Protein AF-0000000073114642 (afdb_homodimer)

Secondary structure (DSSP, 8-state):
-----------------S-TTSGGGSGGG---------------HHHHHHHTTPPPGGGGGSS-SEESS-TT--HHHHHHHHHHTHHHHGGG-EE-----TTTTS-STTEEESS-EEEEEE--SEEEBTTS-EEEE--BTTB-EEEEEEEETTTTSPPTT-TTS-TT-EEEEEEEEEEEEEEEE-TTS-EEEEEEEEEEEEEEEEE----/--------------STTSGGGGGGGSGGG---------------HHHHHHHTTPPPGGGGGSS-SEESS-TT--HHHHHHHHHHTHHHHGGG-EE-----TTTTS-STTEEESS-EEEEEE--SEEEBTTS-EEEE--BTTB-EEEEEEEETTTTSPPTT-TTS-TT-EEEEEEEEEEEEEEEE-TTS-EEEEEEEEEEEEEEEEE----

Nearest PDB structures (foldseek):
  3e07-assembly1_B  TM=7.189E-01  e=1.440E-07  Drosophila melanogaster
  3e07-assembly1_A  TM=7.260E-01  e=5.608E-07  Drosophila melanogaster
  1hcf-assembly1_B  TM=8.169E-01  e=2.445E-06  Homo sapiens
  1bnd-assembly1_A  TM=7.894E-01  e=3.847E-06  Homo sapiens
  1hcf-assembly1_A  TM=7.616E-01  e=5.718E-06  Homo sapiens

Sequence (420 aa):
MYPSVSKLVEGDMSKFCYTAGVIFLLLMLQMTTAAKAGDIMFPDQATLSALGKTTPKCKANGTEVLCQGVENYPANELESLIKSDATRYMELFGEDLLIGLSTRFDHPGEESLCRNSERLVYPQSGLNKDEKWLFIVNHDKYKQGIRIEECLGAGEQCSLTESFPNNYKTECRQHYVYRQLLSLSPQGRIVKEQFRFPASCKCVVKVPEMMYPSVSKLVEGDMSKFCYTAGVIFLLLMLQMTTAAKAGDIMFPDQATLSALGKTTPKCKANGTEVLCQGVENYPANELESLIKSDATRYMELFGEDLLIGLSTRFDHPGEESLCRNSERLVYPQSGLNKDEKWLFIVNHDKYKQGIRIEECLGAGEQCSLTESFPNNYKTECRQHYVYRQLLSLSPQGRIVKEQFRFPASCKCVVKVPEM

Foldseek 3Di:
DDDDDDDDDPPPPDDDDDPDPDPDPPDPPDDPPPPPPPPPPPPPLVVLLVVFQDDFPVCVVVPDFFDDPGPPQPQVLLVVQCVVPVVVCVVQADADDDPDPPPLPQNVVGDAQFHKDKDKDFGQWGQFPVRGIFGFDDDDPRTYIYIAMGTPFFQDFTPPCPVPPPQKTKGKHWDKDWDWGWTADSSGHTDITIGIGTHDIHIDIDDPPD/DDDDPDDDDDDDPDDDPDDPDPPDPPDPPDDPPPPPPPPPPPPPLVVLLVVFQDDFPVCVVVPDFFDDPGDPQPQVLLVVQCVVPVVVCVVQADADDDPPPPPQDAHVVGDAQFHKDKDKDFGQWGQFPVRGIFGFDDDDPRTYIYIAMGTPFFQDFTPPCVVPPPQKTKGKHWDKDWDWGWTADSSGHTDITIGIGTHDIHIDIDDPPD

Radius of gyration: 38.56 Å; Cα contacts (8 Å, |Δi|>4): 749; chains: 2; bounding box: 54×151×130 Å

pLDDT: mean 71.11, std 25.94, range [19.69, 96.31]

Organism: Hermetia illucens (NCBI:txid343691)

InterPro domains:
  IPR029034 Cystine-knot cytokine [G3DSA:2.10.90.10] (107-209)
  IPR029034 Cystine-knot cytokine [SSF57501] (104-205)
  IPR032104 Spaetzle [PF16077] (112-205)
  IPR052444 Spaetzle/Toll ligand-like [PTHR23199] (54-206)

Solvent-accessible surface area (backbone atoms only — not comparable to full-atom values): 24801 Å² total; per-residue (Å²): 135,88,80,84,80,92,76,86,82,80,76,85,80,75,76,86,70,80,78,87,68,79,73,76,72,69,70,78,69,65,84,77,70,78,75,71,75,72,73,72,72,65,75,57,64,67,60,42,36,56,59,24,68,55,76,56,74,60,38,74,73,69,79,49,40,60,27,59,88,52,82,89,60,62,59,68,62,51,50,52,57,42,65,76,44,36,62,40,47,57,67,66,44,45,62,46,67,75,77,62,69,65,69,78,44,34,54,89,50,32,41,60,31,43,61,64,48,76,48,78,44,56,38,31,27,32,27,28,83,85,71,43,48,31,40,30,58,42,52,90,91,45,35,43,32,42,65,34,23,41,40,77,48,58,72,32,66,33,50,91,41,83,48,38,54,90,78,54,48,45,26,14,41,68,37,70,45,48,43,78,41,52,22,44,38,55,86,65,42,82,40,79,42,42,29,43,43,43,59,34,59,36,50,31,34,39,48,72,79,123,141,82,85,89,84,74,90,90,87,78,84,90,89,72,79,85,73,74,78,70,78,71,67,78,70,66,70,80,67,67,82,76,71,75,74,70,74,73,74,74,71,62,75,57,66,67,59,40,36,55,59,24,67,55,76,57,74,60,37,74,73,69,77,48,41,59,26,59,88,51,82,87,62,60,57,67,62,51,51,52,60,41,64,76,44,35,61,41,48,58,69,66,45,46,60,47,66,76,78,63,72,63,68,79,48,38,54,89,50,32,40,59,34,44,60,63,46,75,48,77,42,56,39,31,28,31,28,29,83,85,71,42,47,30,39,31,57,42,52,88,92,46,34,44,32,42,65,33,22,41,38,76,47,58,73,32,66,34,50,92,40,85,46,38,55,89,78,54,48,47,26,15,40,67,38,70,45,49,43,78,41,52,21,43,38,55,86,65,42,83,40,79,42,43,28,44,43,42,60,35,59,36,50,30,36,41,50,72,80,123

Structure (mmCIF, N/CA/C/O backbone):
data_AF-0000000073114642-model_v1
#
loop_
_entity.id
_entity.type
_entity.pdbx_description
1 polymer 'Spaetzle domain-containing protein'
#
loop_
_atom_site.group_PDB
_atom_site.id
_atom_site.type_symbol
_atom_site.label_atom_id
_atom_site.label_alt_id
_atom_site.label_comp_id
_atom_site.label_asym_id
_atom_site.label_entity_id
_atom_site.label_seq_id
_atom_site.pdbx_PDB_ins_code
_atom_site.Cartn_x
_atom_site.Cartn_y
_atom_site.Cartn_z
_atom_site.occupancy
_atom_site.B_iso_or_equiv
_atom_site.auth_seq_id
_atom_site.auth_comp_id
_atom_site.auth_asym_id
_atom_site.auth_atom_id
_atom_site.pdbx_PDB_model_num
ATOM 1 N N . MET A 1 1 ? 16.359 55.938 101.625 1 26.12 1 MET A N 1
ATOM 2 C CA . MET A 1 1 ? 17.141 56.375 100.5 1 26.12 1 MET A CA 1
ATOM 3 C C . MET A 1 1 ? 17.328 55.25 99.5 1 26.12 1 MET A C 1
ATOM 5 O O . MET A 1 1 ? 18.172 54.375 99.688 1 26.12 1 MET A O 1
ATOM 9 N N . TYR A 1 2 ? 16.297 54.812 98.875 1 26.52 2 TYR A N 1
ATOM 10 C CA . TYR A 1 2 ? 15.914 53.562 98.188 1 26.52 2 TYR A CA 1
ATOM 11 C C . TYR A 1 2 ? 16.594 53.438 96.812 1 26.52 2 TYR A C 1
ATOM 13 O O . TYR A 1 2 ? 16.531 54.344 96 1 26.52 2 TYR A O 1
ATOM 21 N N . PRO A 1 3 ? 17.641 52.594 96.5 1 26.58 3 PRO A N 1
ATOM 22 C CA . PRO A 1 3 ? 18.734 52.5 95.562 1 26.58 3 PRO A CA 1
ATOM 23 C C . PRO A 1 3 ? 18.25 51.969 94.188 1 26.58 3 PRO A C 1
ATOM 25 O O . PRO A 1 3 ? 18.906 52.219 93.188 1 26.58 3 PRO A O 1
ATOM 28 N N . SER A 1 4 ? 17.203 51.156 94.062 1 24.61 4 SER A N 1
ATOM 29 C CA . SER A 1 4 ? 17.297 49.938 93.25 1 24.61 4 SER A CA 1
ATOM 30 C C . SER A 1 4 ? 17.391 50.281 91.75 1 24.61 4 SER A C 1
ATOM 32 O O . SER A 1 4 ? 17.047 51.406 91.312 1 24.61 4 SER A O 1
ATOM 34 N N . VAL A 1 5 ? 17.281 49.312 90.625 1 24.81 5 VAL A N 1
ATOM 35 C CA . VAL A 1 5 ? 17.969 48.625 89.562 1 24.81 5 VAL A CA 1
ATOM 36 C C . VAL A 1 5 ? 17.375 49.094 88.188 1 24.81 5 VAL A C 1
ATOM 38 O O . VAL A 1 5 ? 18.047 49 87.188 1 24.81 5 VAL A O 1
ATOM 41 N N . SER A 1 6 ? 16 49.344 87.938 1 24.44 6 SER A N 1
ATOM 42 C CA . SER A 1 6 ? 15.352 48.688 86.812 1 24.44 6 SER A CA 1
ATOM 43 C C . SER A 1 6 ? 15.695 49.375 85.5 1 24.44 6 SER A C 1
ATOM 45 O O . SER A 1 6 ? 15.453 50.562 85.375 1 24.44 6 SER A O 1
ATOM 47 N N . LYS A 1 7 ? 16.547 48.875 84.5 1 27.2 7 LYS A N 1
ATOM 48 C CA . LYS A 1 7 ? 17.484 49.188 83.438 1 27.2 7 LYS A CA 1
ATOM 49 C C . LYS A 1 7 ? 16.75 49.406 82.125 1 27.2 7 LYS A C 1
ATOM 51 O O . LYS A 1 7 ? 17.359 49.656 81.062 1 27.2 7 LYS A O 1
ATOM 56 N N . LEU A 1 8 ? 15.406 49.188 81.875 1 24.62 8 LEU A N 1
ATOM 57 C CA . LEU A 1 8 ? 15.031 48.625 80.562 1 24.62 8 LEU A CA 1
ATOM 58 C C . LEU A 1 8 ? 15.312 49.656 79.5 1 24.62 8 LEU A C 1
ATOM 60 O O . LEU A 1 8 ? 15.359 50.844 79.75 1 24.62 8 LEU A O 1
ATOM 64 N N . VAL A 1 9 ? 15.281 49.188 78 1 25.97 9 VAL A N 1
ATOM 65 C CA . VAL A 1 9 ? 15.859 49.062 76.688 1 25.97 9 VAL A CA 1
ATOM 66 C C . VAL A 1 9 ? 15.188 50.094 75.75 1 25.97 9 VAL A C 1
ATOM 68 O O . VAL A 1 9 ? 14.578 49.688 74.75 1 25.97 9 VAL A O 1
ATOM 71 N N . GLU A 1 10 ? 14.672 51.156 76.062 1 27.55 10 GLU A N 1
ATOM 72 C CA . GLU A 1 10 ? 13.703 51.844 75.25 1 27.55 10 GLU A CA 1
ATOM 73 C C . GLU A 1 10 ? 14.375 52.531 74.062 1 27.55 10 GLU A C 1
ATOM 75 O O . GLU A 1 10 ? 14.961 53.594 74.188 1 27.55 10 GLU A O 1
ATOM 80 N N . GLY A 1 11 ? 15.258 51.781 73.312 1 24.31 11 GLY A N 1
ATOM 81 C CA . GLY A 1 11 ? 16.094 52.469 72.312 1 24.31 11 GLY A CA 1
ATOM 82 C C . GLY A 1 11 ? 15.305 53.219 71.312 1 24.31 11 GLY A C 1
ATOM 83 O O . GLY A 1 11 ? 14.164 52.875 71 1 24.31 11 GLY A O 1
ATOM 84 N N . ASP A 1 12 ? 15.445 54.531 71.062 1 27.36 12 ASP A N 1
ATOM 85 C CA . ASP A 1 12 ? 14.938 55.719 70.438 1 27.36 12 ASP A CA 1
ATOM 86 C C . ASP A 1 12 ? 15.039 55.562 68.875 1 27.36 12 ASP A C 1
ATOM 88 O O . ASP A 1 12 ? 16.141 55.594 68.312 1 27.36 12 ASP A O 1
ATOM 92 N N . MET A 1 13 ? 14.273 54.656 68.188 1 27.39 13 MET A N 1
ATOM 93 C CA . MET A 1 13 ? 14.289 54.219 66.812 1 27.39 13 MET A CA 1
ATOM 94 C C . MET A 1 13 ? 13.914 55.344 65.875 1 27.39 13 MET A C 1
ATOM 96 O O . MET A 1 13 ? 13.648 55.125 64.688 1 27.39 13 MET A O 1
ATOM 100 N N . SER A 1 14 ? 13.711 56.562 66.25 1 25.47 14 SER A N 1
ATOM 101 C CA . SER A 1 14 ? 12.781 57.406 65.438 1 25.47 14 SER A CA 1
ATOM 102 C C . SER A 1 14 ? 13.352 57.781 64.125 1 25.47 14 SER A C 1
ATOM 104 O O . SER A 1 14 ? 12.617 57.875 63.125 1 25.47 14 SER A O 1
ATOM 106 N N . LYS A 1 15 ? 14.508 58.406 63.969 1 26.55 15 LYS A N 1
ATOM 107 C CA . LYS A 1 15 ? 14.719 59.594 63.188 1 26.55 15 LYS A CA 1
ATOM 108 C C . LYS A 1 15 ? 14.906 59.281 61.719 1 26.55 15 LYS A C 1
ATOM 110 O O . LYS A 1 15 ? 14.969 60.156 60.875 1 26.55 15 LYS A O 1
ATOM 115 N N . PHE A 1 16 ? 15.469 58.125 61.219 1 28.62 16 PHE A N 1
ATOM 116 C CA . PHE A 1 16 ? 16.391 58.188 60.094 1 28.62 16 PHE A CA 1
ATOM 117 C C . PHE A 1 16 ? 15.617 58.312 58.781 1 28.62 16 PHE A C 1
ATOM 119 O O . PHE A 1 16 ? 15.531 57.375 58 1 28.62 16 PHE A O 1
ATOM 126 N N . CYS A 1 17 ? 14.445 58.875 58.719 1 25.56 17 CYS A N 1
ATOM 127 C CA . CYS A 1 17 ? 13.531 58.531 57.625 1 25.56 17 CYS A CA 1
ATOM 128 C C . CYS A 1 17 ? 14.016 59.125 56.312 1 25.56 17 CYS A C 1
ATOM 130 O O . CYS A 1 17 ? 13.844 58.531 55.25 1 25.56 17 CYS A O 1
ATOM 132 N N . TYR A 1 18 ? 14.242 60.406 56.156 1 25.81 18 TYR A N 1
ATOM 133 C CA . TYR A 1 18 ? 13.602 61.188 55.094 1 25.81 18 TYR A CA 1
ATOM 134 C C . TYR A 1 18 ? 14.438 61.125 53.812 1 25.81 18 TYR A C 1
ATOM 136 O O . TYR A 1 18 ? 13.922 61.375 52.719 1 25.81 18 TYR A O 1
ATOM 144 N N . THR A 1 19 ? 15.719 61.375 53.844 1 28.78 19 THR A N 1
ATOM 145 C CA . THR A 1 19 ? 16.453 62.156 52.844 1 28.78 19 THR A CA 1
ATOM 146 C C . THR A 1 19 ? 16.594 61.344 51.562 1 28.78 19 THR A C 1
ATOM 148 O O . THR A 1 19 ? 16.969 61.938 50.531 1 28.78 19 THR A O 1
ATOM 151 N N . ALA A 1 20 ? 16.688 60.031 51.469 1 30.77 20 ALA A N 1
ATOM 152 C CA . ALA A 1 20 ? 17.641 59.469 50.531 1 30.77 20 ALA A CA 1
ATOM 153 C C . ALA A 1 20 ? 17.047 59.438 49.125 1 30.77 20 ALA A C 1
ATOM 155 O O . ALA A 1 20 ? 16.547 58.375 48.688 1 30.77 20 ALA A O 1
ATOM 156 N N . GLY A 1 21 ? 16.141 60.25 48.688 1 28.02 21 GLY A N 1
ATOM 157 C CA . GLY A 1 21 ? 15.289 59.969 47.531 1 28.02 21 GLY A CA 1
ATOM 158 C C . GLY A 1 21 ? 16.047 59.969 46.219 1 28.02 21 GLY A C 1
ATOM 159 O O . GLY A 1 21 ? 15.641 59.25 45.281 1 28.02 21 GLY A O 1
ATOM 160 N N . VAL A 1 22 ? 16.844 60.969 45.969 1 32.44 22 VAL A N 1
ATOM 161 C CA . VAL A 1 22 ? 16.984 61.531 44.625 1 32.44 22 VAL A CA 1
ATOM 162 C C . VAL A 1 22 ? 17.844 60.594 43.75 1 32.44 22 VAL A C 1
ATOM 164 O O . VAL A 1 22 ? 17.844 60.719 42.531 1 32.44 22 VAL A O 1
ATOM 167 N N . ILE A 1 23 ? 18.734 59.844 44.344 1 29.47 23 ILE A N 1
ATOM 168 C CA . ILE A 1 23 ? 20.016 59.656 43.656 1 29.47 23 ILE A CA 1
ATOM 169 C C . ILE A 1 23 ? 19.812 58.75 42.438 1 29.47 23 ILE A 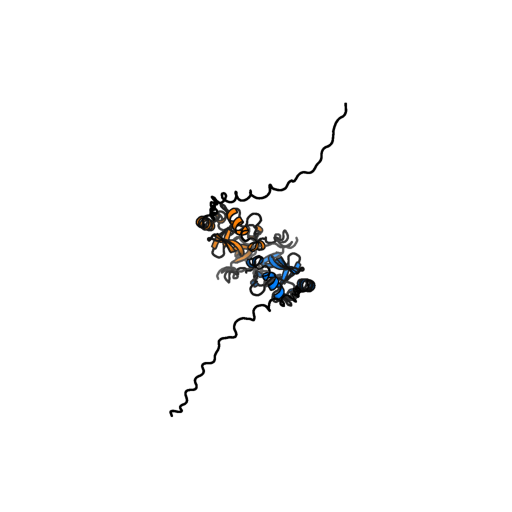C 1
ATOM 171 O O . ILE A 1 23 ? 20.578 58.812 41.469 1 29.47 23 ILE A O 1
ATOM 175 N N . PHE A 1 24 ? 18.875 57.75 42.469 1 30.12 24 PHE A N 1
ATOM 176 C CA . PHE A 1 24 ? 19.344 56.531 41.844 1 30.12 24 PHE A CA 1
ATOM 177 C C . PHE A 1 24 ? 19.203 56.625 40.344 1 30.12 24 PHE A C 1
ATOM 179 O O . PHE A 1 24 ? 19.344 55.594 39.625 1 30.12 24 PHE A O 1
ATOM 186 N N . LEU A 1 25 ? 18.734 57.719 39.812 1 29.48 25 LEU A N 1
ATOM 187 C CA . LEU A 1 25 ? 18.188 57.594 38.469 1 29.48 25 LEU A CA 1
ATOM 188 C C . LEU A 1 25 ? 19.281 57.25 37.469 1 29.48 25 LEU A C 1
ATOM 190 O O . LEU A 1 25 ? 19 56.812 36.344 1 29.48 25 LEU A O 1
ATOM 194 N N . LEU A 1 26 ? 20.438 57.75 37.812 1 27.52 26 LEU A N 1
ATOM 195 C CA . LEU A 1 26 ? 21.297 58.031 36.656 1 27.52 26 LEU A CA 1
ATOM 196 C C . LEU A 1 26 ? 21.688 56.75 35.906 1 27.52 26 LEU A C 1
ATOM 198 O O . LEU A 1 26 ? 21.844 56.781 34.688 1 27.52 26 LEU A O 1
ATOM 202 N N . LEU A 1 27 ? 22.156 55.781 36.719 1 28.28 27 LEU A N 1
ATOM 203 C CA . LEU A 1 27 ? 23.266 55.031 36.125 1 28.28 27 LEU A CA 1
ATOM 204 C C . LEU A 1 27 ? 22.781 54.062 35.062 1 28.28 27 LEU A C 1
ATOM 206 O O . LEU A 1 27 ? 23.594 53.406 34.406 1 28.28 27 LEU A O 1
ATOM 210 N N . MET A 1 28 ? 21.516 53.719 35.156 1 26.98 28 MET A N 1
ATOM 211 C CA . MET A 1 28 ? 21.328 52.375 34.625 1 26.98 28 MET A CA 1
ATOM 212 C C . MET A 1 28 ? 21.406 52.344 33.094 1 26.98 28 MET A C 1
ATOM 214 O O . MET A 1 28 ? 20.969 51.406 32.469 1 26.98 28 MET A O 1
ATOM 218 N N . LEU A 1 29 ? 21.766 53.469 32.531 1 31.16 29 LEU A N 1
ATOM 219 C CA . LEU A 1 29 ? 21.531 53.469 31.078 1 31.16 29 LEU A CA 1
ATOM 220 C C . LEU A 1 29 ? 22.406 52.438 30.391 1 31.16 29 LEU A C 1
ATOM 222 O O . LEU A 1 29 ? 22.375 52.312 29.156 1 31.16 29 LEU A O 1
ATOM 226 N N . GLN A 1 30 ? 23.531 52.094 31.047 1 27.5 30 GLN A N 1
ATOM 227 C CA . GLN A 1 30 ? 24.594 51.875 30.094 1 27.5 30 GLN A CA 1
ATOM 228 C C . GLN A 1 30 ? 24.234 50.781 29.094 1 27.5 30 GLN A C 1
ATOM 230 O O . GLN A 1 30 ? 24.297 50.969 27.891 1 27.5 30 GLN A O 1
ATOM 235 N N . MET A 1 31 ? 24.953 49.5 29.25 1 29.05 31 MET A N 1
ATOM 236 C CA . MET A 1 31 ? 25.641 48.719 28.234 1 29.05 31 MET A CA 1
ATOM 237 C C . MET A 1 31 ? 24.656 47.812 27.5 1 29.05 31 MET A C 1
ATOM 239 O O . MET A 1 31 ? 24.156 46.844 28.078 1 29.05 31 MET A O 1
ATOM 243 N N . THR A 1 32 ? 23.594 48.219 26.922 1 32.41 32 THR A N 1
ATOM 244 C CA . THR A 1 32 ? 22.766 47.281 26.172 1 32.41 32 THR A CA 1
ATOM 245 C C . THR A 1 32 ? 23.594 46.562 25.125 1 32.41 32 THR A C 1
ATOM 247 O O . THR A 1 32 ? 23.984 47.156 24.109 1 32.41 32 THR A O 1
ATOM 250 N N . THR A 1 33 ? 24.719 45.844 25.469 1 31.61 33 THR A N 1
ATOM 251 C CA . THR A 1 33 ? 25.375 45.125 24.391 1 31.61 33 THR A CA 1
ATOM 252 C C . THR A 1 33 ? 24.406 44.188 23.688 1 31.61 33 THR A C 1
ATOM 254 O O . THR A 1 33 ? 23.594 43.531 24.328 1 31.61 33 THR A O 1
ATOM 257 N N . ALA A 1 34 ? 23.938 44.5 22.469 1 32.72 34 ALA A N 1
ATOM 258 C CA . ALA A 1 34 ? 23.234 43.688 21.5 1 32.72 34 ALA A CA 1
ATOM 259 C C . ALA A 1 34 ? 23.844 42.281 21.422 1 32.72 34 ALA A C 1
ATOM 261 O O . ALA A 1 34 ? 25 42.125 20.984 1 32.72 34 ALA A O 1
ATOM 262 N N . ALA A 1 35 ? 23.75 41.438 22.422 1 34.06 35 ALA A N 1
ATOM 263 C CA . ALA A 1 35 ? 24.219 40.062 22.219 1 34.06 35 ALA A CA 1
ATOM 264 C C . ALA A 1 35 ? 23.734 39.531 20.875 1 34.06 35 ALA A C 1
ATOM 266 O O . ALA A 1 35 ? 22.547 39.531 20.578 1 34.06 35 ALA A O 1
ATOM 267 N N . LYS A 1 36 ? 24.609 39.625 19.875 1 32.81 36 LYS A N 1
ATOM 268 C CA . LYS A 1 36 ? 24.469 38.938 18.578 1 32.81 36 LYS A CA 1
ATOM 269 C C . LYS A 1 36 ? 23.906 37.531 18.766 1 32.81 36 LYS A C 1
ATOM 271 O O . LYS A 1 36 ? 24.422 36.75 19.562 1 32.81 36 LYS A O 1
ATOM 276 N N . ALA A 1 37 ? 22.641 37.406 18.594 1 31.41 37 ALA A N 1
ATOM 277 C CA . ALA A 1 37 ? 22 36.094 18.469 1 31.41 37 ALA A CA 1
ATOM 278 C C . ALA A 1 37 ? 22.938 35.094 17.812 1 31.41 37 ALA A C 1
ATOM 280 O O . ALA A 1 37 ? 23.484 35.344 16.75 1 31.41 37 ALA A O 1
ATOM 281 N N . GLY A 1 38 ? 23.719 34.406 18.562 1 30.7 38 GLY A N 1
ATOM 282 C CA . GLY A 1 38 ? 24.516 33.281 18.062 1 30.7 38 GLY A CA 1
ATOM 283 C C . GLY A 1 38 ? 23.844 32.531 16.938 1 30.7 38 GLY A C 1
ATOM 284 O O . GLY A 1 38 ? 22.656 32.25 17.016 1 30.7 38 GLY A O 1
ATOM 285 N N . ASP A 1 39 ? 24.406 32.656 15.766 1 30.72 39 ASP A N 1
ATOM 286 C CA . ASP A 1 39 ? 24.094 31.859 14.578 1 30.72 39 ASP A CA 1
ATOM 287 C C . ASP A 1 39 ? 23.922 30.391 14.914 1 30.72 39 ASP A C 1
ATOM 289 O O . ASP A 1 39 ? 24.859 29.734 15.359 1 30.72 39 ASP A O 1
ATOM 293 N N . ILE A 1 40 ? 22.922 30.031 15.523 1 35.16 40 ILE A N 1
ATOM 294 C CA . ILE A 1 40 ? 22.641 28.594 15.508 1 35.16 40 ILE A CA 1
ATOM 295 C C . ILE A 1 40 ? 23.125 28 14.188 1 35.16 40 ILE A C 1
ATOM 297 O O . ILE A 1 40 ? 22.609 28.312 13.117 1 35.16 40 ILE A O 1
ATOM 301 N N . MET A 1 41 ? 24.438 27.766 14.055 1 34.28 41 MET A N 1
ATOM 302 C CA . MET A 1 41 ? 24.984 26.969 12.969 1 34.28 41 MET A CA 1
ATOM 303 C C . MET A 1 41 ? 24.062 25.797 12.633 1 34.28 41 MET A C 1
ATOM 305 O O . MET A 1 41 ? 23.859 24.906 13.461 1 34.28 41 MET A O 1
ATOM 309 N N . PHE A 1 42 ? 23.031 26.031 11.844 1 37.5 42 PHE A N 1
ATOM 310 C CA . PHE A 1 42 ? 22.406 24.922 11.141 1 37.5 42 PHE A CA 1
ATOM 311 C C . PHE A 1 42 ? 23.453 23.906 10.688 1 37.5 42 PHE A C 1
ATOM 313 O O . PHE A 1 42 ? 24.516 24.281 10.188 1 37.5 42 PHE A O 1
ATOM 320 N N . PRO A 1 43 ? 23.562 22.828 11.359 1 40.44 43 PRO A N 1
ATOM 321 C CA . PRO A 1 43 ? 24.578 21.922 10.844 1 40.44 43 PRO A CA 1
ATOM 322 C C . PRO A 1 43 ? 24.828 22.109 9.344 1 40.44 43 PRO A C 1
ATOM 324 O O . PRO A 1 43 ? 23.953 22.562 8.617 1 40.44 43 PRO A O 1
ATOM 327 N N . ASP A 1 44 ? 26.047 22.266 8.844 1 40.84 44 ASP A N 1
ATOM 328 C CA . ASP A 1 44 ? 26.578 22.516 7.512 1 40.84 44 ASP A CA 1
ATOM 329 C C . ASP A 1 44 ? 25.812 21.734 6.457 1 40.84 44 ASP A C 1
ATOM 331 O O . ASP A 1 44 ? 25.562 20.531 6.621 1 40.84 44 ASP A O 1
ATOM 335 N N . GLN A 1 45 ? 24.922 22.391 5.715 1 44.12 45 GLN A N 1
ATOM 336 C CA . GLN A 1 45 ? 24.312 21.875 4.496 1 44.12 45 GLN A CA 1
ATOM 337 C C . GLN A 1 45 ? 25.188 20.812 3.838 1 44.12 45 GLN A C 1
ATOM 339 O O . GLN A 1 45 ? 24.688 19.922 3.152 1 44.12 45 GLN A O 1
ATOM 344 N N . ALA A 1 46 ? 26.516 21.078 3.885 1 43.22 46 ALA A N 1
ATOM 345 C CA . ALA A 1 46 ? 27.484 20.172 3.26 1 43.22 46 ALA A CA 1
ATOM 346 C C . ALA A 1 46 ? 27.422 18.781 3.895 1 43.22 46 ALA A C 1
ATOM 348 O O . ALA A 1 46 ? 27.547 17.766 3.201 1 43.22 46 ALA A O 1
ATOM 349 N N . THR A 1 47 ? 27.297 18.688 5.172 1 44.94 47 THR A N 1
ATOM 350 C CA . THR A 1 47 ? 27.281 17.406 5.867 1 44.94 47 THR A CA 1
ATOM 351 C C . THR A 1 47 ? 26 16.641 5.562 1 44.94 47 THR A C 1
ATOM 353 O O . THR A 1 47 ? 26.031 15.422 5.395 1 44.94 47 THR A O 1
ATOM 356 N N . LEU A 1 48 ? 24.891 17.281 5.48 1 48.5 48 LEU A N 1
ATOM 357 C CA . LEU A 1 48 ? 23.625 16.625 5.195 1 48.5 48 LEU A CA 1
ATOM 358 C C . LEU A 1 48 ? 23.594 16.109 3.762 1 48.5 48 LEU A C 1
ATOM 360 O O . LEU A 1 48 ? 23.031 15.047 3.496 1 48.5 48 LEU A O 1
ATOM 364 N N . SER A 1 49 ? 24.125 17 2.863 1 48.31 49 SER A N 1
ATOM 365 C CA . SER A 1 49 ? 24.203 16.547 1.48 1 48.31 49 SER A CA 1
ATOM 366 C C . SER A 1 49 ? 24.953 15.227 1.37 1 48.31 49 SER A C 1
ATOM 368 O O . SER A 1 49 ? 24.688 14.422 0.483 1 48.31 49 SER A O 1
ATOM 370 N N . ALA A 1 50 ? 26.016 15.172 2.18 1 46.22 50 ALA A N 1
ATOM 371 C CA . ALA A 1 50 ? 26.828 13.953 2.18 1 46.22 50 ALA A CA 1
ATOM 372 C C . ALA A 1 50 ? 26.047 12.781 2.764 1 46.22 50 ALA A C 1
ATOM 374 O O . ALA A 1 50 ? 26.312 11.617 2.443 1 46.22 50 ALA A O 1
ATOM 375 N N . LEU A 1 51 ? 25.141 13.008 3.561 1 50.41 51 LEU A N 1
ATOM 376 C CA . LEU A 1 51 ? 24.391 12 4.289 1 50.41 51 LEU A CA 1
ATOM 377 C C . LEU A 1 51 ? 23.469 11.227 3.352 1 50.41 51 LEU A C 1
ATOM 379 O O . LEU A 1 51 ? 23.234 10.031 3.547 1 50.41 51 LEU A O 1
ATOM 383 N N . GLY A 1 52 ? 22.891 11.984 2.352 1 52.22 52 GLY A N 1
ATOM 384 C CA . GLY A 1 52 ? 21.891 11.344 1.51 1 52.22 52 GLY A CA 1
ATOM 385 C C . GLY A 1 52 ? 22.5 10.359 0.523 1 52.22 52 GLY A C 1
ATOM 386 O O . GLY A 1 52 ? 21.766 9.625 -0.15 1 52.22 52 GLY A O 1
ATOM 387 N N . LYS A 1 53 ? 23.906 10.516 0.348 1 54.72 53 LYS A N 1
ATOM 388 C CA . LYS A 1 53 ? 24.453 9.789 -0.794 1 54.72 53 LYS A CA 1
ATOM 389 C C . LYS A 1 53 ? 25 8.43 -0.368 1 54.72 53 LYS A C 1
ATOM 391 O O . LYS A 1 53 ? 25.547 7.691 -1.187 1 54.72 53 LYS A O 1
ATOM 396 N N . THR A 1 54 ? 24.797 8.094 0.892 1 59.03 54 THR A N 1
ATOM 397 C CA . THR A 1 54 ? 25.531 6.871 1.188 1 59.03 54 THR A CA 1
ATOM 398 C C . THR A 1 54 ? 24.625 5.652 1.076 1 59.03 54 THR A C 1
ATOM 400 O O . THR A 1 54 ? 23.5 5.672 1.579 1 59.03 54 THR A O 1
ATOM 403 N N . THR A 1 55 ? 24.938 4.727 0.176 1 64.31 55 THR A N 1
ATOM 404 C CA . THR A 1 55 ? 24.312 3.416 0.052 1 64.31 55 THR A CA 1
ATOM 405 C C . THR A 1 55 ? 24.453 2.627 1.351 1 64.31 55 THR A C 1
ATOM 407 O O . THR A 1 55 ? 25.547 2.469 1.876 1 64.31 55 THR A O 1
ATOM 410 N N . PRO A 1 56 ? 23.297 2.303 1.885 1 73.25 56 PRO A N 1
ATOM 411 C CA . PRO A 1 56 ? 23.359 1.549 3.141 1 73.25 56 PRO A CA 1
ATOM 412 C C . PRO A 1 56 ? 23.984 0.171 2.971 1 73.25 56 P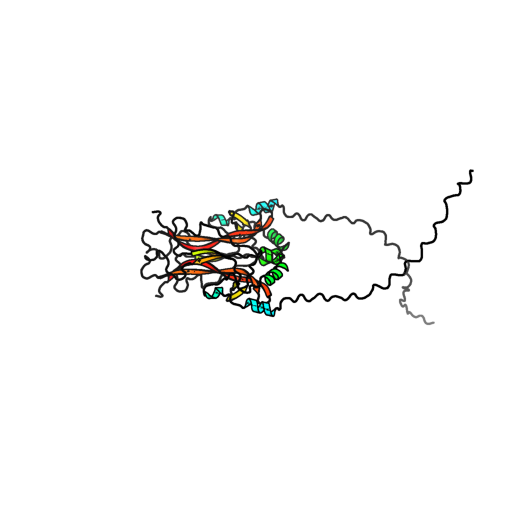RO A C 1
ATOM 414 O O . PRO A 1 56 ? 23.953 -0.395 1.874 1 73.25 56 PRO A O 1
ATOM 417 N N . LYS A 1 57 ? 24.578 -0.4 3.977 1 70.5 57 LYS A N 1
ATOM 418 C CA . LYS A 1 57 ? 25.234 -1.704 3.988 1 70.5 57 LYS A CA 1
ATOM 419 C C . LYS A 1 57 ? 24.25 -2.822 3.678 1 70.5 57 LYS A C 1
ATOM 421 O O . LYS A 1 57 ? 24.625 -3.867 3.146 1 70.5 57 LYS A O 1
ATOM 426 N N . CYS A 1 58 ? 23.047 -2.592 3.973 1 72.56 58 CYS A N 1
ATOM 427 C CA . CYS A 1 58 ? 22.062 -3.639 3.762 1 72.56 58 CYS A CA 1
ATOM 428 C C . CYS A 1 58 ? 21.891 -3.934 2.275 1 72.56 58 CYS A C 1
ATOM 430 O O . CYS A 1 58 ? 21.422 -5.012 1.903 1 72.56 58 CYS A O 1
ATOM 432 N N . LYS A 1 59 ? 22.234 -3.027 1.464 1 66.19 59 LYS A N 1
ATOM 433 C CA . LYS A 1 59 ? 22.188 -3.236 0.02 1 66.19 59 LYS A CA 1
ATOM 434 C C . LYS A 1 59 ? 23.109 -4.375 -0.403 1 66.19 59 LYS A C 1
ATOM 436 O O . LYS A 1 59 ? 22.859 -5.031 -1.421 1 66.19 59 LYS A O 1
ATOM 441 N N . ALA A 1 60 ? 24.047 -4.508 0.379 1 57.44 60 ALA A N 1
ATOM 442 C CA . ALA A 1 60 ? 25.109 -5.438 -0.021 1 57.44 60 ALA A CA 1
ATOM 443 C C . ALA A 1 60 ? 24.531 -6.805 -0.375 1 57.44 60 ALA A C 1
ATOM 445 O O . ALA A 1 60 ? 25.125 -7.551 -1.159 1 57.44 60 ALA A O 1
ATOM 446 N N . ASN A 1 61 ? 23.391 -6.992 0.115 1 58.88 61 ASN A N 1
ATOM 447 C CA . ASN A 1 61 ? 22.859 -8.305 -0.236 1 58.88 61 ASN A CA 1
ATOM 448 C C . ASN A 1 61 ? 22.125 -8.273 -1.574 1 58.88 61 ASN A C 1
ATOM 450 O O . ASN A 1 61 ? 21.641 -9.305 -2.047 1 58.88 61 ASN A O 1
ATOM 454 N N . GLY A 1 62 ? 22.203 -7.148 -2.318 1 61.19 62 GLY A N 1
ATOM 455 C CA . GLY A 1 62 ? 21.828 -6.938 -3.705 1 61.19 62 GLY A CA 1
ATOM 456 C C . GLY A 1 62 ? 20.328 -6.781 -3.895 1 61.19 62 GLY A C 1
ATOM 457 O O . GLY A 1 62 ? 19.875 -6.09 -4.812 1 61.19 62 GLY A O 1
ATOM 458 N N . THR A 1 63 ? 19.484 -7.484 -3.15 1 67.88 63 THR A N 1
ATOM 459 C CA . THR A 1 63 ? 18.062 -7.504 -3.504 1 67.88 63 THR A CA 1
ATOM 460 C C . THR A 1 63 ? 17.266 -6.594 -2.58 1 67.88 63 THR A C 1
ATOM 462 O O . THR A 1 63 ? 16.062 -6.375 -2.801 1 67.88 63 THR A O 1
ATOM 465 N N . GLU A 1 64 ? 18.109 -5.922 -1.759 1 84.94 64 GLU A N 1
ATOM 466 C CA . GLU A 1 64 ? 17.359 -5.137 -0.783 1 84.94 64 GLU A CA 1
ATOM 467 C C . GLU A 1 64 ? 17.016 -3.754 -1.332 1 84.94 64 GLU A C 1
ATOM 469 O O . GLU A 1 64 ? 17.844 -3.131 -2.012 1 84.94 64 GLU A O 1
ATOM 474 N N . VAL A 1 65 ? 15.812 -3.346 -1.147 1 91.94 65 VAL A N 1
ATOM 475 C CA . VAL A 1 65 ? 15.359 -2.037 -1.611 1 91.94 65 VAL A CA 1
ATOM 476 C C . VAL A 1 65 ? 14.984 -1.166 -0.416 1 91.94 65 VAL A C 1
ATOM 478 O O . VAL A 1 65 ? 14.703 0.025 -0.571 1 91.94 65 VAL A O 1
ATOM 481 N N . LEU A 1 66 ? 14.992 -1.663 0.789 1 94.62 66 LEU A N 1
ATOM 482 C CA . LEU A 1 66 ? 14.773 -0.993 2.064 1 94.62 66 LEU A CA 1
ATOM 483 C C . LEU A 1 66 ? 15.773 -1.467 3.109 1 94.62 66 LEU A C 1
ATOM 485 O O . LEU A 1 66 ? 16.094 -2.656 3.172 1 94.62 66 LEU A O 1
ATOM 489 N N . CYS A 1 67 ? 16.203 -0.539 3.908 1 94.19 67 CYS A N 1
ATOM 490 C CA . CYS A 1 67 ? 17.172 -0.908 4.934 1 94.19 67 CYS A CA 1
ATOM 491 C C . CYS A 1 67 ? 16.75 -0.371 6.297 1 94.19 67 CYS A C 1
ATOM 493 O O . CYS A 1 67 ? 16.266 0.759 6.402 1 94.19 67 CYS A O 1
ATOM 495 N N . GLN A 1 68 ? 16.922 -1.23 7.246 1 92.19 68 GLN A N 1
ATOM 496 C CA . GLN A 1 68 ? 16.75 -0.854 8.648 1 92.19 68 GLN A CA 1
ATOM 497 C C . GLN A 1 68 ? 18.094 -0.873 9.383 1 92.19 68 GLN A C 1
ATOM 499 O O . GLN A 1 68 ? 19.047 -1.492 8.922 1 92.19 68 GLN A O 1
ATOM 504 N N . GLY A 1 69 ? 18.172 -0.123 10.445 1 87.94 69 GLY A N 1
ATOM 505 C CA . GLY A 1 69 ? 19.406 -0.104 11.227 1 87.94 69 GLY A CA 1
ATOM 506 C C . GLY A 1 69 ? 20.578 0.461 10.453 1 87.94 69 GLY A C 1
ATOM 507 O O . GLY A 1 69 ? 21.641 -0.153 10.406 1 87.94 69 GLY A O 1
ATOM 508 N N . VAL A 1 70 ? 20.344 1.515 9.781 1 90.06 70 VAL A N 1
ATOM 509 C CA . VAL A 1 70 ? 21.344 2.137 8.914 1 90.06 70 VAL A CA 1
ATOM 510 C C . VAL A 1 70 ? 22.406 2.83 9.773 1 90.06 70 VAL A C 1
ATOM 512 O O . VAL A 1 70 ? 22.078 3.525 10.734 1 90.06 70 VAL A O 1
ATOM 515 N N . GLU A 1 71 ? 23.578 2.654 9.289 1 86.94 71 GLU A N 1
ATOM 516 C CA . GLU A 1 71 ? 24.688 3.326 9.945 1 86.94 71 GLU A CA 1
ATOM 517 C C . GLU A 1 71 ? 24.672 4.828 9.656 1 86.94 71 GLU A C 1
ATOM 519 O O . GLU A 1 71 ? 24.328 5.25 8.555 1 86.94 71 GLU A O 1
ATOM 524 N N . ASN A 1 72 ? 25.062 5.738 10.664 1 87.25 72 ASN A N 1
ATOM 525 C CA . ASN A 1 72 ? 25.141 7.191 10.547 1 87.25 72 ASN A CA 1
ATOM 526 C C . ASN A 1 72 ? 23.781 7.805 10.234 1 87.25 72 ASN A C 1
ATOM 528 O O . ASN A 1 72 ? 23.688 8.82 9.539 1 87.25 72 ASN A O 1
ATOM 532 N N . TYR A 1 73 ? 22.797 7.047 10.523 1 92.94 73 TYR A N 1
ATOM 533 C CA . TYR A 1 73 ? 21.453 7.594 10.391 1 92.94 73 TYR A CA 1
ATOM 534 C C . TYR A 1 73 ? 21.312 8.914 11.141 1 92.94 73 TYR A C 1
ATOM 536 O O . TYR A 1 73 ? 21.641 8.992 12.328 1 92.94 73 TYR A O 1
ATOM 544 N N . PRO A 1 74 ? 20.891 9.969 10.438 1 93.75 74 PRO A N 1
ATOM 545 C CA . PRO A 1 74 ? 20.844 11.297 11.047 1 93.75 74 PRO A CA 1
ATOM 546 C C . PRO A 1 74 ? 19.594 11.508 11.906 1 93.75 74 PRO A C 1
ATOM 548 O O . PRO A 1 74 ? 18.797 12.422 11.641 1 93.75 74 PRO A O 1
ATOM 551 N N . ALA A 1 75 ? 19.422 10.812 12.977 1 93 75 ALA A N 1
ATOM 552 C CA . ALA A 1 75 ? 18.234 10.805 13.82 1 93 75 ALA A CA 1
ATOM 553 C C . ALA A 1 75 ? 17.984 12.18 14.43 1 93 75 ALA A C 1
ATOM 555 O O . ALA A 1 75 ? 16.844 12.68 14.391 1 93 75 ALA A O 1
ATOM 556 N N . ASN A 1 76 ? 18.984 12.766 14.953 1 91.38 76 ASN A N 1
ATOM 557 C CA . ASN A 1 76 ? 18.828 14.047 15.633 1 91.38 76 ASN A CA 1
ATOM 558 C C . ASN A 1 76 ? 18.422 15.148 14.656 1 91.38 76 ASN A C 1
ATOM 560 O O . ASN A 1 76 ? 17.562 15.977 14.969 1 91.38 76 ASN A O 1
ATOM 564 N N . GLU A 1 77 ? 19.125 15.164 13.555 1 91.38 77 GLU A N 1
ATOM 565 C CA . GLU A 1 77 ? 18.797 16.141 12.531 1 91.38 77 GLU A CA 1
ATOM 566 C C . GLU A 1 77 ? 17.344 15.984 12.078 1 91.38 77 GLU A C 1
ATOM 568 O O . GLU A 1 77 ? 16.609 16.969 11.984 1 91.38 77 GLU A O 1
ATOM 573 N N . LEU A 1 78 ? 16.875 14.773 11.852 1 93.62 78 LEU A N 1
ATOM 574 C CA . LEU A 1 78 ? 15.516 14.484 11.406 1 93.62 78 LEU A CA 1
ATOM 575 C C . LEU A 1 78 ? 14.492 14.93 12.453 1 93.62 78 LEU A C 1
ATOM 577 O O . LEU A 1 78 ? 13.484 15.555 12.117 1 93.62 78 LEU A O 1
ATOM 581 N N . GLU A 1 79 ? 14.805 14.641 13.625 1 91.44 79 GLU A N 1
ATOM 582 C CA . GLU A 1 79 ? 13.891 15.016 14.695 1 91.44 79 GLU A CA 1
ATOM 583 C C . GLU A 1 79 ? 13.727 16.531 14.773 1 91.44 79 GLU A C 1
ATOM 585 O O . GLU A 1 79 ? 12.617 17.031 14.945 1 91.44 79 GLU A O 1
ATOM 590 N N . SER A 1 80 ? 14.844 17.188 14.695 1 92.44 80 SER A N 1
ATOM 591 C CA . SER A 1 80 ? 14.82 18.641 14.742 1 92.44 80 SER A CA 1
ATOM 592 C C . SER A 1 80 ? 13.992 19.219 13.602 1 92.44 80 SER A C 1
ATOM 594 O O . SER A 1 80 ? 13.195 20.141 13.805 1 92.44 80 SER A O 1
ATOM 596 N N . LEU A 1 81 ? 14.156 18.688 12.414 1 91.69 81 LEU A N 1
ATOM 597 C CA . LEU A 1 81 ? 13.422 19.141 11.234 1 91.69 81 LEU A CA 1
ATOM 598 C C . LEU A 1 81 ? 11.93 18.891 11.398 1 91.69 81 LEU A C 1
ATOM 600 O O . LEU A 1 81 ? 11.109 19.75 11.055 1 91.69 81 LEU A O 1
ATOM 604 N N . ILE A 1 82 ? 11.523 17.797 11.945 1 91.69 82 ILE A N 1
ATOM 605 C CA . ILE A 1 82 ? 10.125 17.438 12.133 1 91.69 82 ILE A CA 1
ATOM 606 C C . ILE A 1 82 ? 9.5 18.344 13.195 1 91.69 82 ILE A C 1
ATOM 608 O O . ILE A 1 82 ? 8.383 18.828 13.023 1 91.69 82 ILE A O 1
ATOM 612 N N . LYS A 1 83 ? 10.227 18.547 14.234 1 89.44 83 LYS A N 1
ATOM 613 C CA . LYS A 1 83 ? 9.719 19.359 15.336 1 89.44 83 LYS A CA 1
ATOM 614 C C . LYS A 1 83 ? 9.469 20.797 14.898 1 89.44 83 LYS A C 1
ATOM 616 O O . LYS A 1 83 ? 8.547 21.453 15.383 1 89.44 83 LYS A O 1
ATOM 621 N N . SER A 1 84 ? 10.32 21.25 14.016 1 89.56 84 SER A N 1
ATOM 622 C CA . SER A 1 84 ? 10.195 22.625 13.547 1 89.56 84 SER A CA 1
ATOM 623 C C . SER A 1 84 ? 8.891 22.844 12.789 1 89.56 84 SER A C 1
ATOM 625 O O . SER A 1 84 ? 8.391 23.969 12.703 1 89.56 84 SER A O 1
ATOM 627 N N . ASP A 1 85 ? 8.352 21.766 12.219 1 86.75 85 ASP A N 1
ATOM 628 C CA . ASP A 1 85 ? 7.074 21.828 11.508 1 86.75 85 ASP A CA 1
ATOM 629 C C . ASP A 1 85 ? 6.238 20.578 11.773 1 86.75 85 ASP A C 1
ATOM 631 O O . ASP A 1 85 ? 5.762 19.938 10.844 1 86.75 85 ASP A O 1
ATOM 635 N N . ALA A 1 86 ? 6.066 20.344 12.961 1 82.06 86 ALA A N 1
ATOM 636 C CA . ALA A 1 86 ? 5.438 19.109 13.406 1 82.06 86 ALA A CA 1
ATOM 637 C C . ALA A 1 86 ? 4.016 18.984 12.867 1 82.06 86 ALA A C 1
ATOM 639 O O . ALA A 1 86 ? 3.602 17.906 12.438 1 82.06 86 ALA A O 1
ATOM 640 N N . THR A 1 87 ? 3.289 20.016 12.898 1 83.56 87 THR A N 1
ATOM 641 C CA . THR A 1 87 ? 1.893 20 12.484 1 83.56 87 THR A CA 1
ATOM 642 C C . THR A 1 87 ? 1.772 19.547 11.031 1 83.56 87 THR A C 1
ATOM 644 O O . THR A 1 87 ? 0.809 18.859 10.664 1 83.56 87 THR A O 1
ATOM 647 N N . ARG A 1 88 ? 2.732 19.828 10.336 1 85.69 88 ARG A N 1
ATOM 648 C CA . ARG A 1 88 ? 2.748 19.516 8.906 1 85.69 88 ARG A CA 1
ATOM 649 C C . ARG A 1 88 ? 2.945 18.016 8.68 1 85.69 88 ARG A C 1
ATOM 651 O O . ARG A 1 88 ? 2.408 17.453 7.727 1 85.69 88 ARG A O 1
ATOM 658 N N . TYR A 1 89 ? 3.625 17.375 9.586 1 87.31 89 TYR A N 1
ATOM 659 C CA . TYR A 1 89 ? 4.109 16.047 9.242 1 87.31 89 TYR A CA 1
ATOM 660 C C . TYR A 1 89 ? 3.445 14.992 10.117 1 87.31 89 TYR A C 1
ATOM 662 O O . TYR A 1 89 ? 3.455 13.805 9.781 1 87.31 89 TYR A O 1
ATOM 670 N N . MET A 1 90 ? 2.9 15.328 11.133 1 84.56 90 MET A N 1
ATOM 671 C CA . MET A 1 90 ? 2.502 14.367 12.148 1 84.56 90 MET A CA 1
ATOM 672 C C . MET A 1 90 ? 1.489 13.367 11.594 1 84.56 90 MET A C 1
ATOM 674 O O . MET A 1 90 ? 1.512 12.188 11.953 1 84.56 90 MET A O 1
ATOM 678 N N . GLU A 1 91 ? 0.726 13.781 10.719 1 83.12 91 GLU A N 1
ATOM 679 C CA . GLU A 1 91 ? -0.337 12.922 10.211 1 83.12 91 GLU A CA 1
ATOM 680 C C . GLU A 1 91 ? 0.212 11.883 9.234 1 83.12 91 GLU A C 1
ATOM 682 O O . GLU A 1 91 ? -0.473 10.914 8.898 1 83.12 91 GLU A O 1
ATOM 687 N N . LEU A 1 92 ? 1.401 12.031 8.82 1 83.06 92 LEU A N 1
ATOM 688 C CA . LEU A 1 92 ? 2 11.109 7.863 1 83.06 92 LEU A CA 1
ATOM 689 C C . LEU A 1 92 ? 2.555 9.875 8.578 1 83.06 92 LEU A C 1
ATOM 691 O O . LEU A 1 92 ? 2.818 8.852 7.938 1 83.06 92 LEU A O 1
ATOM 695 N N . PHE A 1 93 ? 2.688 10.078 9.852 1 86.44 93 PHE A N 1
ATOM 696 C CA . PHE A 1 93 ? 3.25 8.961 10.602 1 86.44 93 PHE A CA 1
ATOM 697 C C . PHE A 1 93 ? 2.168 7.945 10.953 1 86.44 93 PHE A C 1
ATOM 699 O O . PHE A 1 93 ? 1.016 8.312 11.188 1 86.44 93 PHE A O 1
ATOM 706 N N . GLY A 1 94 ? 2.564 6.727 10.938 1 87.5 94 GLY A N 1
ATOM 707 C CA . GLY A 1 94 ? 1.694 5.578 11.133 1 87.5 94 GLY A CA 1
ATOM 708 C C . GLY A 1 94 ? 2.268 4.293 10.57 1 87.5 94 GLY A C 1
ATOM 709 O O . GLY A 1 94 ? 3.445 4.234 10.211 1 87.5 94 GLY A O 1
ATOM 710 N N . GLU A 1 95 ? 1.511 3.307 10.672 1 89.81 95 GLU A N 1
ATOM 711 C CA . GLU A 1 95 ? 1.979 2.01 10.195 1 89.81 95 GLU A CA 1
ATOM 712 C C . GLU A 1 95 ? 0.858 1.24 9.508 1 89.81 95 GLU A C 1
ATOM 714 O O . GLU A 1 95 ? -0.321 1.457 9.789 1 89.81 95 GLU A O 1
ATOM 719 N N . ASP A 1 96 ? 1.272 0.481 8.578 1 89.31 96 ASP A N 1
ATOM 720 C CA . ASP A 1 96 ? 0.328 -0.427 7.934 1 89.31 96 ASP A CA 1
ATOM 721 C C . ASP A 1 96 ? -0.179 -1.479 8.914 1 89.31 96 ASP A C 1
ATOM 723 O O . ASP A 1 96 ? 0.481 -1.774 9.914 1 89.31 96 ASP A O 1
ATOM 727 N N . LEU A 1 97 ? -1.359 -1.938 8.602 1 89 97 LEU A N 1
ATOM 728 C CA . LEU A 1 97 ? -1.936 -2.996 9.422 1 89 97 LEU A CA 1
ATOM 729 C C . LEU A 1 97 ? -1.51 -4.371 8.914 1 89 97 LEU A C 1
ATOM 731 O O . LEU A 1 97 ? -1.542 -4.629 7.707 1 89 97 LEU A O 1
ATOM 735 N N . LEU A 1 98 ? -0.892 -5.09 9.836 1 82.06 98 LEU A N 1
ATOM 736 C CA . LEU A 1 98 ? -0.619 -6.492 9.539 1 82.06 98 LEU A CA 1
ATOM 737 C C . LEU A 1 98 ? -1.738 -7.387 10.055 1 82.06 98 LEU A C 1
ATOM 739 O O . LEU A 1 98 ? -2.035 -7.383 11.258 1 82.06 98 LEU A O 1
ATOM 743 N N . ILE A 1 99 ? -2.584 -7.734 9.328 1 69.06 99 ILE A N 1
ATOM 744 C CA . ILE A 1 99 ? -3.641 -8.625 9.805 1 69.06 99 ILE A CA 1
ATOM 745 C C . ILE A 1 99 ? -3.08 -10.023 10.023 1 69.06 99 ILE A C 1
ATOM 747 O O . ILE A 1 99 ? -2.344 -10.547 9.18 1 69.06 99 ILE A O 1
ATOM 751 N N . GLY A 1 100 ? -2.629 -10.172 11.32 1 54.38 100 GLY A N 1
ATOM 752 C CA . GLY A 1 100 ? -2.062 -11.414 11.805 1 54.38 100 GLY A CA 1
ATOM 753 C C . GLY A 1 100 ? -2.236 -12.57 10.836 1 54.38 100 GLY A C 1
ATOM 754 O O . GLY A 1 100 ? -2.814 -12.398 9.758 1 54.38 100 GLY A O 1
ATOM 755 N N . LEU A 1 101 ? -2.102 -13.867 11.453 1 44.88 101 LEU A N 1
ATOM 756 C CA . LEU A 1 101 ? -1.98 -15.273 11.094 1 44.88 101 LEU A CA 1
ATOM 757 C C . LEU A 1 101 ? -2.996 -15.648 10.016 1 44.88 101 LEU A C 1
ATOM 759 O O . LEU A 1 101 ? -2.994 -16.781 9.523 1 44.88 101 LEU A O 1
ATOM 763 N N . SER A 1 102 ? -4.086 -15.234 10.188 1 38.34 102 SER A N 1
ATOM 764 C CA . SER A 1 102 ? -4.953 -16.062 9.352 1 38.34 102 SER A CA 1
ATOM 765 C C . SER A 1 102 ? -4.496 -16.047 7.898 1 38.34 102 SER A C 1
ATOM 767 O O . SER A 1 102 ? -4.758 -17 7.152 1 38.34 102 SER A O 1
ATOM 769 N N . THR A 1 103 ? -4.18 -14.836 7.352 1 41.22 103 THR A N 1
ATOM 770 C CA . THR A 1 103 ? -4.062 -14.969 5.902 1 41.22 103 THR A CA 1
ATOM 771 C C . THR A 1 103 ? -2.699 -15.531 5.516 1 41.22 103 THR A C 1
ATOM 773 O O . THR A 1 103 ? -2.393 -15.664 4.332 1 41.22 103 THR A O 1
ATOM 776 N N . ARG A 1 104 ? -1.638 -15.266 6.219 1 42.59 104 ARG A N 1
ATOM 777 C CA . ARG A 1 104 ? -0.438 -15.953 5.758 1 42.59 104 ARG A CA 1
ATOM 778 C C . ARG A 1 104 ? -0.769 -17.359 5.266 1 42.59 104 ARG A C 1
ATOM 780 O O . ARG A 1 104 ? -0.048 -17.922 4.434 1 42.59 104 ARG A O 1
ATOM 787 N N . PHE A 1 105 ? -1.284 -18.188 6.375 1 39.47 105 PHE A N 1
ATOM 788 C CA . PHE A 1 105 ? -1.607 -19.547 5.961 1 39.47 105 PHE A CA 1
ATOM 789 C C . PHE A 1 105 ? -2.73 -19.547 4.93 1 39.47 105 PHE A C 1
ATOM 791 O O . PHE A 1 105 ? -3.668 -18.766 5.027 1 39.47 105 PHE A O 1
ATOM 798 N N . ASP A 1 106 ? -2.266 -20.031 3.824 1 48.91 106 ASP A N 1
ATOM 799 C CA . ASP A 1 106 ? -3.273 -20.547 2.908 1 48.91 106 ASP A CA 1
ATOM 800 C C . ASP A 1 106 ? -4.598 -20.797 3.631 1 48.91 106 ASP A C 1
ATOM 802 O O . ASP A 1 106 ? -4.609 -21.172 4.805 1 48.91 106 ASP A O 1
ATOM 806 N N . HIS A 1 107 ? -5.516 -19.875 3.357 1 56.84 107 HIS A N 1
ATOM 807 C CA . HIS A 1 107 ? -6.809 -20.359 3.822 1 56.84 107 HIS A CA 1
ATOM 808 C C . HIS A 1 107 ? -6.734 -21.844 4.18 1 56.84 107 HIS A C 1
ATOM 810 O O . HIS A 1 107 ? -5.992 -22.609 3.551 1 56.84 107 HIS A O 1
ATOM 816 N N . PRO A 1 108 ? -7.16 -22.109 5.402 1 62.78 108 PRO A N 1
ATOM 817 C CA . PRO A 1 108 ? -7.184 -23.547 5.648 1 62.78 108 PRO A CA 1
ATOM 818 C C . PRO A 1 108 ? -7.512 -24.359 4.395 1 62.78 108 PRO A C 1
ATOM 820 O O . PRO A 1 108 ? -8.43 -24 3.648 1 62.78 108 PRO A O 1
ATOM 823 N N . GLY A 1 109 ? -6.617 -25.219 4.059 1 70.81 109 GLY A N 1
ATOM 824 C CA . GLY A 1 109 ? -6.828 -26.094 2.916 1 70.81 109 GLY A CA 1
ATOM 825 C C . GLY A 1 109 ? -6.242 -25.547 1.629 1 70.81 109 GLY A C 1
ATOM 826 O O . GLY A 1 109 ? -6.367 -26.156 0.571 1 70.81 109 GLY A O 1
ATOM 827 N N . GLU A 1 110 ? -5.641 -24.25 1.832 1 77.25 110 GLU A N 1
ATOM 828 C CA . GLU A 1 110 ? -5.031 -23.688 0.625 1 77.25 110 GLU A CA 1
ATOM 829 C C . GLU A 1 110 ? -3.521 -23.547 0.788 1 77.25 110 GLU A C 1
ATOM 831 O O . GLU A 1 110 ? -3.035 -23.25 1.881 1 77.25 110 GLU A O 1
ATOM 836 N N . GLU A 1 111 ? -2.908 -23.938 -0.263 1 81.31 111 GLU A N 1
ATOM 837 C CA . GLU A 1 111 ? -1.458 -23.781 -0.271 1 81.31 111 GLU A CA 1
ATOM 838 C C . GLU A 1 111 ? -1.01 -22.859 -1.4 1 81.31 111 GLU A C 1
ATOM 840 O O . GLU A 1 111 ? -1.491 -22.969 -2.529 1 81.31 111 GLU A O 1
ATOM 845 N N . SER A 1 112 ? -0.19 -21.938 -1.079 1 86.69 112 SER A N 1
ATOM 846 C CA . SER A 1 112 ? 0.421 -21.078 -2.084 1 86.69 112 SER A CA 1
ATOM 847 C C . SER A 1 112 ? 1.485 -21.828 -2.883 1 86.69 112 SER A C 1
ATOM 849 O O . SER A 1 112 ? 2.129 -22.75 -2.363 1 86.69 112 SER A O 1
ATOM 851 N N . LEU A 1 113 ? 1.675 -21.453 -4.062 1 88.56 113 LEU A N 1
ATOM 852 C CA . LEU A 1 113 ? 2.682 -22.062 -4.918 1 88.56 113 LEU A CA 1
ATOM 853 C C . LEU A 1 113 ? 4.07 -21.516 -4.613 1 88.56 113 LEU A C 1
ATOM 855 O O . LEU A 1 113 ? 5.074 -22.062 -5.078 1 88.56 113 LEU A O 1
ATOM 859 N N . CYS A 1 114 ? 4.027 -20.438 -3.912 1 92.19 114 CYS A N 1
ATOM 860 C CA . CYS A 1 114 ? 5.273 -19.797 -3.506 1 92.19 114 CYS A CA 1
ATOM 861 C C . CYS A 1 114 ? 5.277 -19.516 -2.008 1 92.19 114 CYS A C 1
ATOM 863 O O . CYS A 1 114 ? 4.289 -19.031 -1.458 1 92.19 114 CYS A O 1
ATOM 865 N N . ARG A 1 115 ? 6.363 -19.844 -1.385 1 91.25 115 ARG A N 1
ATOM 866 C CA . ARG A 1 115 ? 6.504 -19.469 0.018 1 91.25 115 ARG A CA 1
ATOM 867 C C . ARG A 1 115 ? 6.809 -17.984 0.16 1 91.25 115 ARG A C 1
ATOM 869 O O . ARG A 1 115 ? 7.582 -17.422 -0.619 1 91.25 115 ARG A O 1
ATOM 876 N N . ASN A 1 116 ? 6.129 -17.438 1.08 1 91.56 116 ASN A N 1
ATOM 877 C CA . ASN A 1 116 ? 6.34 -16.016 1.324 1 91.56 116 ASN A CA 1
ATOM 878 C C . ASN A 1 116 ? 6.227 -15.672 2.809 1 91.56 116 ASN A C 1
ATOM 880 O O . ASN A 1 116 ? 5.781 -16.5 3.605 1 91.56 116 ASN A O 1
ATOM 884 N N . SER A 1 117 ? 6.738 -14.547 3.129 1 90.19 117 SER A N 1
ATOM 885 C CA . SER A 1 117 ? 6.629 -14.016 4.484 1 90.19 117 SER A CA 1
ATOM 886 C C . SER A 1 117 ? 6.125 -12.578 4.477 1 90.19 117 SER A C 1
ATOM 888 O O . SER A 1 117 ? 6.52 -11.781 3.623 1 90.19 117 SER A O 1
ATOM 890 N N . GLU A 1 118 ? 5.172 -12.312 5.395 1 90.56 118 GLU A N 1
ATOM 891 C CA . GLU A 1 118 ? 4.695 -10.945 5.594 1 90.56 118 GLU A CA 1
ATOM 892 C C . GLU A 1 118 ? 5.191 -10.383 6.922 1 90.56 118 GLU A C 1
ATOM 894 O O . GLU A 1 118 ? 5.168 -11.07 7.945 1 90.56 118 GLU A O 1
ATOM 899 N N . ARG A 1 119 ? 5.625 -9.133 6.863 1 90.75 119 ARG A N 1
ATOM 900 C CA . ARG A 1 119 ? 6.055 -8.492 8.102 1 90.75 119 ARG A CA 1
ATOM 901 C C . ARG A 1 119 ? 5.961 -6.973 7.988 1 90.75 119 ARG A C 1
ATOM 903 O O . ARG A 1 119 ? 5.855 -6.434 6.883 1 90.75 119 ARG A O 1
ATOM 910 N N . LEU A 1 120 ? 5.914 -6.422 9.141 1 93 120 LEU A N 1
ATOM 911 C CA . LEU A 1 120 ? 5.965 -4.969 9.25 1 93 120 LEU A CA 1
ATOM 912 C C . LEU A 1 120 ? 7.402 -4.488 9.422 1 93 120 LEU A C 1
ATOM 914 O O . LEU A 1 120 ? 8.141 -5.016 10.25 1 93 120 LEU A O 1
ATOM 918 N N . VAL A 1 121 ? 7.816 -3.502 8.594 1 93.75 121 VAL A N 1
ATOM 919 C CA . VAL A 1 121 ? 9.18 -3.002 8.703 1 93.75 121 VAL A CA 1
ATOM 920 C C . VAL A 1 121 ? 9.164 -1.486 8.891 1 93.75 121 VAL A C 1
ATOM 922 O O . VAL A 1 121 ? 8.188 -0.82 8.531 1 93.75 121 VAL A O 1
ATOM 925 N N . TYR A 1 122 ? 10.242 -0.977 9.469 1 95.62 122 TYR A N 1
ATOM 926 C CA . TYR A 1 122 ? 10.469 0.447 9.688 1 95.62 122 TYR A CA 1
ATOM 927 C C . TYR A 1 122 ? 11.773 0.893 9.039 1 95.62 122 TYR A C 1
ATOM 929 O O . TYR A 1 122 ? 12.773 1.1 9.734 1 95.62 122 TYR A O 1
ATOM 937 N N . PRO A 1 123 ? 11.688 1.112 7.754 1 96.12 123 PRO A N 1
ATOM 938 C CA . PRO A 1 123 ? 12.938 1.382 7.035 1 96.12 123 PRO A CA 1
ATOM 939 C C . PRO A 1 123 ? 13.523 2.748 7.371 1 96.12 123 PRO A C 1
ATOM 941 O O . PRO A 1 123 ? 12.781 3.721 7.547 1 96.12 123 PRO A O 1
ATOM 944 N N . GLN A 1 124 ? 14.836 2.746 7.418 1 96.12 124 GLN A N 1
ATOM 945 C CA . GLN A 1 124 ? 15.547 3.996 7.664 1 96.12 124 GLN A CA 1
ATOM 946 C C . GLN A 1 124 ? 16.203 4.512 6.387 1 96.12 124 GLN A C 1
ATOM 948 O O . GLN A 1 124 ? 16.641 5.664 6.332 1 96.12 124 GLN A O 1
ATOM 953 N N . SER A 1 125 ? 16.281 3.717 5.434 1 95.06 125 SER A N 1
ATOM 954 C CA . SER A 1 125 ? 16.734 4.09 4.094 1 95.06 125 SER A CA 1
ATOM 955 C C . SER A 1 125 ? 16.047 3.23 3.031 1 95.06 125 SER A C 1
ATOM 957 O O . SER A 1 125 ? 15.617 2.113 3.312 1 95.06 125 SER A O 1
ATOM 959 N N . GLY A 1 126 ? 15.93 3.775 1.874 1 95.31 126 GLY A N 1
ATOM 960 C CA . GLY A 1 126 ? 15.305 3.037 0.789 1 95.31 126 GLY A CA 1
ATOM 961 C C . GLY A 1 126 ? 15.641 3.594 -0.582 1 95.31 126 GLY A C 1
ATOM 962 O O . GLY A 1 126 ? 16.094 4.734 -0.702 1 95.31 126 GLY A O 1
ATOM 963 N N . LEU A 1 127 ? 15.367 2.736 -1.53 1 94 127 LEU A N 1
ATOM 964 C CA . LEU A 1 127 ? 15.523 3.115 -2.93 1 94 127 LEU A CA 1
ATOM 965 C C . LEU A 1 127 ? 14.266 3.812 -3.441 1 94 127 LEU A C 1
ATOM 967 O O . LEU A 1 127 ? 13.18 3.23 -3.432 1 94 127 LEU A O 1
ATOM 971 N N . ASN A 1 128 ? 14.438 5.082 -3.885 1 93.75 128 ASN A N 1
ATOM 972 C CA . ASN A 1 128 ? 13.266 5.801 -4.367 1 93.75 128 ASN A CA 1
ATOM 973 C C . ASN A 1 128 ? 13.008 5.527 -5.848 1 93.75 128 ASN A C 1
ATOM 975 O O . ASN A 1 128 ? 13.711 4.727 -6.465 1 93.75 128 ASN A O 1
ATOM 979 N N . LYS A 1 129 ? 11.977 6.109 -6.395 1 92.44 129 LYS A N 1
ATOM 980 C CA . LYS A 1 129 ? 11.555 5.867 -7.77 1 92.44 129 LYS A CA 1
ATOM 981 C C . LYS A 1 129 ? 12.664 6.223 -8.758 1 92.44 129 LYS A C 1
ATOM 983 O O . LYS A 1 129 ? 12.711 5.684 -9.859 1 92.44 129 LYS A O 1
ATOM 988 N N . ASP A 1 130 ? 13.578 7.141 -8.391 1 92.12 130 ASP A N 1
ATOM 989 C CA . ASP A 1 130 ? 14.695 7.555 -9.234 1 92.12 130 ASP A CA 1
ATOM 990 C C . ASP A 1 130 ? 15.93 6.703 -8.961 1 92.12 130 ASP A C 1
ATOM 992 O O . ASP A 1 130 ? 17.031 7.059 -9.375 1 92.12 130 ASP A O 1
ATOM 996 N N . GLU A 1 131 ? 15.773 5.66 -8.148 1 90.06 131 GLU A N 1
ATOM 997 C CA . GLU A 1 131 ? 16.828 4.707 -7.824 1 90.06 131 GLU A CA 1
ATOM 998 C C . GLU A 1 131 ? 17.938 5.371 -7 1 90.06 131 GLU A C 1
ATOM 1000 O O . GLU A 1 131 ? 19.125 5.086 -7.199 1 90.06 131 GLU A O 1
ATOM 1005 N N . LYS A 1 132 ? 17.547 6.266 -6.289 1 91.38 132 LYS A N 1
ATOM 1006 C CA . LYS A 1 132 ? 18.453 6.898 -5.332 1 91.38 132 LYS A CA 1
ATOM 1007 C C . LYS A 1 132 ? 18.125 6.469 -3.904 1 91.38 132 LYS A C 1
ATOM 1009 O O . LYS A 1 132 ? 16.953 6.422 -3.516 1 91.38 132 LYS A O 1
ATOM 1014 N N . TRP A 1 133 ? 19.156 6.148 -3.258 1 92.19 133 TRP A N 1
ATOM 1015 C CA . TRP A 1 133 ? 18.969 5.816 -1.848 1 92.19 133 TRP A CA 1
ATOM 1016 C C . TRP A 1 133 ? 18.828 7.082 -1.007 1 92.19 133 TRP A C 1
ATOM 1018 O O . TRP A 1 133 ? 19.656 7.992 -1.098 1 92.19 133 TRP A O 1
ATOM 1028 N N . LEU A 1 134 ? 17.828 7.18 -0.22 1 94.94 134 LEU A N 1
ATOM 1029 C CA . LEU A 1 134 ? 17.578 8.305 0.675 1 94.94 134 LEU A CA 1
ATOM 1030 C C . LEU A 1 134 ? 17.281 7.82 2.086 1 94.94 134 LEU A C 1
ATOM 1032 O O . LEU A 1 134 ? 16.797 6.695 2.271 1 94.94 134 LEU A O 1
ATOM 1036 N N . PHE A 1 135 ? 17.547 8.703 3.039 1 95.56 135 PHE A N 1
ATOM 1037 C CA . PHE A 1 135 ? 17.125 8.43 4.406 1 95.56 135 PHE A CA 1
ATOM 1038 C C . PHE A 1 135 ? 15.625 8.625 4.559 1 95.56 135 PHE A C 1
ATOM 1040 O O . PHE A 1 135 ? 15.062 9.594 4.047 1 95.56 135 PHE A O 1
ATOM 1047 N N . ILE A 1 136 ? 14.992 7.676 5.199 1 96.31 136 ILE A N 1
ATOM 1048 C CA . ILE A 1 136 ? 13.57 7.715 5.492 1 96.31 136 ILE A CA 1
ATOM 1049 C C . ILE A 1 136 ? 13.352 8.055 6.965 1 96.31 136 ILE A C 1
ATOM 1051 O O . ILE A 1 136 ? 14.055 7.535 7.84 1 96.31 136 ILE A O 1
ATOM 1055 N N . VAL A 1 137 ? 12.422 8.883 7.207 1 95.38 137 VAL A N 1
ATOM 1056 C CA . VAL A 1 137 ? 12.125 9.25 8.586 1 95.38 137 VAL A CA 1
ATOM 1057 C C . VAL A 1 137 ? 11.492 8.062 9.312 1 95.38 137 VAL A C 1
ATOM 1059 O O . VAL A 1 137 ? 10.328 7.73 9.062 1 95.38 137 VAL A O 1
ATOM 1062 N N . ASN A 1 138 ? 12.219 7.469 10.188 1 95.44 138 ASN A N 1
ATOM 1063 C CA . ASN A 1 138 ? 11.758 6.359 11.016 1 95.44 138 ASN A CA 1
ATOM 1064 C C . ASN A 1 138 ? 12.547 6.27 12.32 1 95.44 138 ASN A C 1
ATOM 1066 O O . ASN A 1 138 ? 13.43 5.422 12.461 1 95.44 138 ASN A O 1
ATOM 1070 N N . HIS A 1 139 ? 12.141 7.141 13.203 1 89.69 139 HIS A N 1
ATOM 1071 C CA . HIS A 1 139 ? 12.859 7.184 14.469 1 89.69 139 HIS A CA 1
ATOM 1072 C C . HIS A 1 139 ? 11.938 7.547 15.625 1 89.69 139 HIS A C 1
ATOM 1074 O O . HIS A 1 139 ? 11.141 8.484 15.516 1 89.69 139 HIS A O 1
ATOM 1080 N N . ASP A 1 140 ? 12.062 6.699 16.672 1 88.25 140 ASP A N 1
ATOM 1081 C CA . ASP A 1 140 ? 11.336 6.953 17.922 1 88.25 140 ASP A CA 1
ATOM 1082 C C . ASP A 1 140 ? 9.836 7.07 17.672 1 88.25 140 ASP A C 1
ATOM 1084 O O . ASP A 1 140 ? 9.211 6.133 17.172 1 88.25 140 ASP A O 1
ATOM 1088 N N . LYS A 1 141 ? 9.312 8.312 17.891 1 88.25 141 LYS A N 1
ATOM 1089 C CA . LYS A 1 141 ? 7.863 8.461 17.797 1 88.25 141 LYS A CA 1
ATOM 1090 C C . LYS A 1 141 ? 7.438 8.766 16.359 1 88.25 141 LYS A C 1
ATOM 1092 O O . LYS A 1 141 ? 6.246 8.719 16.047 1 88.25 141 LYS A O 1
ATOM 1097 N N . TYR A 1 142 ? 8.367 9.023 15.523 1 92.38 142 TYR A N 1
ATOM 1098 C CA . TYR A 1 142 ? 8.086 9.297 14.117 1 92.38 142 TYR A CA 1
ATOM 1099 C C . TYR A 1 142 ? 8.297 8.055 13.266 1 92.38 142 TYR A C 1
ATOM 1101 O O . TYR A 1 142 ? 9.367 7.879 12.672 1 92.38 142 TYR A O 1
ATOM 1109 N N . LYS A 1 143 ? 7.27 7.223 13.258 1 93.81 143 LYS A N 1
ATOM 1110 C CA . LYS A 1 143 ? 7.398 5.914 12.633 1 93.81 143 LYS A CA 1
ATOM 1111 C C . LYS A 1 143 ? 6.539 5.82 11.375 1 93.81 143 LYS A C 1
ATOM 1113 O O . LYS A 1 143 ? 5.402 6.297 11.352 1 93.81 143 LYS A O 1
ATOM 1118 N N . GLN A 1 144 ? 7.109 5.344 10.383 1 94.25 144 GLN A N 1
ATOM 1119 C CA . GLN A 1 144 ? 6.441 4.969 9.141 1 94.25 144 GLN A CA 1
ATOM 1120 C C . GLN A 1 144 ? 6.613 3.48 8.859 1 94.25 144 GLN A C 1
ATOM 1122 O O . GLN A 1 144 ? 7.574 3.076 8.195 1 94.25 144 GLN A O 1
ATOM 1127 N N . GLY A 1 145 ? 5.707 2.727 9.375 1 94.56 145 GLY A N 1
ATOM 1128 C CA . GLY A 1 145 ? 5.762 1.282 9.203 1 94.56 145 GLY A CA 1
ATOM 1129 C C . GLY A 1 145 ? 5.09 0.803 7.93 1 94.56 145 GLY A C 1
ATOM 1130 O O . GLY A 1 145 ? 3.945 1.163 7.652 1 94.56 145 GLY A O 1
ATOM 1131 N N . ILE A 1 146 ? 5.781 -0.018 7.227 1 94.06 146 ILE A N 1
ATOM 1132 C CA . ILE A 1 146 ? 5.254 -0.542 5.973 1 94.06 146 ILE A CA 1
ATOM 1133 C C . ILE A 1 146 ? 5.168 -2.064 6.047 1 94.06 146 ILE A C 1
ATOM 1135 O O . ILE A 1 146 ? 6.109 -2.727 6.484 1 94.06 146 ILE A O 1
ATOM 1139 N N . ARG A 1 147 ? 4.07 -2.559 5.605 1 93.62 147 ARG A N 1
ATOM 1140 C CA . ARG A 1 147 ? 3.92 -4 5.445 1 93.62 147 ARG A CA 1
ATOM 1141 C C . ARG A 1 147 ? 4.559 -4.477 4.145 1 93.62 147 ARG A C 1
ATOM 1143 O O . ARG A 1 147 ? 4.266 -3.945 3.072 1 93.62 147 ARG A O 1
ATOM 1150 N N . ILE A 1 148 ? 5.363 -5.465 4.281 1 92.88 148 ILE A N 1
ATOM 1151 C CA . ILE A 1 148 ? 5.965 -6.016 3.072 1 92.88 148 ILE A CA 1
ATOM 1152 C C . ILE A 1 148 ? 5.648 -7.508 2.977 1 92.88 148 ILE A C 1
ATOM 1154 O O . ILE A 1 148 ? 5.367 -8.156 3.986 1 92.88 148 ILE A O 1
ATOM 1158 N N . GLU A 1 149 ? 5.629 -8.016 1.796 1 92.5 149 GLU A N 1
ATOM 1159 C CA . GLU A 1 149 ? 5.543 -9.438 1.49 1 92.5 149 GLU A CA 1
ATOM 1160 C C . GLU A 1 149 ? 6.727 -9.891 0.638 1 92.5 149 GLU A C 1
ATOM 1162 O O . GLU A 1 149 ? 6.828 -9.523 -0.535 1 92.5 149 GLU A O 1
ATOM 1167 N N . GLU A 1 150 ? 7.516 -10.742 1.232 1 91.75 150 GLU A N 1
ATOM 1168 C CA . GLU A 1 150 ? 8.719 -11.188 0.542 1 91.75 150 GLU A CA 1
ATOM 1169 C C . GLU A 1 150 ? 8.648 -12.672 0.191 1 91.75 150 GLU A C 1
ATOM 1171 O O . GLU A 1 150 ? 8.188 -13.484 0.997 1 91.75 150 GLU A O 1
ATOM 1176 N N . CYS A 1 151 ? 9.117 -12.891 -1.007 1 92.81 151 CYS A N 1
ATOM 1177 C CA . CYS A 1 151 ? 9.258 -14.297 -1.391 1 92.81 151 CYS A CA 1
ATOM 1178 C C . CYS A 1 151 ? 10.438 -14.945 -0.669 1 92.81 151 CYS A C 1
ATOM 1180 O O . CYS A 1 151 ? 11.539 -14.391 -0.649 1 92.81 151 CYS A O 1
ATOM 1182 N N . LEU A 1 152 ? 10.266 -16.062 -0.053 1 92.25 152 LEU A N 1
ATOM 1183 C CA . LEU A 1 152 ? 11.352 -16.797 0.585 1 92.25 152 LEU A CA 1
ATOM 1184 C C . LEU A 1 152 ? 12.094 -17.656 -0.433 1 92.25 152 LEU A C 1
ATOM 1186 O O . LEU A 1 152 ? 13.211 -18.109 -0.167 1 92.25 152 LEU A O 1
ATOM 1190 N N . GLY A 1 153 ? 11.742 -17.719 -1.673 1 90.5 153 GLY A N 1
ATOM 1191 C CA . GLY A 1 153 ? 12.359 -18.438 -2.775 1 90.5 153 GLY A CA 1
ATOM 1192 C C . GLY A 1 153 ? 12.148 -17.766 -4.117 1 90.5 153 GLY A C 1
ATOM 1193 O O . GLY A 1 153 ? 11.727 -18.406 -5.082 1 90.5 153 GLY A O 1
ATOM 1194 N N . ALA A 1 154 ? 12.453 -16.406 -4.09 1 90.94 154 ALA A N 1
ATOM 1195 C CA . ALA A 1 154 ? 12.328 -15.695 -5.355 1 90.94 154 ALA A CA 1
ATOM 1196 C C . ALA A 1 154 ? 13.258 -16.281 -6.414 1 90.94 154 ALA A C 1
ATOM 1198 O O . ALA A 1 154 ? 14.43 -16.531 -6.145 1 90.94 154 ALA A O 1
ATOM 1199 N N . GLY A 1 155 ? 12.695 -16.484 -7.598 1 89.81 155 GLY A N 1
ATOM 1200 C CA . GLY A 1 155 ? 13.5 -17.047 -8.672 1 89.81 155 GLY A CA 1
ATOM 1201 C C . GLY A 1 155 ? 13.477 -18.562 -8.711 1 89.81 155 GLY A C 1
ATOM 1202 O O . GLY A 1 155 ? 13.898 -19.172 -9.695 1 89.81 155 GLY A O 1
ATOM 1203 N N . GLU A 1 156 ? 12.953 -19.172 -7.715 1 91.19 156 GLU A N 1
ATOM 1204 C CA . GLU A 1 156 ? 12.859 -20.625 -7.656 1 91.19 156 GLU A CA 1
ATOM 1205 C C . GLU A 1 156 ? 11.594 -21.125 -8.344 1 91.19 156 GLU A C 1
ATOM 1207 O O . GLU A 1 156 ? 10.672 -20.359 -8.594 1 91.19 156 GLU A O 1
ATOM 1212 N N . GLN A 1 157 ? 11.617 -22.422 -8.586 1 89.94 157 GLN A N 1
ATOM 1213 C CA . GLN A 1 157 ? 10.438 -23.047 -9.18 1 89.94 157 GLN A CA 1
ATOM 1214 C C . GLN A 1 157 ? 9.273 -23.078 -8.195 1 89.94 157 GLN A C 1
ATOM 1216 O O . GLN A 1 157 ? 9.469 -23.281 -7 1 89.94 157 GLN A O 1
ATOM 1221 N N . CYS A 1 158 ? 8.07 -22.828 -8.742 1 89.75 158 CYS A N 1
ATOM 1222 C CA . CYS A 1 158 ? 6.875 -22.875 -7.906 1 89.75 158 CYS A CA 1
ATOM 1223 C C . CYS A 1 158 ? 6.66 -24.281 -7.344 1 89.75 158 CYS A C 1
ATOM 1225 O O . CYS A 1 158 ? 7.113 -25.266 -7.93 1 89.75 158 CYS A O 1
ATOM 1227 N N . SER A 1 159 ? 5.992 -24.281 -6.312 1 84.44 159 SER A N 1
ATOM 1228 C CA . SER A 1 159 ? 5.668 -25.562 -5.703 1 84.44 159 SER A CA 1
ATOM 1229 C C . SER A 1 159 ? 4.547 -26.266 -6.461 1 84.44 159 SER A C 1
ATOM 1231 O O . SER A 1 159 ? 3.781 -25.625 -7.184 1 84.44 159 SER A O 1
ATOM 1233 N N . LEU A 1 160 ? 4.484 -27.641 -6.316 1 76 160 LEU A N 1
ATOM 1234 C CA . LEU A 1 160 ? 3.404 -28.484 -6.801 1 76 160 LEU A CA 1
ATOM 1235 C C . LEU A 1 160 ? 3.311 -28.438 -8.32 1 76 160 LEU A C 1
ATOM 1237 O O . LEU A 1 160 ? 2.24 -28.672 -8.891 1 76 160 LEU A O 1
ATOM 1241 N N . THR A 1 161 ? 4.316 -27.922 -8.875 1 67.75 161 THR A N 1
ATOM 1242 C CA . THR A 1 161 ? 4.277 -27.781 -10.328 1 67.75 161 THR A CA 1
ATOM 1243 C C . THR A 1 161 ? 5.062 -28.922 -10.992 1 67.75 161 THR A C 1
ATOM 1245 O O . THR A 1 161 ? 5.324 -28.875 -12.195 1 67.75 161 THR A O 1
ATOM 1248 N N . GLU A 1 162 ? 5.551 -29.766 -10.18 1 63.81 162 GLU A N 1
ATOM 1249 C CA . GLU A 1 162 ? 6.281 -30.891 -10.75 1 63.81 162 GLU A CA 1
ATOM 1250 C C . GLU A 1 162 ? 5.465 -31.578 -11.844 1 63.81 162 GLU A C 1
ATOM 1252 O O . GLU A 1 162 ? 6.027 -32.219 -12.742 1 63.81 162 GLU A O 1
ATOM 1257 N N . SER A 1 163 ? 4.184 -31.375 -11.75 1 59.38 163 SER A N 1
ATOM 1258 C CA . SER A 1 163 ? 3.35 -32.062 -12.727 1 59.38 163 SER A CA 1
ATOM 1259 C C . SER A 1 163 ? 3.062 -31.172 -13.938 1 59.38 163 SER A C 1
ATOM 1261 O O . SER A 1 163 ? 2.254 -31.516 -14.797 1 59.38 163 SER A O 1
ATOM 1263 N N . PHE A 1 164 ? 3.654 -29.922 -13.875 1 63 164 PHE A N 1
ATOM 1264 C CA . PHE A 1 164 ? 3.48 -29.094 -15.055 1 63 164 PHE A CA 1
ATOM 1265 C C . PHE A 1 164 ? 4.121 -29.75 -16.281 1 63 164 PHE A C 1
ATOM 1267 O O . PHE A 1 164 ? 5.105 -30.484 -16.156 1 63 164 PHE A O 1
ATOM 1274 N N . PRO A 1 165 ? 3.311 -29.781 -17.375 1 61.91 165 PRO A N 1
ATOM 1275 C CA . PRO A 1 165 ? 3.984 -30.344 -18.547 1 61.91 165 PRO A CA 1
ATOM 1276 C C . PRO A 1 165 ? 5.43 -29.875 -18.672 1 61.91 165 PRO A C 1
ATOM 1278 O O . PRO A 1 165 ? 5.762 -28.766 -18.266 1 61.91 165 PRO A O 1
ATOM 1281 N N . ASN A 1 166 ? 6.324 -30.875 -18.906 1 59.53 166 ASN A N 1
ATOM 1282 C CA . ASN A 1 166 ? 7.773 -30.75 -18.969 1 59.53 166 ASN A CA 1
ATOM 1283 C C . ASN A 1 166 ? 8.195 -29.453 -19.641 1 59.53 166 ASN A C 1
ATOM 1285 O O . ASN A 1 166 ? 9.258 -28.906 -19.344 1 59.53 166 ASN A O 1
ATOM 1289 N N . ASN A 1 167 ? 7.277 -28.781 -20.422 1 63.78 167 ASN A N 1
ATOM 1290 C CA . ASN A 1 167 ? 7.809 -27.688 -21.234 1 63.78 167 ASN A CA 1
ATOM 1291 C C . ASN A 1 167 ? 7.547 -26.328 -20.578 1 63.78 167 ASN A C 1
ATOM 1293 O O . ASN A 1 167 ? 7.945 -25.297 -21.109 1 63.78 167 ASN A O 1
ATOM 1297 N N . TYR A 1 168 ? 6.949 -26.359 -19.375 1 72.44 168 TYR A N 1
ATOM 1298 C CA . TYR A 1 168 ? 6.711 -25.062 -18.75 1 72.44 168 TYR A CA 1
ATOM 1299 C C . TYR A 1 168 ? 7.551 -24.906 -17.484 1 72.44 168 TYR A C 1
ATOM 1301 O O . TYR A 1 168 ? 7.605 -25.797 -16.656 1 72.44 168 TYR A O 1
ATOM 1309 N N . LYS A 1 169 ? 8.438 -23.891 -17.578 1 82.44 169 LYS A N 1
ATOM 1310 C CA . LYS A 1 169 ? 9.18 -23.531 -16.359 1 82.44 169 LYS A CA 1
ATOM 1311 C C . LYS A 1 169 ? 8.43 -22.469 -15.555 1 82.44 169 LYS A C 1
ATOM 1313 O O . LYS A 1 169 ? 7.863 -21.547 -16.125 1 82.44 169 LYS A O 1
ATOM 1318 N N . THR A 1 170 ? 8.25 -22.766 -14.273 1 87.31 170 THR A N 1
ATOM 1319 C CA . THR A 1 170 ? 7.594 -21.812 -13.391 1 87.31 170 THR A CA 1
ATOM 1320 C C . THR A 1 170 ? 8.609 -21.125 -12.484 1 87.31 170 THR A C 1
ATOM 1322 O O . THR A 1 170 ? 9.711 -21.641 -12.289 1 87.31 170 THR A O 1
ATOM 1325 N N . GLU A 1 171 ? 8.266 -20.016 -12.016 1 90.31 171 GLU A N 1
ATOM 1326 C CA . GLU A 1 171 ? 9.156 -19.266 -11.133 1 90.31 171 GLU A CA 1
ATOM 1327 C C . GLU A 1 171 ? 8.359 -18.406 -10.148 1 90.31 171 GLU A C 1
ATOM 1329 O O . GLU A 1 171 ? 7.359 -17.781 -10.523 1 90.31 171 GLU A O 1
ATOM 1334 N N . CYS A 1 172 ? 8.789 -18.406 -8.961 1 92.44 172 CYS A N 1
ATOM 1335 C CA . CYS A 1 172 ? 8.258 -17.453 -7.992 1 92.44 172 CYS A CA 1
ATOM 1336 C C . CYS A 1 172 ? 8.883 -16.078 -8.18 1 92.44 172 CYS A C 1
ATOM 1338 O O . CYS A 1 172 ? 10.102 -15.93 -8.062 1 92.44 172 CYS A O 1
ATOM 1340 N N . ARG A 1 173 ? 8.047 -15.164 -8.375 1 92.19 173 ARG A N 1
ATOM 1341 C CA . ARG A 1 173 ? 8.516 -13.828 -8.719 1 92.19 173 ARG A CA 1
ATOM 1342 C C . ARG A 1 173 ? 8.141 -12.82 -7.633 1 92.19 173 ARG A C 1
ATOM 1344 O O . ARG A 1 173 ? 6.988 -12.781 -7.191 1 92.19 173 ARG A O 1
ATOM 1351 N N . GLN A 1 174 ? 9.164 -12.039 -7.25 1 91.94 174 GLN A N 1
ATOM 1352 C CA . GLN A 1 174 ? 8.914 -10.938 -6.324 1 91.94 174 GLN A CA 1
ATOM 1353 C C . GLN A 1 174 ? 8.359 -9.719 -7.055 1 91.94 174 GLN A C 1
ATOM 1355 O O . GLN A 1 174 ? 8.953 -9.25 -8.031 1 91.94 174 GLN A O 1
ATOM 1360 N N . HIS A 1 175 ? 7.238 -9.281 -6.625 1 90.81 175 HIS A N 1
ATOM 1361 C CA . HIS A 1 175 ? 6.656 -8.07 -7.184 1 90.81 175 HIS A CA 1
ATOM 1362 C C . HIS A 1 175 ? 6.863 -6.879 -6.254 1 90.81 175 HIS A C 1
ATOM 1364 O O . HIS A 1 175 ? 6.645 -6.988 -5.043 1 90.81 175 HIS A O 1
ATOM 1370 N N . TYR A 1 176 ? 7.246 -5.785 -6.918 1 92.06 176 TYR A N 1
ATOM 1371 C CA . TYR A 1 176 ? 7.527 -4.57 -6.16 1 92.06 176 TYR A CA 1
ATOM 1372 C C . TYR A 1 176 ? 6.551 -3.459 -6.531 1 92.06 176 TYR A C 1
ATOM 1374 O O . TYR A 1 176 ? 6.102 -3.377 -7.676 1 92.06 176 TYR A O 1
ATOM 1382 N N . VAL A 1 177 ? 6.215 -2.676 -5.574 1 92.75 177 VAL A N 1
ATOM 1383 C CA . VAL A 1 177 ? 5.43 -1.465 -5.793 1 92.75 177 VAL A CA 1
ATOM 1384 C C . VAL A 1 177 ? 6.043 -0.304 -5.012 1 92.75 177 VAL A C 1
ATOM 1386 O O . VAL A 1 177 ? 7.105 -0.448 -4.406 1 92.75 177 VAL A O 1
ATOM 1389 N N . TYR A 1 178 ? 5.398 0.859 -5.105 1 93.31 178 TYR A N 1
ATOM 1390 C CA . TYR A 1 178 ? 5.961 2.049 -4.48 1 93.31 178 TYR A CA 1
ATOM 1391 C C . TYR A 1 178 ? 5.016 2.605 -3.42 1 93.31 178 TYR A C 1
ATOM 1393 O O . TYR A 1 178 ? 3.795 2.496 -3.549 1 93.31 178 TYR A O 1
ATOM 1401 N N . ARG A 1 179 ? 5.668 3.213 -2.447 1 92.75 179 ARG A N 1
ATOM 1402 C CA . ARG A 1 179 ? 4.965 3.889 -1.362 1 92.75 179 ARG A CA 1
ATOM 1403 C C . ARG A 1 179 ? 5.582 5.254 -1.077 1 92.75 179 ARG A C 1
ATOM 1405 O O . ARG A 1 179 ? 6.805 5.402 -1.087 1 92.75 179 ARG A O 1
ATOM 1412 N N . GLN A 1 180 ? 4.688 6.16 -0.818 1 93.06 180 GLN A N 1
ATOM 1413 C CA . GLN A 1 180 ? 5.168 7.484 -0.432 1 93.06 180 GLN A CA 1
ATOM 1414 C C . GLN A 1 180 ? 5.559 7.52 1.042 1 93.06 180 GLN A C 1
ATOM 1416 O O . GLN A 1 180 ? 4.777 7.125 1.908 1 93.06 180 GLN A O 1
ATOM 1421 N N . LEU A 1 181 ? 6.75 8 1.353 1 94.69 181 LEU A N 1
ATOM 1422 C CA . LEU A 1 181 ? 7.25 8.164 2.713 1 94.69 181 LEU A CA 1
ATOM 1423 C C . LEU A 1 181 ? 7.988 9.492 2.865 1 94.69 181 LEU A C 1
ATOM 1425 O O . LEU A 1 181 ? 8.484 10.047 1.881 1 94.69 181 LEU A O 1
ATOM 1429 N N . LEU A 1 182 ? 7.98 9.945 4.07 1 94.44 182 LEU A N 1
ATOM 1430 C CA . LEU A 1 182 ? 8.781 11.133 4.371 1 94.44 182 LEU A CA 1
ATOM 1431 C C . LEU A 1 182 ? 10.266 10.789 4.422 1 94.44 182 LEU A C 1
ATOM 1433 O O . LEU A 1 182 ? 10.656 9.797 5.043 1 94.44 182 LEU A O 1
ATOM 1437 N N . SER A 1 183 ? 11.031 11.594 3.785 1 95.69 183 SER A N 1
ATOM 1438 C CA . SER A 1 183 ? 12.461 11.344 3.668 1 95.69 183 SER A CA 1
ATOM 1439 C C . SER A 1 183 ? 13.258 12.641 3.75 1 95.69 183 SER A C 1
ATOM 1441 O O . SER A 1 183 ? 12.695 13.734 3.688 1 95.69 183 SER A O 1
ATOM 1443 N N . LEU A 1 184 ? 14.508 12.469 3.945 1 95 184 LEU A N 1
ATOM 1444 C CA . LEU A 1 184 ? 15.43 13.594 3.939 1 95 184 LEU A CA 1
ATOM 1445 C C . LEU A 1 184 ? 16.016 13.805 2.549 1 95 184 LEU A C 1
ATOM 1447 O O . LEU A 1 184 ? 16.703 12.922 2.018 1 95 184 LEU A O 1
ATOM 1451 N N . SER A 1 185 ? 15.812 14.961 2.041 1 92.25 185 SER A N 1
ATOM 1452 C CA . SER A 1 185 ? 16.359 15.289 0.726 1 92.25 185 SER A CA 1
ATOM 1453 C C . SER A 1 185 ? 17.844 15.633 0.808 1 92.25 185 SER A C 1
ATOM 1455 O O . SER A 1 185 ? 18.344 15.945 1.886 1 92.25 185 SER A O 1
ATOM 1457 N N . PRO A 1 186 ? 18.438 15.633 -0.361 1 88.88 186 PRO A N 1
ATOM 1458 C CA . PRO A 1 186 ? 19.844 16.047 -0.391 1 88.88 186 PRO A CA 1
ATOM 1459 C C . PRO A 1 186 ? 20.031 17.5 0.048 1 88.88 186 PRO A C 1
ATOM 1461 O O . PRO A 1 186 ? 21.125 17.875 0.504 1 88.88 186 PRO A O 1
ATOM 1464 N N . GLN A 1 187 ? 19.031 18.281 -0.038 1 90 187 GLN A N 1
ATOM 1465 C CA . GLN A 1 187 ? 19.109 19.688 0.343 1 90 187 GLN A CA 1
ATOM 1466 C C . GLN A 1 187 ? 18.828 19.875 1.833 1 90 187 GLN A C 1
ATOM 1468 O O . GLN A 1 187 ? 18.781 21 2.33 1 90 187 GLN A O 1
ATOM 1473 N N . GLY A 1 188 ? 18.562 18.797 2.496 1 89.44 188 GLY A N 1
ATOM 1474 C CA . GLY A 1 188 ? 18.391 18.875 3.939 1 89.44 188 GLY A CA 1
ATOM 1475 C C . GLY A 1 188 ? 16.969 19.219 4.352 1 89.44 188 GLY A C 1
ATOM 1476 O O . GLY A 1 188 ? 16.75 19.812 5.406 1 89.44 188 GLY A O 1
ATOM 1477 N N . ARG A 1 189 ? 16.094 18.922 3.531 1 91.62 189 ARG A N 1
ATOM 1478 C CA . ARG A 1 189 ? 14.68 19.156 3.828 1 91.62 189 ARG A CA 1
ATOM 1479 C C . ARG A 1 189 ? 13.898 17.859 3.877 1 91.62 189 ARG A C 1
ATOM 1481 O O . ARG A 1 189 ? 14.281 16.875 3.244 1 91.62 189 ARG A O 1
ATOM 1488 N N . ILE A 1 190 ? 12.828 17.922 4.637 1 92.62 190 ILE A N 1
ATOM 1489 C CA . ILE A 1 190 ? 11.938 16.766 4.656 1 92.62 190 ILE A CA 1
ATOM 1490 C C . ILE A 1 190 ? 10.984 16.828 3.465 1 92.62 190 ILE A C 1
ATOM 1492 O O . ILE A 1 190 ? 10.344 17.859 3.229 1 92.62 190 ILE A O 1
ATOM 1496 N N . VAL A 1 191 ? 11.008 15.742 2.758 1 92.75 191 VAL A N 1
ATOM 1497 C CA . VAL A 1 191 ? 10.148 15.688 1.577 1 92.75 191 VAL A CA 1
ATOM 1498 C C . VAL A 1 191 ? 9.484 14.32 1.484 1 92.75 191 VAL A C 1
ATOM 1500 O O . VAL A 1 191 ? 9.961 13.344 2.068 1 92.75 191 VAL A O 1
ATOM 1503 N N . LYS A 1 192 ? 8.406 14.258 0.733 1 92.88 192 LYS A N 1
ATOM 1504 C CA . LYS A 1 192 ? 7.758 12.992 0.39 1 92.88 192 LYS A CA 1
ATOM 1505 C C . LYS A 1 192 ? 8.375 12.383 -0.862 1 92.88 192 LYS A C 1
ATOM 1507 O O . LYS A 1 192 ? 8.562 13.07 -1.87 1 92.88 192 LYS A O 1
ATOM 1512 N N . GLU A 1 193 ? 8.711 11.18 -0.765 1 93.88 193 GLU A N 1
ATOM 1513 C CA . GLU A 1 193 ? 9.266 10.445 -1.9 1 93.88 193 GLU A CA 1
ATOM 1514 C C . GLU A 1 193 ? 8.633 9.062 -2.031 1 93.88 193 GLU A C 1
ATOM 1516 O O . GLU A 1 193 ? 8.086 8.531 -1.063 1 93.88 193 GLU A O 1
ATOM 1521 N N . GLN A 1 194 ? 8.68 8.547 -3.234 1 94.31 194 GLN A N 1
ATOM 1522 C CA . GLN A 1 194 ? 8.18 7.207 -3.512 1 94.31 194 GLN A CA 1
ATOM 1523 C C . GLN A 1 194 ? 9.289 6.168 -3.367 1 94.31 194 GLN A C 1
ATOM 1525 O O . GLN A 1 194 ? 10.32 6.254 -4.043 1 94.31 194 GLN A O 1
ATOM 1530 N N . PHE A 1 195 ? 9.047 5.172 -2.49 1 94.12 195 PHE A N 1
ATOM 1531 C CA . PHE A 1 195 ? 10.055 4.145 -2.258 1 94.12 195 PHE A CA 1
ATOM 1532 C C . PHE A 1 195 ? 9.539 2.773 -2.672 1 94.12 195 PHE A C 1
ATOM 1534 O O . PHE A 1 195 ? 8.375 2.443 -2.432 1 94.12 195 PHE A O 1
ATOM 1541 N N . ARG A 1 196 ? 10.398 2.039 -3.209 1 94.31 196 ARG A N 1
ATOM 1542 C CA . ARG A 1 196 ? 10.102 0.688 -3.674 1 94.31 196 ARG A CA 1
ATOM 1543 C C . ARG A 1 196 ? 10.07 -0.297 -2.51 1 94.31 196 ARG A C 1
ATOM 1545 O O . ARG A 1 196 ? 10.898 -0.217 -1.601 1 94.31 196 ARG A O 1
ATOM 1552 N N . PHE A 1 197 ? 9.086 -1.246 -2.529 1 93.56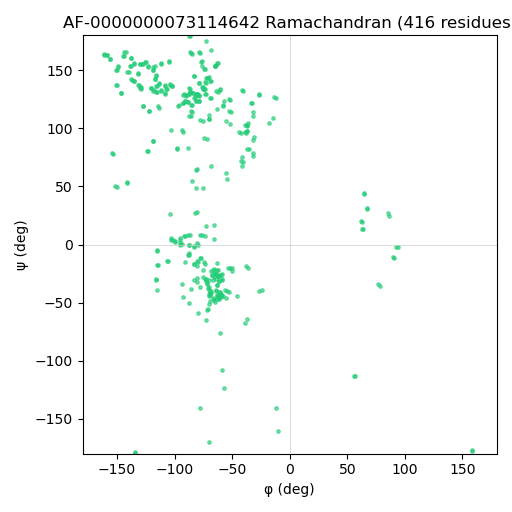 197 PHE A N 1
ATOM 1553 C CA . PHE A 1 197 ? 9.055 -2.281 -1.504 1 93.56 197 PHE A CA 1
ATOM 1554 C C . PHE A 1 197 ? 8.43 -3.562 -2.045 1 93.56 197 PHE A C 1
ATOM 1556 O O . PHE A 1 197 ? 7.652 -3.523 -3 1 93.56 197 PHE A O 1
ATOM 1563 N N . PRO A 1 198 ? 8.828 -4.68 -1.54 1 94.19 198 PRO A N 1
ATOM 1564 C CA . PRO A 1 198 ? 8.211 -5.941 -1.96 1 94.19 198 PRO A CA 1
ATOM 1565 C C . PRO A 1 198 ? 6.77 -6.082 -1.487 1 94.19 198 PRO A C 1
ATOM 1567 O O . PRO A 1 198 ? 6.504 -6.066 -0.283 1 94.19 198 PRO A O 1
ATOM 1570 N N . ALA A 1 199 ? 5.914 -6.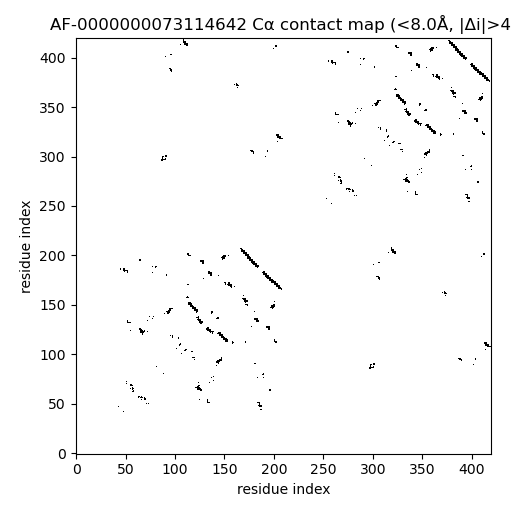336 -2.414 1 93.06 199 ALA A N 1
ATOM 1571 C CA . ALA A 1 199 ? 4.488 -6.254 -2.096 1 93.06 199 ALA A CA 1
ATOM 1572 C C . ALA A 1 199 ? 3.818 -7.617 -2.225 1 93.06 199 ALA A C 1
ATOM 1574 O O . ALA A 1 199 ? 2.814 -7.887 -1.561 1 93.06 199 ALA A O 1
ATOM 1575 N N . SER A 1 200 ? 4.352 -8.453 -3.137 1 93.19 200 SER A N 1
ATOM 1576 C CA . SER A 1 200 ? 3.703 -9.75 -3.309 1 93.19 200 SER A CA 1
ATOM 1577 C C . SER A 1 200 ? 4.652 -10.766 -3.936 1 93.19 200 SER A C 1
ATOM 1579 O O . SER A 1 200 ? 5.684 -10.391 -4.504 1 93.19 200 SER A O 1
ATOM 1581 N N . CYS A 1 201 ? 4.285 -12.008 -3.816 1 92.56 201 CYS A N 1
ATOM 1582 C CA . CYS A 1 201 ? 5 -13.164 -4.348 1 92.56 201 CYS A CA 1
ATOM 1583 C C . CYS A 1 201 ? 4.07 -14.047 -5.176 1 92.56 201 CYS A C 1
ATOM 1585 O O . CYS A 1 201 ? 3.088 -14.578 -4.656 1 92.56 201 CYS A O 1
ATOM 1587 N N . LYS A 1 202 ? 4.445 -14.18 -6.5 1 91.19 202 LYS A N 1
ATOM 1588 C CA . LYS A 1 202 ? 3.529 -14.883 -7.395 1 91.19 202 LYS A CA 1
ATOM 1589 C C . LYS A 1 202 ? 4.266 -15.938 -8.219 1 91.19 202 LYS A C 1
ATOM 1591 O O . LYS A 1 202 ? 5.422 -15.742 -8.594 1 91.19 202 LYS A O 1
ATOM 1596 N N . CYS A 1 203 ? 3.543 -16.969 -8.477 1 90.44 203 CYS A N 1
ATOM 1597 C CA . CYS A 1 203 ? 4.043 -17.969 -9.414 1 90.44 203 CYS A CA 1
ATOM 1598 C C . CYS A 1 203 ? 3.746 -17.562 -10.852 1 90.44 203 CYS A C 1
ATOM 1600 O O . CYS A 1 203 ? 2.609 -17.219 -11.188 1 90.44 203 CYS A O 1
ATOM 1602 N N . VAL A 1 204 ? 4.746 -17.625 -11.656 1 88.81 204 VAL A N 1
ATOM 1603 C CA . VAL A 1 204 ? 4.605 -17.297 -13.07 1 88.81 204 VAL A CA 1
ATOM 1604 C C . VAL A 1 204 ? 5.16 -18.422 -13.93 1 88.81 204 VAL A C 1
ATOM 1606 O O . VAL A 1 204 ? 5.961 -19.234 -13.461 1 88.81 204 VAL A O 1
ATOM 1609 N N . VAL A 1 205 ? 4.664 -18.5 -15.117 1 85.5 205 VAL A N 1
ATOM 1610 C CA . VAL A 1 205 ? 5.137 -19.5 -16.078 1 85.5 205 VAL A CA 1
ATOM 1611 C C . VAL A 1 205 ? 5.949 -18.828 -17.172 1 85.5 205 VAL A C 1
ATOM 1613 O O . VAL A 1 205 ? 5.52 -17.812 -17.734 1 85.5 205 VAL A O 1
ATOM 1616 N N . LYS A 1 206 ? 7.078 -19.344 -17.391 1 80.25 206 LYS A N 1
ATOM 1617 C CA . LYS A 1 206 ? 7.906 -18.875 -18.5 1 80.25 206 LYS A CA 1
ATOM 1618 C C . LYS A 1 206 ? 7.559 -19.578 -19.797 1 80.25 206 LYS A C 1
ATOM 1620 O O . LYS A 1 206 ? 7.52 -20.812 -19.844 1 80.25 206 LYS A O 1
ATOM 1625 N N . VAL A 1 207 ? 6.957 -18.828 -20.734 1 71.38 207 VAL A N 1
ATOM 1626 C CA . VAL A 1 207 ? 6.555 -19.391 -22.016 1 71.38 207 VAL A CA 1
ATOM 1627 C C . VAL A 1 207 ? 7.73 -19.359 -22.984 1 71.38 207 VAL A C 1
ATOM 1629 O O . VAL A 1 207 ? 8.383 -18.312 -23.141 1 71.38 207 VAL A O 1
ATOM 1632 N N . PRO A 1 208 ? 8.227 -20.562 -23.375 1 64.38 208 PRO A N 1
ATOM 1633 C CA . PRO A 1 208 ? 9.312 -20.594 -24.359 1 64.38 208 PRO A CA 1
ATOM 1634 C C . PRO A 1 208 ? 9 -19.766 -25.609 1 64.38 208 PRO A C 1
ATOM 1636 O O . PRO A 1 208 ? 7.832 -19.641 -25.984 1 64.38 208 PRO A O 1
ATOM 1639 N N . GLU A 1 209 ? 9.781 -18.641 -25.844 1 54.72 209 GLU A N 1
ATOM 1640 C CA . GLU A 1 209 ? 9.68 -18.016 -27.156 1 54.72 209 GLU A CA 1
ATOM 1641 C C . GLU A 1 209 ? 9.523 -19.062 -28.25 1 54.72 209 GLU A C 1
ATOM 1643 O O . GLU A 1 209 ? 10.273 -20.031 -28.297 1 54.72 209 GLU A O 1
ATOM 1648 N N . MET A 1 210 ? 8.359 -19.25 -28.609 1 44.31 210 MET A N 1
ATOM 1649 C CA . MET A 1 210 ? 8.391 -20.016 -29.859 1 44.31 210 MET A CA 1
ATOM 1650 C C . MET A 1 210 ? 9.312 -19.344 -30.875 1 44.31 210 MET A C 1
ATOM 1652 O O . MET A 1 210 ? 9.391 -18.125 -30.938 1 44.31 210 MET A O 1
ATOM 1656 N N . MET B 1 1 ? -7.699 114.625 -15.938 1 21.03 1 MET B N 1
ATOM 1657 C CA . MET B 1 1 ? -6.773 115 -14.875 1 21.03 1 MET B CA 1
ATOM 1658 C C . MET B 1 1 ? -6.539 113.812 -13.922 1 21.03 1 MET B C 1
ATOM 1660 O O . MET B 1 1 ? -7.355 112.875 -13.852 1 21.03 1 MET B O 1
ATOM 1664 N N . TYR B 1 2 ? -5.621 113.938 -12.828 1 22.31 2 TYR B N 1
ATOM 1665 C CA . TYR B 1 2 ? -4.496 113.188 -12.336 1 22.31 2 TYR B CA 1
ATOM 1666 C C . TYR B 1 2 ? -4.949 112.188 -11.297 1 22.31 2 TYR B C 1
ATOM 1668 O O . TYR B 1 2 ? -4.488 111 -11.289 1 22.31 2 TYR B O 1
ATOM 1676 N N . PRO B 1 3 ? -5.848 112.438 -10.242 1 22.28 3 PRO B N 1
ATOM 1677 C CA . PRO B 1 3 ? -5.082 112.375 -9 1 22.28 3 PRO B CA 1
ATOM 1678 C C . PRO B 1 3 ? -4.816 110.938 -8.586 1 22.28 3 PRO B C 1
ATOM 1680 O O . PRO B 1 3 ? -5.387 110 -9.164 1 22.28 3 PRO B O 1
ATOM 1683 N N . SER B 1 4 ? -4.906 110.625 -7.133 1 22.03 4 SER B N 1
ATOM 1684 C CA . SER B 1 4 ? -4.082 110.25 -6 1 22.03 4 SER B CA 1
ATOM 1685 C C . SER B 1 4 ? -4.242 108.75 -5.699 1 22.03 4 SER B C 1
ATOM 1687 O O . SER B 1 4 ? -5.355 108.25 -5.465 1 22.03 4 SER B O 1
ATOM 1689 N N . VAL B 1 5 ? -3.379 107.75 -6.094 1 25.72 5 VAL B N 1
ATOM 1690 C CA . VAL B 1 5 ? -3.025 106.375 -6.301 1 25.72 5 VAL B CA 1
ATOM 1691 C C . VAL B 1 5 ? -2.969 105.625 -4.961 1 25.72 5 VAL B C 1
ATOM 1693 O O . VAL B 1 5 ? -2.953 104.438 -4.91 1 25.72 5 VAL B O 1
ATOM 1696 N N . SER B 1 6 ? -2.613 106.438 -3.836 1 19.69 6 SER B N 1
ATOM 1697 C CA . SER B 1 6 ? -1.509 105.812 -3.105 1 19.69 6 SER B CA 1
ATOM 1698 C C . SER B 1 6 ? -1.978 104.562 -2.318 1 19.69 6 SER B C 1
ATOM 1700 O O . SER B 1 6 ? -1.259 103.562 -2.221 1 19.69 6 SER B O 1
ATOM 1702 N N . LYS B 1 7 ? -2.875 104.75 -1.273 1 24.66 7 LYS B N 1
ATOM 1703 C CA . LYS B 1 7 ? -2.527 104.438 0.104 1 24.66 7 LYS B CA 1
ATOM 1704 C C . LYS B 1 7 ? -2.564 102.875 0.329 1 24.66 7 LYS B C 1
ATOM 1706 O O . LYS B 1 7 ? -3.369 102.188 -0.285 1 24.66 7 LYS B O 1
ATOM 1711 N N . LEU B 1 8 ? -1.724 102.25 1.392 1 22.27 8 LEU B N 1
ATOM 1712 C CA . LEU B 1 8 ? -0.848 101.25 1.947 1 22.27 8 LEU B CA 1
ATOM 1713 C C . LEU B 1 8 ? -1.661 100.062 2.521 1 22.27 8 LEU B C 1
ATOM 1715 O O . LEU B 1 8 ? -2.828 100.25 2.879 1 22.27 8 LEU B O 1
ATOM 1719 N N . VAL B 1 9 ? -1.015 98.875 2.791 1 23.88 9 VAL B N 1
ATOM 1720 C CA . VAL B 1 9 ? -0.865 97.375 2.768 1 23.88 9 VAL B CA 1
ATOM 1721 C C . VAL B 1 9 ? -1.417 96.812 4.059 1 23.88 9 VAL B C 1
ATOM 1723 O O . VAL B 1 9 ? -1.841 95.625 4.086 1 23.88 9 VAL B O 1
ATOM 1726 N N . GLU B 1 10 ? -1.35 97.438 5.285 1 23.31 10 GLU B N 1
ATOM 1727 C CA . GLU B 1 10 ? -0.702 96.688 6.359 1 23.31 10 GLU B CA 1
ATOM 1728 C C . GLU B 1 10 ? -1.688 95.75 7.059 1 23.31 10 GLU B C 1
ATOM 1730 O O . GLU B 1 10 ? -1.291 94.688 7.629 1 23.31 10 GLU B O 1
ATOM 1735 N N . GLY B 1 11 ? -3.012 96 7.352 1 21.73 11 GLY B N 1
ATOM 1736 C CA . GLY B 1 11 ? -3.402 95.875 8.742 1 21.73 11 GLY B CA 1
ATOM 1737 C C . GLY B 1 11 ? -3.455 94.438 9.219 1 21.73 11 GLY B C 1
ATOM 1738 O O . GLY B 1 11 ? -3.447 93.5 8.406 1 21.73 11 GLY B O 1
ATOM 1739 N N . ASP B 1 12 ? -3.744 94.062 10.727 1 26 12 ASP B N 1
ATOM 1740 C CA . ASP B 1 12 ? -3.506 93.25 11.914 1 26 12 ASP B CA 1
ATOM 1741 C C . ASP B 1 12 ? -4.402 92 11.93 1 26 12 ASP B C 1
ATOM 1743 O O . ASP B 1 12 ? -5.629 92.125 11.992 1 26 12 ASP B O 1
ATOM 1747 N N . MET B 1 13 ? -4.109 90.812 11.25 1 26.31 13 MET B N 1
ATOM 1748 C CA . MET B 1 13 ? -4.789 89.562 10.977 1 26.31 13 MET B CA 1
ATOM 1749 C C . MET B 1 13 ? -5.039 88.75 12.266 1 26.31 13 MET B C 1
ATOM 1751 O O . MET B 1 13 ? -4.723 87.562 12.344 1 26.31 13 MET B O 1
ATOM 1755 N N . SER B 1 14 ? -4.957 89.375 13.531 1 24.52 14 SER B N 1
ATOM 1756 C CA . SER B 1 14 ? -4.629 88.688 14.742 1 24.52 14 SER B CA 1
ATOM 1757 C C . SER B 1 14 ? -5.672 87.562 15.039 1 24.52 14 SER B C 1
ATOM 1759 O O . SER B 1 14 ? -5.332 86.438 15.383 1 24.52 14 SER B O 1
ATOM 1761 N N . LYS B 1 15 ? -6.895 87.875 15.531 1 26.83 15 LYS B N 1
ATOM 1762 C CA . LYS B 1 15 ? -7.527 87.5 16.781 1 26.83 15 LYS B CA 1
ATOM 1763 C C . LYS B 1 15 ? -8.328 86.188 16.594 1 26.83 15 LYS B C 1
ATOM 1765 O O . LYS B 1 15 ? -9.039 85.75 17.5 1 26.83 15 LYS B O 1
ATOM 1770 N N . PHE B 1 16 ? -8.633 85.688 15.383 1 27.19 16 PHE B N 1
ATOM 1771 C CA . PHE B 1 16 ? -9.898 85 15.281 1 27.19 16 PHE B CA 1
ATOM 1772 C C . PHE B 1 16 ? -9.773 83.562 15.891 1 27.19 16 PHE B C 1
ATOM 1774 O O . PHE B 1 16 ? -10.617 82.688 15.648 1 27.19 16 PHE B O 1
ATOM 1781 N N . CYS B 1 17 ? -8.625 83.25 16.547 1 25.62 17 CYS B N 1
ATOM 1782 C CA . CYS B 1 17 ? -8.258 81.812 16.5 1 25.62 17 CYS B CA 1
ATOM 1783 C C . CYS B 1 17 ? -9.211 81 17.328 1 25.62 17 CYS B C 1
ATOM 1785 O O . CYS B 1 17 ? -9.273 79.75 17.156 1 25.62 17 CYS B O 1
ATOM 1787 N N . TYR B 1 18 ? -9.609 81.375 18.531 1 24.77 18 TYR B N 1
ATOM 1788 C CA . TYR B 1 18 ? -9.508 80.5 19.672 1 24.77 18 TYR B CA 1
ATOM 1789 C C . TYR B 1 18 ? -10.641 79.5 19.672 1 24.77 18 TYR B C 1
ATOM 1791 O O . TYR B 1 18 ? -10.469 78.375 20.109 1 24.77 18 TYR B O 1
ATOM 1799 N N . THR B 1 19 ? -11.875 80 19.703 1 29.88 19 THR B N 1
ATOM 1800 C CA . THR B 1 19 ? -12.883 79.5 20.625 1 29.88 19 THR B CA 1
ATOM 1801 C C . THR B 1 19 ? -13.531 78.188 20.094 1 29.88 19 THR B C 1
ATOM 1803 O O . THR B 1 19 ? -14.398 77.625 20.734 1 29.88 19 THR B O 1
ATOM 1806 N N . ALA B 1 20 ? -13.383 77.938 18.812 1 28.53 20 ALA B N 1
ATOM 1807 C CA . ALA B 1 20 ? -14.562 77.25 18.266 1 28.53 20 ALA B CA 1
ATOM 1808 C C . ALA B 1 20 ? -14.664 75.812 18.781 1 28.53 20 ALA B C 1
ATOM 1810 O O . ALA B 1 20 ? -15.727 75.188 18.688 1 28.53 20 ALA B O 1
ATOM 1811 N N . GLY B 1 21 ? -13.539 75.125 19.078 1 27.88 21 GLY B N 1
ATOM 1812 C CA . GLY B 1 21 ? -13.523 73.812 18.562 1 27.88 21 GLY B CA 1
ATOM 1813 C C . GLY B 1 21 ? -14.328 72.812 19.391 1 27.88 21 GLY B C 1
ATOM 1814 O O . GLY B 1 21 ? -14.211 71.625 19.219 1 27.88 21 GLY B O 1
ATOM 1815 N N . VAL B 1 22 ? -14.953 73.312 20.531 1 32.12 22 VAL B N 1
ATOM 1816 C CA . VAL B 1 22 ? -15.273 72.375 21.609 1 32.12 22 VAL B CA 1
ATOM 1817 C C . VAL B 1 22 ? -16.359 71.438 21.141 1 32.12 22 VAL B C 1
ATOM 1819 O O . VAL B 1 22 ? -16.641 70.438 21.812 1 32.12 22 VAL B O 1
ATOM 1822 N N . ILE B 1 23 ? -17.141 71.875 20.125 1 30.02 23 ILE B N 1
ATOM 1823 C CA . ILE B 1 23 ? -18.516 71.375 20.203 1 30.02 23 ILE B CA 1
ATOM 1824 C C . ILE B 1 23 ? -18.594 69.875 20.016 1 30.02 23 ILE B C 1
ATOM 1826 O O . ILE B 1 23 ? -19.391 69.188 20.656 1 30.02 23 ILE B O 1
ATOM 1830 N N . PHE B 1 24 ? -17.875 69.375 18.922 1 30.88 24 PHE B N 1
ATOM 1831 C CA . PHE B 1 24 ? -18.594 68.312 18.203 1 30.88 24 PHE B CA 1
ATOM 1832 C C . PHE B 1 24 ? -18.547 67 18.969 1 30.88 24 PHE B C 1
ATOM 1834 O O . PHE B 1 24 ? -18.75 65.938 18.375 1 30.88 24 PHE B O 1
ATOM 1841 N N . LEU B 1 25 ? -18.062 67 20.188 1 28.64 25 LEU B N 1
ATOM 1842 C CA . LEU B 1 25 ? -17.641 65.75 20.719 1 28.64 25 LEU B CA 1
ATOM 1843 C C . LEU B 1 25 ? -18.844 64.812 20.891 1 28.64 25 LEU B C 1
ATOM 1845 O O . LEU B 1 25 ? -18.672 63.594 21 1 28.64 25 LEU B O 1
ATOM 1849 N N . LEU B 1 26 ? -19.969 65.438 21.094 1 27.19 26 LEU B N 1
ATOM 1850 C CA . LEU B 1 26 ? -20.875 64.688 21.953 1 27.19 26 LEU B CA 1
ATOM 1851 C C . LEU B 1 26 ? -21.406 63.469 21.234 1 27.19 26 LEU B C 1
ATOM 1853 O O . LEU B 1 26 ? -21.625 62.438 21.859 1 27.19 26 LEU B O 1
ATOM 1857 N N . LEU B 1 27 ? -21.922 63.781 20 1 28.61 27 LEU B N 1
ATOM 1858 C CA . LEU B 1 27 ? -23.109 63 19.672 1 28.61 27 LEU B CA 1
ATOM 1859 C C . LEU B 1 27 ? -22.75 61.562 19.375 1 28.61 27 LEU B C 1
ATOM 1861 O O . LEU B 1 27 ? -23.625 60.688 19.359 1 28.61 27 LEU B O 1
ATOM 1865 N N . MET B 1 28 ? -21.578 61.406 18.781 1 26.88 28 MET B N 1
ATOM 1866 C CA . MET B 1 28 ? -21.594 60.219 17.922 1 26.88 28 MET B CA 1
ATOM 1867 C C . MET B 1 28 ? -21.578 58.938 18.75 1 26.88 28 MET B C 1
ATOM 1869 O O . MET B 1 28 ? -20.891 57.969 18.422 1 26.88 28 MET B O 1
ATOM 1873 N N . LEU B 1 29 ? -21.875 59.031 20.016 1 31 29 LEU B N 1
ATOM 1874 C CA . LEU B 1 29 ? -21.688 57.844 20.812 1 31 29 LEU B CA 1
ATOM 1875 C C . LEU B 1 29 ? -22.609 56.719 20.344 1 31 29 LEU B C 1
ATOM 1877 O O . LEU B 1 29 ? -22.656 55.656 20.953 1 31 29 LEU B O 1
ATOM 1881 N N . GLN B 1 30 ? -23.641 57.094 19.547 1 27.64 30 GLN B N 1
ATOM 1882 C CA . GLN B 1 30 ? -24.766 56.219 19.812 1 27.64 30 GLN B CA 1
ATOM 1883 C C . GLN B 1 30 ? -24.375 54.75 19.594 1 27.64 30 GLN B C 1
ATOM 1885 O O . GLN B 1 30 ? -24.375 53.969 20.531 1 27.64 30 GLN B O 1
ATOM 1890 N N . MET B 1 31 ? -25.234 54.031 18.594 1 29.19 31 MET B N 1
ATOM 1891 C CA . MET B 1 31 ? -25.859 52.719 18.594 1 29.19 31 MET B CA 1
ATOM 1892 C C . MET B 1 31 ? -24.859 51.625 18.188 1 29.19 31 MET B C 1
ATOM 1894 O O . MET B 1 31 ? -24.484 51.531 17.016 1 29.19 31 MET B O 1
ATOM 1898 N N . THR B 1 32 ? -23.719 51.531 18.688 1 32.28 32 THR B N 1
ATOM 1899 C CA . THR B 1 32 ? -22.906 50.406 18.234 1 32.28 32 THR B CA 1
ATOM 1900 C C . THR B 1 32 ? -23.641 49.094 18.453 1 32.28 32 THR B C 1
ATOM 1902 O O . THR B 1 32 ? -23.844 48.688 19.594 1 32.28 32 THR B O 1
ATOM 1905 N N . THR B 1 33 ? -24.844 48.875 17.812 1 31.89 33 THR B N 1
ATOM 1906 C CA . THR B 1 33 ? -25.406 47.531 17.953 1 31.89 33 THR B CA 1
ATOM 1907 C C . THR B 1 33 ? -24.375 46.469 17.578 1 31.89 33 THR B C 1
ATOM 1909 O O . THR B 1 33 ? -23.672 46.594 16.578 1 31.89 33 THR B O 1
ATOM 1912 N N . ALA B 1 34 ? -23.781 45.812 18.531 1 33.19 34 ALA B N 1
ATOM 1913 C CA . ALA B 1 34 ? -23 44.562 18.422 1 33.19 34 ALA B CA 1
ATOM 1914 C C . ALA B 1 34 ? -23.672 43.594 17.469 1 33.19 34 ALA B C 1
ATOM 1916 O O . ALA B 1 34 ? -24.75 43.062 17.75 1 33.19 34 ALA B O 1
ATOM 1917 N N . ALA B 1 35 ? -23.688 43.812 16.156 1 34.81 35 ALA B N 1
ATOM 1918 C CA . ALA B 1 35 ? -24.125 42.719 15.289 1 34.81 35 ALA B CA 1
ATOM 1919 C C . ALA B 1 35 ? -23.531 41.406 15.742 1 34.81 35 ALA B C 1
ATOM 1921 O O . ALA B 1 35 ? -22.312 41.281 15.883 1 34.81 35 ALA B O 1
ATOM 1922 N N . LYS B 1 36 ? -24.297 40.656 16.531 1 32.81 36 LYS B N 1
ATOM 1923 C CA . LYS B 1 36 ? -24.047 39.25 16.859 1 32.81 36 LYS B CA 1
ATOM 1924 C C . LYS B 1 36 ? -23.5 38.5 15.648 1 32.81 36 LYS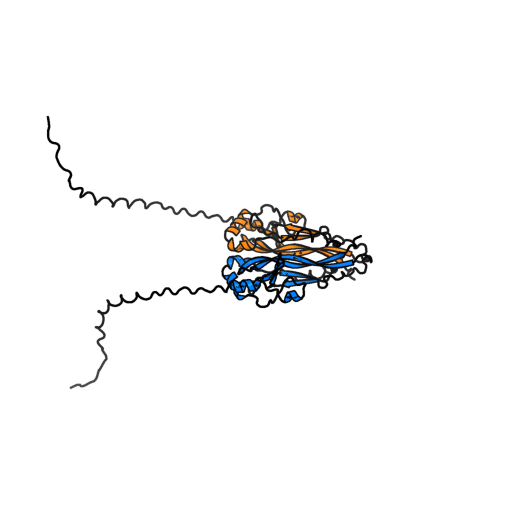 B C 1
ATOM 1926 O O . LYS B 1 36 ? -24.094 38.531 14.57 1 32.81 36 LYS B O 1
ATOM 1931 N N . ALA B 1 37 ? -22.234 38.375 15.562 1 31.53 37 ALA B N 1
ATOM 1932 C CA . ALA B 1 37 ? -21.609 37.469 14.625 1 31.53 37 ALA B CA 1
ATOM 1933 C C . ALA B 1 37 ? -22.5 36.25 14.391 1 31.53 37 ALA B C 1
ATOM 1935 O O . ALA B 1 37 ? -22.953 35.594 15.344 1 31.53 37 ALA B O 1
ATOM 1936 N N . GLY B 1 38 ? -23.328 36.25 13.422 1 31.16 38 GLY B N 1
ATOM 1937 C CA . GLY B 1 38 ? -24.109 35.094 12.992 1 31.16 38 GLY B CA 1
ATOM 1938 C C . GLY B 1 38 ? -23.391 33.781 13.203 1 31.16 38 GLY B C 1
ATOM 1939 O O . GLY B 1 38 ? -22.172 33.688 12.969 1 31.16 38 GLY B O 1
ATOM 1940 N N . ASP B 1 39 ? -23.922 32.969 14.086 1 30.86 39 ASP B N 1
ATOM 1941 C CA . ASP B 1 39 ? -23.562 31.578 14.328 1 30.86 39 ASP B CA 1
ATOM 1942 C C . ASP B 1 39 ? -23.328 30.844 13.008 1 30.86 39 ASP B C 1
ATOM 1944 O O . ASP B 1 39 ? -24.234 30.719 12.188 1 30.86 39 ASP B O 1
ATOM 1948 N N . ILE B 1 40 ? -22.297 31.047 12.383 1 35.41 40 ILE B N 1
ATOM 1949 C CA . ILE B 1 40 ? -21.969 30.062 11.359 1 35.41 40 ILE B CA 1
ATOM 1950 C C . ILE B 1 40 ? -22.469 28.688 11.781 1 35.41 40 ILE B C 1
ATOM 1952 O O . ILE B 1 40 ? -22 28.125 12.773 1 35.41 40 ILE B O 1
ATOM 1956 N N . MET B 1 41 ? -23.766 28.422 11.68 1 34.84 41 MET B N 1
ATOM 1957 C CA . MET B 1 41 ? -24.328 27.078 11.812 1 34.84 41 MET B CA 1
ATOM 1958 C C . MET B 1 41 ? -23.391 26.031 11.227 1 34.84 41 MET B C 1
ATOM 1960 O O . MET B 1 41 ? -23.125 26.031 10.023 1 34.84 41 MET B O 1
ATOM 1964 N N . PHE B 1 42 ? -22.391 25.609 11.977 1 38 42 PHE B N 1
ATOM 1965 C CA . PHE B 1 42 ? -21.75 24.328 11.672 1 38 42 PHE B CA 1
ATOM 1966 C C . PHE B 1 42 ? -22.781 23.312 11.195 1 38 42 PHE B C 1
ATOM 1968 O O . PHE B 1 42 ? -23.844 23.188 11.789 1 38 42 PHE B O 1
ATOM 1975 N N . PRO B 1 43 ? -22.859 23.078 9.945 1 41.47 43 PRO B N 1
ATOM 1976 C CA . PRO B 1 43 ? -23.875 22.062 9.609 1 41.47 43 PRO B CA 1
ATOM 1977 C C . PRO B 1 43 ? -24.125 21.078 10.75 1 41.47 43 PRO B C 1
ATOM 1979 O O . PRO B 1 43 ? -23.25 20.859 11.586 1 41.47 43 PRO B O 1
ATOM 1982 N N . ASP B 1 44 ? -25.328 20.828 11.188 1 41.72 44 ASP B N 1
ATOM 1983 C CA . ASP B 1 44 ? -25.859 19.969 12.25 1 41.72 44 ASP B CA 1
ATOM 1984 C C . ASP B 1 44 ? -25.062 18.672 12.359 1 41.72 44 ASP B C 1
ATOM 1986 O O . ASP B 1 44 ? -24.812 18.016 11.352 1 41.72 44 ASP B O 1
ATOM 1990 N N . GLN B 1 45 ? -24.219 18.547 13.367 1 44.81 45 GLN B N 1
ATOM 1991 C CA . GLN B 1 45 ? -23.578 17.297 13.766 1 44.81 45 GLN B CA 1
ATOM 1992 C C . GLN B 1 45 ? -24.422 16.094 13.375 1 44.81 45 GLN B C 1
ATOM 1994 O O . GLN B 1 45 ? -23.891 15.008 13.133 1 44.81 45 GLN B O 1
ATOM 1999 N N . ALA B 1 46 ? -25.75 16.266 13.562 1 44.25 46 ALA B N 1
ATOM 2000 C CA . ALA B 1 46 ? -26.688 15.18 13.266 1 44.25 46 ALA B CA 1
ATOM 2001 C C . ALA B 1 46 ? -26.625 14.781 11.797 1 44.25 46 ALA B C 1
ATOM 2003 O O . ALA B 1 46 ? -26.719 13.602 11.461 1 44.25 46 ALA B O 1
ATOM 2004 N N . THR B 1 47 ? -26.531 15.703 10.906 1 45.28 47 THR B N 1
ATOM 2005 C CA . THR B 1 47 ? -26.5 15.422 9.477 1 45.28 47 THR B CA 1
ATOM 2006 C C . THR B 1 47 ? -25.203 14.719 9.086 1 45.28 47 THR B C 1
ATOM 2008 O O . THR B 1 47 ? -25.203 13.812 8.25 1 45.28 47 THR B O 1
ATOM 2011 N N . LEU B 1 48 ? -24.109 15.094 9.633 1 48.84 48 LEU B N 1
ATOM 2012 C CA . LEU B 1 48 ? -22.828 14.477 9.32 1 48.84 48 LEU B CA 1
ATOM 2013 C C . LEU B 1 48 ? -22.766 13.047 9.836 1 48.84 48 LEU B C 1
ATOM 2015 O O . LEU B 1 48 ? -22.188 12.172 9.195 1 48.84 48 LEU B O 1
ATOM 2019 N N . SER B 1 49 ? -23.312 12.922 11.109 1 48.59 49 SER B N 1
ATOM 2020 C CA . SER B 1 49 ? -23.344 11.57 11.641 1 48.59 49 SER B CA 1
ATOM 2021 C C . SER B 1 49 ? -24.094 10.625 10.695 1 48.59 49 SER B C 1
ATOM 2023 O O . SER B 1 49 ? -23.781 9.43 10.633 1 48.59 49 SER B O 1
ATOM 2025 N N . ALA B 1 50 ? -25.172 11.188 10.148 1 46.53 50 ALA B N 1
ATOM 2026 C CA . ALA B 1 50 ? -25.953 10.391 9.211 1 46.53 50 ALA B CA 1
ATOM 2027 C C . ALA B 1 50 ? -25.172 10.109 7.934 1 46.53 50 ALA B C 1
ATOM 2029 O O . ALA B 1 50 ? -25.422 9.109 7.25 1 46.53 50 ALA B O 1
ATOM 2030 N N . LEU B 1 51 ? -24.297 10.891 7.59 1 50.81 51 LEU B N 1
ATOM 2031 C CA . LEU B 1 51 ? -23.531 10.828 6.344 1 50.81 51 LEU B CA 1
ATOM 2032 C C . LEU B 1 51 ? -22.578 9.641 6.348 1 50.81 51 LEU B C 1
ATOM 2034 O O . LEU B 1 51 ? -22.328 9.031 5.301 1 50.81 51 LEU B O 1
ATOM 2038 N N . GLY B 1 52 ? -22 9.359 7.578 1 52.56 52 GLY B N 1
ATOM 2039 C CA . GLY B 1 52 ? -20.984 8.312 7.617 1 52.56 52 GLY B CA 1
ATOM 2040 C C . GLY B 1 52 ? -21.562 6.918 7.504 1 52.56 52 GLY B C 1
ATOM 2041 O O . GLY B 1 52 ? -20.828 5.941 7.367 1 52.56 52 GLY B O 1
ATOM 2042 N N . LYS B 1 53 ? -22.984 6.871 7.734 1 54.91 53 LYS B N 1
ATOM 2043 C CA . LYS B 1 53 ? -23.516 5.52 7.914 1 54.91 53 LYS B CA 1
ATOM 2044 C C . LYS B 1 53 ? -24.062 4.965 6.605 1 54.91 53 LYS B C 1
ATOM 2046 O O . LYS B 1 53 ? -24.594 3.85 6.566 1 54.91 53 LYS B O 1
ATOM 2051 N N . THR B 1 54 ? -23.906 5.727 5.539 1 59.19 54 THR B N 1
ATOM 2052 C CA . THR B 1 54 ? -24.641 5.148 4.422 1 59.19 54 THR B CA 1
ATOM 2053 C C . THR B 1 54 ? -23.719 4.301 3.547 1 59.19 54 THR B C 1
ATOM 2055 O O . THR B 1 54 ? -22.609 4.715 3.221 1 59.19 54 THR B O 1
ATOM 2058 N N . THR B 1 55 ? -24.016 3.01 3.402 1 64.31 55 THR B N 1
ATOM 2059 C CA . THR B 1 55 ? -23.391 2.082 2.473 1 64.31 55 THR B CA 1
ATOM 2060 C C . THR B 1 55 ? -23.531 2.574 1.035 1 64.31 55 THR B C 1
ATOM 2062 O O . THR B 1 55 ? -24.641 2.873 0.583 1 64.31 55 THR B O 1
ATOM 2065 N N . PRO B 1 56 ? -22.375 2.789 0.435 1 73.44 56 PRO B N 1
ATOM 2066 C CA . PRO B 1 56 ? -22.438 3.27 -0.947 1 73.44 56 PRO B CA 1
ATOM 2067 C C . PRO B 1 56 ? -23.078 2.25 -1.896 1 73.44 56 PRO B C 1
ATOM 2069 O O . PRO B 1 56 ? -23.031 1.048 -1.628 1 73.44 56 PRO B O 1
ATOM 2072 N N . LYS B 1 57 ? -23.656 2.645 -2.973 1 70.44 57 LYS B N 1
ATOM 2073 C CA . LYS B 1 57 ? -24.297 1.81 -3.982 1 70.44 57 LYS B CA 1
ATOM 2074 C C . LYS B 1 57 ? -23.297 0.867 -4.641 1 70.44 57 LYS B C 1
ATOM 2076 O O . LYS B 1 57 ? -23.672 -0.215 -5.102 1 70.44 57 LYS B O 1
ATOM 2081 N N . CYS B 1 58 ? -22.109 1.245 -4.656 1 72.5 58 CYS B N 1
ATOM 2082 C CA . CYS B 1 58 ? -21.109 0.422 -5.316 1 72.5 58 CYS B CA 1
ATOM 2083 C C . CYS B 1 58 ? -20.922 -0.904 -4.59 1 72.5 58 CYS B C 1
ATOM 2085 O O . CYS B 1 58 ? -20.453 -1.879 -5.176 1 72.5 58 CYS B O 1
ATOM 2087 N N . LYS B 1 59 ? -21.281 -0.961 -3.391 1 66.19 59 LYS B N 1
ATOM 2088 C CA . LYS B 1 59 ? -21.219 -2.201 -2.625 1 66.19 59 LYS B CA 1
ATOM 2089 C C . LYS B 1 59 ? -22.125 -3.268 -3.23 1 66.19 59 LYS B C 1
ATOM 2091 O O . LYS B 1 59 ? -21.875 -4.465 -3.068 1 66.19 59 LYS B O 1
ATOM 2096 N N . ALA B 1 60 ? -23.078 -2.775 -3.846 1 57.12 60 ALA B N 1
ATOM 2097 C CA . ALA B 1 60 ? -24.125 -3.684 -4.305 1 57.12 60 ALA B CA 1
ATOM 2098 C C . ALA B 1 60 ? -23.531 -4.848 -5.094 1 57.12 60 ALA B C 1
ATOM 2100 O O . ALA B 1 60 ? -24.109 -5.93 -5.152 1 57.12 60 ALA B O 1
ATOM 2101 N N . ASN B 1 61 ? -22.375 -4.605 -5.535 1 58.28 61 ASN B N 1
ATOM 2102 C CA . ASN B 1 61 ? -21.844 -5.73 -6.289 1 58.28 61 ASN B CA 1
ATOM 2103 C C . ASN B 1 61 ? -21.109 -6.711 -5.383 1 58.28 61 ASN B C 1
ATOM 2105 O O . ASN B 1 61 ? -20.609 -7.742 -5.844 1 58.28 61 ASN B O 1
ATOM 2109 N N . GLY B 1 62 ? -21.203 -6.512 -4.055 1 60.59 62 GLY B N 1
ATOM 2110 C CA . GLY B 1 62 ? -20.812 -7.414 -2.984 1 60.59 62 GLY B CA 1
ATOM 2111 C C . GLY B 1 62 ? -19.312 -7.453 -2.752 1 60.59 62 GLY B C 1
ATOM 2112 O O . GLY B 1 62 ? -18.859 -7.691 -1.632 1 60.59 62 GLY B O 1
ATOM 2113 N N . THR B 1 63 ? -18.484 -7.324 -3.773 1 67.56 63 THR B N 1
ATOM 2114 C CA . THR B 1 63 ? -17.062 -7.598 -3.574 1 67.56 63 THR B CA 1
ATOM 2115 C C . THR B 1 63 ? -16.281 -6.297 -3.471 1 67.56 63 THR B C 1
ATOM 2117 O O . THR B 1 63 ? -15.086 -6.312 -3.156 1 67.56 63 THR B O 1
ATOM 2120 N N . GLU B 1 64 ? -17.125 -5.238 -3.502 1 85 64 GLU B N 1
ATOM 2121 C CA . GLU B 1 64 ? -16.391 -3.979 -3.525 1 85 64 GLU B CA 1
ATOM 2122 C C . GLU B 1 64 ? -16.047 -3.51 -2.113 1 85 64 GLU B C 1
ATOM 2124 O O . GLU B 1 64 ? -16.875 -3.637 -1.2 1 85 64 GLU B O 1
ATOM 2129 N N . VAL B 1 65 ? -14.859 -3.107 -1.918 1 91.94 65 VAL B N 1
ATOM 2130 C CA . VAL B 1 65 ? -14.414 -2.621 -0.617 1 91.94 65 VAL B CA 1
ATOM 2131 C C . VAL B 1 65 ? -14.047 -1.143 -0.716 1 91.94 65 VAL B C 1
ATOM 2133 O O . VAL B 1 65 ? -13.766 -0.496 0.297 1 91.94 65 VAL B O 1
ATOM 2136 N N . LEU B 1 66 ? -14.062 -0.542 -1.868 1 94.5 66 LEU B N 1
ATOM 2137 C CA . LEU B 1 66 ? -13.852 0.868 -2.174 1 94.5 66 LEU B CA 1
ATOM 2138 C C . LEU B 1 66 ? -14.852 1.357 -3.213 1 94.5 66 LEU B C 1
ATOM 2140 O O . LEU B 1 66 ? -15.164 0.639 -4.164 1 94.5 66 LEU B O 1
ATOM 2144 N N . CYS B 1 67 ? -15.281 2.564 -3.029 1 94.25 67 CYS B N 1
ATOM 2145 C CA . CYS B 1 67 ? -16.25 3.104 -3.975 1 94.25 67 CYS B CA 1
ATOM 2146 C C . CYS B 1 67 ? -15.844 4.5 -4.438 1 94.25 67 CYS B C 1
ATOM 2148 O O . CYS B 1 67 ? -15.375 5.309 -3.637 1 94.25 67 CYS B O 1
ATOM 2150 N N . GLN B 1 68 ? -16.016 4.672 -5.707 1 92.19 68 GLN B N 1
ATOM 2151 C CA . GLN B 1 68 ? -15.852 5.988 -6.32 1 92.19 68 GLN B CA 1
ATOM 2152 C C . GLN B 1 68 ? -17.188 6.531 -6.809 1 92.19 68 GLN B C 1
ATOM 2154 O O . GLN B 1 68 ? -18.156 5.77 -6.988 1 92.19 68 GLN B O 1
ATOM 2159 N N . GLY B 1 69 ? -17.281 7.832 -6.91 1 88.12 69 GLY B N 1
ATOM 2160 C CA . GLY B 1 69 ? -18.516 8.43 -7.402 1 88.12 69 GLY B CA 1
ATOM 2161 C C . GLY B 1 69 ? -19.703 8.195 -6.48 1 88.12 69 GLY B C 1
ATOM 2162 O O . GLY B 1 69 ? -20.766 7.762 -6.926 1 88.12 69 GLY B O 1
ATOM 2163 N N . VAL B 1 70 ? -19.469 8.359 -5.227 1 90 70 VAL B N 1
ATOM 2164 C CA . VAL B 1 70 ? -20.469 8.094 -4.203 1 90 70 VAL B CA 1
ATOM 2165 C C . VAL B 1 70 ? -21.531 9.188 -4.223 1 90 70 VAL B C 1
ATOM 2167 O O . VAL B 1 70 ? -21.219 10.375 -4.312 1 90 70 VAL B O 1
ATOM 2170 N N . GLU B 1 71 ? -22.703 8.68 -4.066 1 86.81 71 GLU B N 1
ATOM 2171 C CA . GLU B 1 71 ? -23.828 9.602 -3.977 1 86.81 71 GLU B CA 1
ATOM 2172 C C . GLU B 1 71 ? -23.812 10.344 -2.645 1 86.81 71 GLU B C 1
ATOM 2174 O O . GLU B 1 71 ? -23.469 9.773 -1.609 1 86.81 71 GLU B O 1
ATOM 2179 N N . ASN B 1 72 ? -24.203 11.695 -2.58 1 87.12 72 ASN B N 1
ATOM 2180 C CA . ASN B 1 72 ? -24.297 12.531 -1.39 1 87.12 72 ASN B CA 1
ATOM 2181 C C . ASN B 1 72 ? -22.938 12.703 -0.718 1 87.12 72 ASN B C 1
ATOM 2183 O O . ASN B 1 72 ? -22.859 12.828 0.506 1 87.12 72 ASN B O 1
ATOM 2187 N N . TYR B 1 73 ? -21.953 12.453 -1.47 1 92.88 73 TYR B N 1
ATOM 2188 C CA . TYR B 1 73 ? -20.609 12.703 -0.961 1 92.88 73 TYR B CA 1
ATOM 2189 C C . TYR B 1 73 ? -20.484 14.133 -0.43 1 92.88 73 TYR B C 1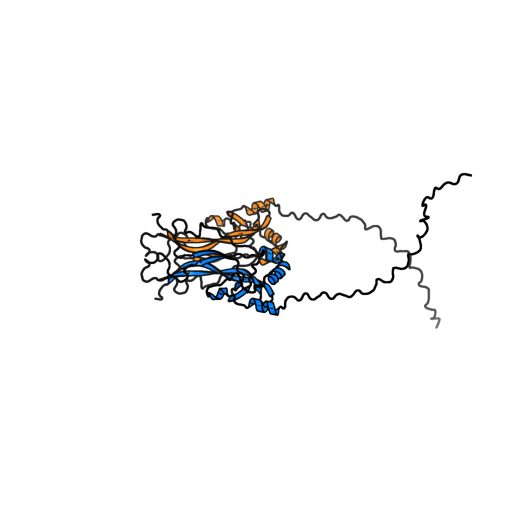
ATOM 2191 O O . TYR B 1 73 ? -20.828 15.094 -1.13 1 92.88 73 TYR B O 1
ATOM 2199 N N . PRO B 1 74 ? -20.062 14.289 0.822 1 93.75 74 PRO B N 1
ATOM 2200 C CA . PRO B 1 74 ? -20.031 15.609 1.448 1 93.75 74 PRO B CA 1
ATOM 2201 C C . PRO B 1 74 ? -18.797 16.422 1.062 1 93.75 74 PRO B C 1
ATOM 2203 O O . PRO B 1 74 ? -18.016 16.812 1.931 1 93.75 74 PRO B O 1
ATOM 2206 N N . ALA B 1 75 ? -18.625 16.781 -0.161 1 93.06 75 ALA B N 1
ATOM 2207 C CA . ALA B 1 75 ? -17.438 17.438 -0.709 1 93.06 75 ALA B CA 1
ATOM 2208 C C . ALA B 1 75 ? -17.203 18.781 -0.043 1 93.06 75 ALA B C 1
ATOM 2210 O O . ALA B 1 75 ? -16.078 19.094 0.367 1 93.06 75 ALA B O 1
ATOM 2211 N N . ASN B 1 76 ? -18.219 19.562 0.077 1 91.44 76 ASN B N 1
ATOM 2212 C CA . ASN B 1 76 ? -18.078 20.906 0.625 1 91.44 76 ASN B CA 1
ATOM 2213 C C . ASN B 1 76 ? -17.688 20.859 2.096 1 91.44 76 ASN B C 1
ATOM 2215 O O . ASN B 1 76 ? -16.828 21.641 2.529 1 91.44 76 ASN B O 1
ATOM 2219 N N . GLU B 1 77 ? -18.375 20.016 2.799 1 91.25 77 GLU B N 1
ATOM 2220 C CA . GLU B 1 77 ? -18.031 19.875 4.211 1 91.25 77 GLU B CA 1
ATOM 2221 C C . GLU B 1 77 ? -16.578 19.422 4.383 1 91.25 77 GLU B C 1
ATOM 2223 O O . GLU B 1 77 ? -15.844 20 5.199 1 91.25 77 GLU B O 1
ATOM 2228 N N . LEU B 1 78 ? -16.109 18.484 3.619 1 93.56 78 LEU B N 1
ATOM 2229 C CA . LEU B 1 78 ? -14.75 17.969 3.686 1 93.56 78 LEU B CA 1
ATOM 2230 C C . LEU B 1 78 ? -13.734 19.062 3.355 1 93.56 78 LEU B C 1
ATOM 2232 O O . LEU B 1 78 ? -12.727 19.219 4.051 1 93.56 78 LEU B O 1
ATOM 2236 N N . GLU B 1 79 ? -14.055 19.766 2.357 1 91.5 79 GLU B N 1
ATOM 2237 C CA . GLU B 1 79 ? -13.156 20.844 1.958 1 91.5 79 GLU B CA 1
ATOM 2238 C C . GLU B 1 79 ? -13 21.875 3.07 1 91.5 79 GLU B C 1
ATOM 2240 O O . GLU B 1 79 ? -11.891 22.344 3.344 1 91.5 79 GLU B O 1
ATOM 2245 N N . SER B 1 80 ? -14.109 22.219 3.631 1 92.31 80 SER B N 1
ATOM 2246 C CA . SER B 1 80 ? -14.086 23.203 4.719 1 92.31 80 SER B CA 1
ATOM 2247 C C . SER B 1 80 ? -13.258 22.703 5.895 1 92.31 80 SER B C 1
ATOM 2249 O O . SER B 1 80 ? -12.469 23.453 6.469 1 92.31 80 SER B O 1
ATOM 2251 N N . LEU B 1 81 ? -13.422 21.438 6.25 1 91.56 81 LEU B N 1
ATOM 2252 C CA . LEU B 1 81 ? -12.688 20.844 7.359 1 91.56 81 LEU B CA 1
ATOM 2253 C C . LEU B 1 81 ? -11.195 20.812 7.066 1 91.56 81 LEU B C 1
ATOM 2255 O O . LEU B 1 81 ? -10.375 21.109 7.941 1 91.56 81 LEU B O 1
ATOM 2259 N N . ILE B 1 82 ? -10.789 20.531 5.875 1 91.56 82 ILE B N 1
ATOM 2260 C CA . ILE B 1 82 ? -9.383 20.453 5.484 1 91.56 82 ILE B CA 1
ATOM 2261 C C . ILE B 1 82 ? -8.766 21.844 5.484 1 91.56 82 ILE B C 1
ATOM 2263 O O . ILE B 1 82 ? -7.648 22.031 5.977 1 91.56 82 ILE B O 1
ATOM 2267 N N . LYS B 1 83 ? -9.492 22.766 4.969 1 89.38 83 LYS B N 1
ATOM 2268 C CA . LYS B 1 83 ? -8.992 24.141 4.879 1 89.38 83 LYS B CA 1
ATOM 2269 C C . LYS B 1 83 ? -8.75 24.734 6.262 1 89.38 83 LYS B C 1
ATOM 2271 O O . LYS B 1 83 ? -7.82 25.516 6.453 1 89.38 83 LYS B O 1
ATOM 2276 N N . SER B 1 84 ? -9.594 24.344 7.18 1 89.44 84 SER B N 1
ATOM 2277 C CA . SER B 1 84 ? -9.477 24.875 8.531 1 89.44 84 SER B CA 1
ATOM 2278 C C . SER B 1 84 ? -8.172 24.438 9.188 1 89.44 84 SER B C 1
ATOM 2280 O O . SER B 1 84 ? -7.676 25.109 10.102 1 89.44 84 SER B O 1
ATOM 2282 N N . ASP B 1 85 ? -7.629 23.328 8.742 1 86.69 85 ASP B N 1
ATOM 2283 C CA . ASP B 1 85 ? -6.359 22.828 9.25 1 86.69 85 ASP B CA 1
ATOM 2284 C C . ASP B 1 85 ? -5.508 22.234 8.125 1 86.69 85 ASP B C 1
ATOM 2286 O O . ASP B 1 85 ? -5.016 21.109 8.234 1 86.69 85 ASP B O 1
ATOM 2290 N N . ALA B 1 86 ? -5.352 22.984 7.176 1 81.75 86 ALA B N 1
ATOM 2291 C CA . ALA B 1 86 ? -4.715 22.531 5.941 1 81.75 86 ALA B CA 1
ATOM 2292 C C . ALA B 1 86 ? -3.289 22.047 6.199 1 81.75 86 ALA B C 1
ATOM 2294 O O . ALA B 1 86 ? -2.861 21.031 5.656 1 81.75 86 ALA B O 1
ATOM 2295 N N . THR B 1 87 ? -2.57 22.75 6.977 1 83.38 87 THR B N 1
ATOM 2296 C CA . THR B 1 87 ? -1.172 22.422 7.23 1 83.38 87 THR B CA 1
ATOM 2297 C C . THR B 1 87 ? -1.041 21.016 7.82 1 83.38 87 THR B C 1
ATOM 2299 O O . THR B 1 87 ? -0.074 20.312 7.535 1 83.38 87 THR B O 1
ATOM 2302 N N . ARG B 1 88 ? -1.994 20.688 8.492 1 85.75 88 ARG B N 1
ATOM 2303 C CA . ARG B 1 88 ? -2 19.391 9.172 1 85.75 88 ARG B CA 1
ATOM 2304 C C . ARG B 1 88 ? -2.188 18.25 8.172 1 85.75 88 ARG B C 1
ATOM 2306 O O . ARG B 1 88 ? -1.632 17.156 8.352 1 85.75 88 ARG B O 1
ATOM 2313 N N . TYR B 1 89 ? -2.865 18.5 7.102 1 87.31 89 TYR B N 1
ATOM 2314 C CA . TYR B 1 89 ? -3.338 17.391 6.297 1 87.31 89 TYR B CA 1
ATOM 2315 C C . TYR B 1 89 ? -2.67 17.375 4.93 1 87.31 89 TYR B C 1
ATOM 2317 O O . TYR B 1 89 ? -2.674 16.359 4.238 1 87.31 89 TYR B O 1
ATOM 2325 N N . MET B 1 90 ? -2.123 18.375 4.535 1 84.69 90 MET B N 1
ATOM 2326 C CA . MET B 1 90 ? -1.724 18.547 3.139 1 84.69 90 MET B CA 1
ATOM 2327 C C . MET B 1 90 ? -0.706 17.484 2.736 1 84.69 90 MET B C 1
ATOM 2329 O O . MET B 1 90 ? -0.724 17 1.604 1 84.69 90 MET B O 1
ATOM 2333 N N . GLU B 1 91 ? 0.062 17.078 3.613 1 83.19 91 GLU B N 1
ATOM 2334 C CA . GLU B 1 91 ? 1.129 16.141 3.285 1 83.19 91 GLU B CA 1
ATOM 2335 C C . GLU B 1 91 ? 0.586 14.719 3.125 1 83.19 91 GLU B C 1
ATOM 2337 O O . GLU B 1 91 ? 1.277 13.836 2.607 1 83.19 91 GLU B O 1
ATOM 2342 N N . LEU B 1 92 ? -0.602 14.5 3.502 1 83.25 92 LEU B N 1
ATOM 2343 C CA . LEU B 1 92 ? -1.196 13.172 3.406 1 83.25 92 LEU B CA 1
ATOM 2344 C C . LEU B 1 92 ? -1.744 12.922 2.006 1 83.25 92 LEU B C 1
ATOM 2346 O O . LEU B 1 92 ? -2.01 11.773 1.635 1 83.25 92 LEU B O 1
ATOM 2350 N N . PHE B 1 93 ? -1.875 14.016 1.34 1 86.19 93 PHE B N 1
ATOM 2351 C CA . PHE B 1 93 ? -2.43 13.867 -0.001 1 86.19 93 PHE B CA 1
ATOM 2352 C C . PHE B 1 93 ? -1.34 13.492 -0.999 1 86.19 93 PHE B C 1
ATOM 2354 O O . PHE B 1 93 ? -0.189 13.914 -0.856 1 86.19 93 PHE B O 1
ATOM 2361 N N . GLY B 1 94 ? -1.721 12.703 -1.923 1 87.5 94 GLY B N 1
ATOM 2362 C CA . GLY B 1 94 ? -0.844 12.125 -2.926 1 87.5 94 GLY B CA 1
ATOM 2363 C C . GLY B 1 94 ? -1.408 10.859 -3.553 1 87.5 94 GLY B C 1
ATOM 2364 O O . GLY B 1 94 ? -2.58 10.539 -3.354 1 87.5 94 GLY B O 1
ATOM 2365 N N . GLU B 1 95 ? -0.646 10.32 -4.383 1 89.81 95 GLU B N 1
ATOM 2366 C CA . GLU B 1 95 ? -1.104 9.109 -5.066 1 89.81 95 GLU B CA 1
ATOM 2367 C C . GLU B 1 95 ? 0.025 8.094 -5.207 1 89.81 95 GLU B C 1
ATOM 2369 O O . GLU B 1 95 ? 1.201 8.461 -5.227 1 89.81 95 GLU B O 1
ATOM 2374 N N . ASP B 1 96 ? -0.386 6.887 -5.18 1 89.19 96 ASP B N 1
ATOM 2375 C CA . ASP B 1 96 ? 0.567 5.816 -5.457 1 89.19 96 ASP B CA 1
ATOM 2376 C C . ASP B 1 96 ? 1.08 5.898 -6.895 1 89.19 96 ASP B C 1
ATOM 2378 O O . ASP B 1 96 ? 0.415 6.461 -7.766 1 89.19 96 ASP B O 1
ATOM 2382 N N . LEU B 1 97 ? 2.273 5.371 -7.043 1 89.06 97 LEU B N 1
ATOM 2383 C CA . LEU B 1 97 ? 2.855 5.328 -8.383 1 89.06 97 LEU B CA 1
ATOM 2384 C C . LEU B 1 97 ? 2.443 4.051 -9.109 1 89.06 97 LEU B C 1
ATOM 2386 O O . LEU B 1 97 ? 2.49 2.961 -8.531 1 89.06 97 LEU B O 1
ATOM 2390 N N . LEU B 1 98 ? 1.83 4.289 -10.258 1 81.88 98 LEU B N 1
ATOM 2391 C CA . LEU B 1 98 ? 1.568 3.16 -11.141 1 81.88 98 LEU B CA 1
ATOM 2392 C C . LEU B 1 98 ? 2.689 2.998 -12.164 1 81.88 98 LEU B C 1
ATOM 2394 O O . LEU B 1 98 ? 2.977 3.92 -12.93 1 81.88 98 LEU B O 1
ATOM 2398 N N . ILE B 1 99 ? 3.549 2.203 -11.992 1 69.44 99 ILE B N 1
ATOM 2399 C CA . ILE B 1 99 ? 4.605 2.01 -12.977 1 69.44 99 ILE B CA 1
ATOM 2400 C C . ILE B 1 99 ? 4.055 1.248 -14.18 1 69.44 99 ILE B C 1
ATOM 2402 O O . ILE B 1 99 ? 3.348 0.25 -14.016 1 69.44 99 ILE B O 1
ATOM 2406 N N . GLY B 1 100 ? 3.586 2.098 -15.148 1 54.44 100 GLY B N 1
ATOM 2407 C CA . GLY B 1 100 ? 3.012 1.641 -16.406 1 54.44 100 GLY B CA 1
ATOM 2408 C C . GLY B 1 100 ? 3.244 0.165 -16.672 1 54.44 100 GLY B C 1
ATOM 2409 O O . GLY B 1 100 ? 3.715 -0.56 -15.789 1 54.44 100 GLY B O 1
ATOM 2410 N N . LEU B 1 101 ? 3.541 -0.122 -18.078 1 44.91 101 LEU B N 1
ATOM 2411 C CA . LEU B 1 101 ? 3.518 -1.276 -18.969 1 44.91 101 LEU B CA 1
ATOM 2412 C C . LEU B 1 101 ? 4.309 -2.436 -18.375 1 44.91 101 LEU B C 1
ATOM 2414 O O . LEU B 1 101 ? 4.336 -3.531 -18.938 1 44.91 101 LEU B O 1
ATOM 2418 N N . SER B 1 102 ? 5.289 -2.182 -17.859 1 39.31 102 SER B N 1
ATOM 2419 C CA . SER B 1 102 ? 6.027 -3.438 -17.734 1 39.31 102 SER B CA 1
ATOM 2420 C C . SER B 1 102 ? 5.242 -4.461 -16.922 1 39.31 102 SER B C 1
ATOM 2422 O O . SER B 1 102 ? 5.453 -5.668 -17.062 1 39.31 102 SER B O 1
ATOM 2424 N N . THR B 1 103 ? 4.652 -4.027 -15.773 1 42.16 103 THR B N 1
ATOM 2425 C CA . THR B 1 103 ? 4.23 -5.129 -14.914 1 42.16 103 THR B CA 1
ATOM 2426 C C . THR B 1 103 ? 2.93 -5.742 -15.43 1 42.16 103 THR B C 1
ATOM 2428 O O . THR B 1 103 ? 2.414 -6.695 -14.836 1 42.16 103 THR B O 1
ATOM 2431 N N . ARG B 1 104 ? 2.039 -4.965 -15.945 1 42.62 104 ARG B N 1
ATOM 2432 C CA . ARG B 1 104 ? 0.887 -5.742 -16.406 1 42.62 104 ARG B CA 1
ATOM 2433 C C . ARG B 1 104 ? 1.328 -7.051 -17.047 1 42.62 104 ARG B C 1
ATOM 2435 O O . ARG B 1 104 ? 0.647 -8.07 -16.922 1 42.62 104 ARG B O 1
ATOM 2442 N N . PHE B 1 105 ? 2.07 -6.809 -18.328 1 40.28 105 PHE B N 1
ATOM 2443 C CA . PHE B 1 105 ? 2.492 -7.996 -19.062 1 40.28 105 PHE B CA 1
ATOM 2444 C C . PHE B 1 105 ? 3.617 -8.719 -18.328 1 40.28 105 PHE B C 1
ATOM 2446 O O . PHE B 1 105 ? 4.516 -8.078 -17.766 1 40.28 105 PHE B O 1
ATOM 2453 N N . ASP B 1 106 ? 3.189 -9.875 -17.875 1 49.97 106 ASP B N 1
ATOM 2454 C CA . ASP B 1 106 ? 4.223 -10.875 -17.625 1 49.97 106 ASP B CA 1
ATOM 2455 C C . ASP B 1 106 ? 5.543 -10.484 -18.281 1 49.97 106 ASP B C 1
ATOM 2457 O O . ASP B 1 106 ? 5.551 -9.867 -19.359 1 49.97 106 ASP B O 1
ATOM 2461 N N . HIS B 1 107 ? 6.48 -10.109 -17.422 1 57.47 107 HIS B N 1
ATOM 2462 C CA . HIS B 1 107 ? 7.777 -10.047 -18.094 1 57.47 107 HIS B CA 1
ATOM 2463 C C . HIS B 1 107 ? 7.738 -10.742 -19.438 1 57.47 107 HIS B C 1
ATOM 2465 O O . HIS B 1 107 ? 7.02 -11.727 -19.625 1 57.47 107 HIS B O 1
ATOM 2471 N N . PRO B 1 108 ? 8.172 -9.977 -20.422 1 63.22 108 PRO B N 1
ATOM 2472 C CA . PRO B 1 108 ? 8.227 -10.719 -21.688 1 63.22 108 PRO B CA 1
ATOM 2473 C C . PRO B 1 108 ? 8.586 -12.195 -21.5 1 63.22 108 PRO B C 1
ATOM 2475 O O . PRO B 1 108 ? 9.508 -12.516 -20.75 1 63.22 108 PRO B O 1
ATOM 2478 N N . GLY B 1 109 ? 7.723 -13.023 -21.953 1 70.62 109 GLY B N 1
ATOM 2479 C CA . GLY B 1 109 ? 7.961 -14.461 -21.875 1 70.62 109 GLY B CA 1
ATOM 2480 C C . GLY B 1 109 ? 7.379 -15.094 -20.625 1 70.62 109 GLY B C 1
ATOM 2481 O O . GLY B 1 109 ? 7.512 -16.297 -20.422 1 70.62 109 GLY B O 1
ATOM 2482 N N . GLU B 1 110 ? 6.77 -14.109 -19.781 1 77.12 110 GLU B N 1
ATOM 2483 C CA . GLU B 1 110 ? 6.16 -14.688 -18.578 1 77.12 110 GLU B CA 1
ATOM 2484 C C . GLU B 1 110 ? 4.648 -14.477 -18.578 1 77.12 110 GLU B C 1
ATOM 2486 O O . GLU B 1 110 ? 4.156 -13.453 -19.047 1 77.12 110 GLU B O 1
ATOM 2491 N N . GLU B 1 111 ? 4.043 -15.555 -18.219 1 81.38 111 GLU B N 1
ATOM 2492 C CA . GLU B 1 111 ? 2.592 -15.469 -18.094 1 81.38 111 GLU B CA 1
ATOM 2493 C C . GLU B 1 111 ? 2.139 -15.742 -16.656 1 81.38 111 GLU B C 1
ATOM 2495 O O . GLU B 1 111 ? 2.627 -16.672 -16.016 1 81.38 111 GLU B O 1
ATOM 2500 N N . SER B 1 112 ? 1.295 -14.922 -16.172 1 86.69 112 SER B N 1
ATOM 2501 C CA . SER B 1 112 ? 0.676 -15.133 -14.867 1 86.69 112 SER B CA 1
ATOM 2502 C C . SER B 1 112 ? -0.376 -16.234 -14.93 1 86.69 112 SER B C 1
ATOM 2504 O O . SER B 1 112 ? -1.007 -16.438 -15.977 1 86.69 112 SER B O 1
ATOM 2506 N N . LEU B 1 113 ? -0.567 -16.891 -13.891 1 88.56 113 LEU B N 1
ATOM 2507 C CA . LEU B 1 113 ? -1.564 -17.953 -13.812 1 88.56 113 LEU B CA 1
ATOM 2508 C C . LEU B 1 113 ? -2.957 -17.375 -13.586 1 88.56 113 LEU B C 1
ATOM 2510 O O . LEU B 1 113 ? -3.955 -18.078 -13.695 1 88.56 113 LEU B O 1
ATOM 2514 N N . CYS B 1 114 ? -2.922 -16.125 -13.219 1 92.19 114 CYS B N 1
ATOM 2515 C CA . CYS B 1 114 ? -4.172 -15.414 -12.992 1 92.19 114 CYS B CA 1
ATOM 2516 C C . CYS B 1 114 ? -4.188 -14.086 -13.742 1 92.19 114 CYS B C 1
ATOM 2518 O O . CYS B 1 114 ? -3.203 -13.352 -13.727 1 92.19 114 CYS B O 1
ATOM 2520 N N . ARG B 1 115 ? -5.289 -13.82 -14.383 1 91.25 115 ARG B N 1
ATOM 2521 C CA . ARG B 1 115 ? -5.441 -12.508 -15 1 91.25 115 ARG B CA 1
ATOM 2522 C C . ARG B 1 115 ? -5.754 -11.445 -13.953 1 91.25 115 ARG B C 1
ATOM 2524 O O . ARG B 1 115 ? -6.527 -11.695 -13.023 1 91.25 115 ARG B O 1
ATOM 2531 N N . ASN B 1 116 ? -5.078 -10.375 -14.117 1 91.56 116 ASN B N 1
ATOM 2532 C CA . ASN B 1 116 ? -5.301 -9.281 -13.188 1 91.56 116 ASN B CA 1
ATOM 2533 C C . ASN B 1 116 ? -5.195 -7.922 -13.883 1 91.56 116 ASN B C 1
ATOM 2535 O O . ASN B 1 116 ? -4.75 -7.84 -15.023 1 91.56 116 ASN B O 1
ATOM 2539 N N . SER B 1 117 ? -5.719 -6.961 -13.227 1 90.25 117 SER B N 1
ATOM 2540 C CA . SER B 1 117 ? -5.621 -5.582 -13.695 1 90.25 117 SER B CA 1
ATOM 2541 C C . SER B 1 117 ? -5.121 -4.66 -12.586 1 90.25 117 SER B C 1
ATOM 2543 O O . SER B 1 117 ? -5.512 -4.809 -11.422 1 90.25 117 SER B O 1
ATOM 2545 N N . GLU B 1 118 ? -4.18 -3.777 -12.969 1 90.5 118 GLU B N 1
ATO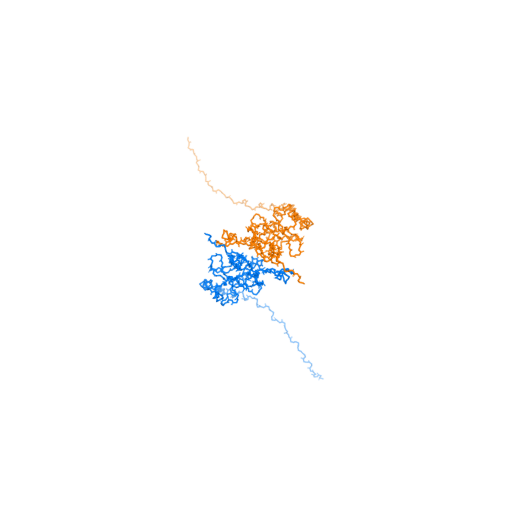M 2546 C CA . GLU B 1 118 ? -3.711 -2.744 -12.055 1 90.5 118 GLU B CA 1
ATOM 2547 C C . GLU B 1 118 ? -4.215 -1.366 -12.469 1 90.5 118 GLU B C 1
ATOM 2549 O O . GLU B 1 118 ? -4.195 -1.025 -13.656 1 90.5 118 GLU B O 1
ATOM 2554 N N . ARG B 1 119 ? -4.656 -0.627 -11.477 1 90.81 119 ARG B N 1
ATOM 2555 C CA . ARG B 1 119 ? -5.094 0.732 -11.773 1 90.81 119 ARG B CA 1
ATOM 2556 C C . ARG B 1 119 ? -5.004 1.624 -10.539 1 90.81 119 ARG B C 1
ATOM 2558 O O . ARG B 1 119 ? -4.898 1.128 -9.422 1 90.81 119 ARG B O 1
ATOM 2565 N N . LEU B 1 120 ? -4.977 2.875 -10.859 1 93 120 LEU B N 1
ATOM 2566 C CA . LEU B 1 120 ? -5.035 3.893 -9.82 1 93 120 LEU B CA 1
ATOM 2567 C C . LEU B 1 120 ? -6.477 4.328 -9.57 1 93 120 LEU B C 1
ATOM 2569 O O . LEU B 1 120 ? -7.215 4.625 -10.508 1 93 120 LEU B O 1
ATOM 2573 N N . VAL B 1 121 ? -6.895 4.312 -8.281 1 93.81 121 VAL B N 1
ATOM 2574 C CA . VAL B 1 121 ? -8.266 4.711 -7.973 1 93.81 121 VAL B CA 1
ATOM 2575 C C . VAL B 1 121 ? -8.258 5.828 -6.934 1 93.81 121 VAL B C 1
ATOM 2577 O O . VAL B 1 121 ? -7.289 5.988 -6.188 1 93.81 121 VAL B O 1
ATOM 2580 N N . TYR B 1 122 ? -9.344 6.59 -6.906 1 95.62 122 TYR B N 1
ATOM 2581 C CA . TYR B 1 122 ? -9.586 7.668 -5.953 1 95.62 122 TYR B CA 1
ATOM 2582 C C . TYR B 1 122 ? -10.891 7.453 -5.199 1 95.62 122 TYR B C 1
ATOM 2584 O O . TYR B 1 122 ? -11.891 8.109 -5.488 1 95.62 122 TYR B O 1
ATOM 2592 N N . PRO B 1 123 ? -10.797 6.605 -4.211 1 96.12 123 PRO B N 1
ATOM 2593 C CA . PRO B 1 123 ? -12.047 6.219 -3.545 1 96.12 123 PRO B CA 1
ATOM 2594 C C . PRO B 1 123 ? -12.648 7.355 -2.719 1 96.12 123 PRO B C 1
ATOM 2596 O O . PRO B 1 123 ? -11.914 8.117 -2.086 1 96.12 123 PRO B O 1
ATOM 2599 N N . GLN B 1 124 ? -13.953 7.379 -2.742 1 96.12 124 GLN B N 1
ATOM 2600 C CA . GLN B 1 124 ? -14.68 8.367 -1.947 1 96.12 124 GLN B CA 1
ATOM 2601 C C . GLN B 1 124 ? -15.336 7.719 -0.731 1 96.12 124 GLN B C 1
ATOM 2603 O O . GLN B 1 124 ? -15.781 8.414 0.185 1 96.12 124 GLN B O 1
ATOM 2608 N N . SER B 1 125 ? -15.398 6.469 -0.732 1 95 125 SER B N 1
ATOM 2609 C CA . SER B 1 125 ? -15.844 5.68 0.411 1 95 125 SER B CA 1
ATOM 2610 C C . SER B 1 125 ? -15.156 4.316 0.44 1 95 125 SER B C 1
ATOM 2612 O O . SER B 1 125 ? -14.711 3.818 -0.595 1 95 125 SER B O 1
ATOM 2614 N N . GLY B 1 126 ? -15.047 3.785 1.597 1 95.19 126 GLY B N 1
ATOM 2615 C CA . GLY B 1 126 ? -14.414 2.482 1.729 1 95.19 126 GLY B CA 1
ATOM 2616 C C . GLY B 1 126 ? -14.742 1.786 3.035 1 95.19 126 GLY B C 1
ATOM 2617 O O . GLY B 1 126 ? -15.195 2.428 3.988 1 95.19 126 GLY B O 1
ATOM 2618 N N . LEU B 1 127 ? -14.469 0.5 2.982 1 93.94 127 LEU B N 1
ATOM 2619 C CA . LEU B 1 127 ? -14.617 -0.329 4.172 1 93.94 127 LEU B CA 1
ATOM 2620 C C . LEU B 1 127 ? -13.359 -0.265 5.039 1 93.94 127 LEU B C 1
ATOM 2622 O O . LEU B 1 127 ? -12.273 -0.628 4.59 1 93.94 127 LEU B O 1
ATOM 2626 N N . ASN B 1 128 ? -13.547 0.21 6.293 1 93.62 128 ASN B N 1
ATOM 2627 C CA . ASN B 1 128 ? -12.375 0.313 7.156 1 93.62 128 ASN B CA 1
ATOM 2628 C C . ASN B 1 128 ? -12.117 -0.993 7.902 1 93.62 128 ASN B C 1
ATOM 2630 O O . ASN B 1 128 ? -12.812 -1.986 7.688 1 93.62 128 ASN B O 1
ATOM 2634 N N . LYS B 1 129 ? -11.07 -1.023 8.703 1 92.31 129 LYS B N 1
ATOM 2635 C CA . LYS B 1 129 ? -10.648 -2.23 9.406 1 92.31 129 LYS B CA 1
ATOM 2636 C C . LYS B 1 129 ? -11.75 -2.762 10.312 1 92.31 129 LYS B C 1
ATOM 2638 O O . LYS B 1 129 ? -11.797 -3.957 10.609 1 92.31 129 LYS B O 1
ATOM 2643 N N . ASP B 1 130 ? -12.68 -1.895 10.773 1 92.06 130 ASP B N 1
ATOM 2644 C CA . ASP B 1 130 ? -13.797 -2.277 11.633 1 92.06 130 ASP B CA 1
ATOM 2645 C C . ASP B 1 130 ? -15.031 -2.627 10.805 1 92.06 130 ASP B C 1
ATOM 2647 O O . ASP B 1 130 ? -16.141 -2.719 11.336 1 92.06 130 ASP B O 1
ATOM 2651 N N . GLU B 1 131 ? -14.875 -2.676 9.477 1 90.06 131 GLU B N 1
ATOM 2652 C CA . GLU B 1 131 ? -15.93 -3.045 8.539 1 90.06 131 GLU B CA 1
ATOM 2653 C C . GLU B 1 131 ? -17.031 -1.997 8.516 1 90.06 131 GLU B C 1
ATOM 2655 O O . GLU B 1 131 ? -18.219 -2.338 8.422 1 90.06 131 GLU B O 1
ATOM 2660 N N . LYS B 1 132 ? -16.656 -0.871 8.734 1 91.31 132 LYS B N 1
ATOM 2661 C CA . LYS B 1 132 ? -17.562 0.262 8.602 1 91.31 132 LYS B CA 1
ATOM 2662 C C . LYS B 1 132 ? -17.234 1.082 7.355 1 91.31 132 LYS B C 1
ATOM 2664 O O . LYS B 1 132 ? -16.078 1.352 7.07 1 91.31 132 LYS B O 1
ATOM 2669 N N . TRP B 1 133 ? -18.266 1.369 6.691 1 92.19 133 TRP B N 1
ATOM 2670 C CA . TRP B 1 133 ? -18.078 2.238 5.531 1 92.19 133 TRP B CA 1
ATOM 2671 C C . TRP B 1 133 ? -17.953 3.695 5.961 1 92.19 133 TRP B C 1
ATOM 2673 O O . TRP B 1 133 ? -18.781 4.207 6.719 1 92.19 133 TRP B O 1
ATOM 2683 N N . LEU B 1 134 ? -16.953 4.363 5.543 1 94.94 134 LEU B N 1
ATOM 2684 C CA . LEU B 1 134 ? -16.719 5.773 5.832 1 94.94 134 LEU B CA 1
ATOM 2685 C C . LEU B 1 134 ? -16.406 6.547 4.555 1 94.94 134 LEU B C 1
ATOM 2687 O O . LEU B 1 134 ? -15.93 5.965 3.572 1 94.94 134 LEU B O 1
ATOM 2691 N N . PHE B 1 135 ? -16.672 7.84 4.617 1 95.5 135 PHE B N 1
ATOM 2692 C CA . PHE B 1 135 ? -16.266 8.711 3.525 1 95.5 135 PHE B CA 1
ATOM 2693 C C . PHE B 1 135 ? -14.758 8.961 3.578 1 95.5 135 PHE B C 1
ATOM 2695 O O . PHE B 1 135 ? -14.203 9.203 4.648 1 95.5 135 PHE B O 1
ATOM 2702 N N . ILE B 1 136 ? -14.141 8.844 2.449 1 96.25 136 ILE B N 1
ATOM 2703 C CA . ILE B 1 136 ? -12.711 9.102 2.291 1 96.25 136 ILE B CA 1
ATOM 2704 C C . ILE B 1 136 ? -12.508 10.445 1.606 1 96.25 136 ILE B C 1
ATOM 2706 O O . ILE B 1 136 ? -13.211 10.781 0.649 1 96.25 136 ILE B O 1
ATOM 2710 N N . VAL B 1 137 ? -11.586 11.172 2.076 1 95.31 137 VAL B N 1
ATOM 2711 C CA . VAL B 1 137 ? -11.297 12.469 1.472 1 95.31 137 VAL B CA 1
ATOM 2712 C C . VAL B 1 137 ? -10.656 12.266 0.1 1 95.31 137 VAL B C 1
ATOM 2714 O O . VAL B 1 137 ? -9.492 11.867 0.003 1 95.31 137 VAL B O 1
ATOM 2717 N N . ASN B 1 138 ? -11.383 12.539 -0.913 1 95.44 138 ASN B N 1
ATOM 2718 C CA . ASN B 1 138 ? -10.922 12.469 -2.295 1 95.44 138 ASN B CA 1
ATOM 2719 C C . ASN B 1 138 ? -11.711 13.406 -3.201 1 95.44 138 ASN B C 1
ATOM 2721 O O . ASN B 1 138 ? -12.57 12.961 -3.963 1 95.44 138 ASN B O 1
ATOM 2725 N N . HIS B 1 139 ? -11.328 14.656 -3.094 1 89.94 139 HIS B N 1
ATOM 2726 C CA . HIS B 1 139 ? -12.062 15.648 -3.873 1 89.94 139 HIS B CA 1
ATOM 2727 C C . HIS B 1 139 ? -11.141 16.781 -4.336 1 89.94 139 HIS B C 1
ATOM 2729 O O . HIS B 1 139 ? -10.352 17.312 -3.545 1 89.94 139 HIS B O 1
ATOM 2735 N N . ASP B 1 140 ? -11.266 17.047 -5.656 1 88.69 140 ASP B N 1
ATOM 2736 C CA . ASP B 1 140 ? -10.547 18.156 -6.262 1 88.69 140 ASP B CA 1
ATOM 2737 C C . ASP B 1 140 ? -9.047 18.047 -6.004 1 88.69 140 ASP B C 1
ATOM 2739 O O . ASP B 1 140 ? -8.406 17.078 -6.406 1 88.69 140 ASP B O 1
ATOM 2743 N N . LYS B 1 141 ? -8.516 19.016 -5.203 1 88.38 141 LYS B N 1
ATOM 2744 C CA . LYS B 1 141 ? -7.07 19.047 -5.027 1 88.38 141 LYS B CA 1
ATOM 2745 C C . LYS B 1 141 ? -6.637 18.141 -3.877 1 88.38 141 LYS B C 1
ATOM 2747 O O . LYS B 1 141 ? -5.449 17.875 -3.701 1 88.38 141 LYS B O 1
ATOM 2752 N N . TYR B 1 142 ? -7.562 17.656 -3.145 1 92.5 142 TYR B N 1
ATOM 2753 C CA . TYR B 1 142 ? -7.277 16.766 -2.027 1 92.5 142 TYR B CA 1
ATOM 2754 C C . TYR B 1 142 ? -7.473 15.305 -2.434 1 92.5 142 TYR B C 1
ATOM 2756 O O . TYR B 1 142 ? -8.531 14.727 -2.199 1 92.5 142 TYR B O 1
ATOM 2764 N N . LYS B 1 143 ? -6.426 14.781 -3.061 1 93.88 143 LYS B N 1
ATOM 2765 C CA . LYS B 1 143 ? -6.535 13.453 -3.666 1 93.88 143 LYS B CA 1
ATOM 2766 C C . LYS B 1 143 ? -5.68 12.438 -2.922 1 93.88 143 LYS B C 1
ATOM 2768 O O . LYS B 1 143 ? -4.547 12.734 -2.539 1 93.88 143 LYS B O 1
ATOM 2773 N N . GLN B 1 144 ? -6.246 11.375 -2.648 1 94.38 144 GLN B N 1
ATOM 2774 C CA . GLN B 1 144 ? -5.578 10.18 -2.137 1 94.38 144 GLN B CA 1
ATOM 2775 C C . GLN B 1 144 ? -5.742 9.008 -3.094 1 94.38 144 GLN B C 1
ATOM 2777 O O . GLN B 1 144 ? -6.695 8.234 -2.979 1 94.38 144 GLN B O 1
ATOM 2782 N N . GLY B 1 145 ? -4.828 8.922 -4.004 1 94.62 145 GLY B N 1
ATOM 2783 C CA . GLY B 1 145 ? -4.875 7.871 -5.004 1 94.62 145 GLY B CA 1
ATOM 2784 C C . GLY B 1 145 ? -4.203 6.586 -4.555 1 94.62 145 GLY B C 1
ATOM 2785 O O . GLY B 1 145 ? -3.057 6.609 -4.098 1 94.62 145 GLY B O 1
ATOM 2786 N N . ILE B 1 146 ? -4.887 5.512 -4.734 1 93.88 146 ILE B N 1
ATOM 2787 C CA . ILE B 1 146 ? -4.355 4.215 -4.328 1 93.88 146 ILE B CA 1
ATOM 2788 C C . ILE B 1 146 ? -4.258 3.295 -5.543 1 93.88 146 ILE B C 1
ATOM 2790 O O . ILE B 1 146 ? -5.195 3.201 -6.336 1 93.88 146 ILE B O 1
ATOM 2794 N N . ARG B 1 147 ? -3.148 2.648 -5.629 1 93.56 147 ARG B N 1
ATOM 2795 C CA . ARG B 1 147 ? -2.988 1.599 -6.629 1 93.56 147 ARG B CA 1
ATOM 2796 C C . ARG B 1 147 ? -3.621 0.294 -6.16 1 93.56 147 ARG B C 1
ATOM 2798 O O . ARG B 1 147 ? -3.338 -0.179 -5.059 1 93.56 147 ARG B O 1
ATOM 2805 N N . ILE B 1 148 ? -4.418 -0.241 -7.004 1 92.88 148 ILE B N 1
ATOM 2806 C CA . ILE B 1 148 ? -5.012 -1.527 -6.656 1 92.88 148 ILE B CA 1
ATOM 2807 C C . ILE B 1 148 ? -4.684 -2.557 -7.734 1 92.88 148 ILE B C 1
ATOM 2809 O O . ILE B 1 148 ? -4.406 -2.195 -8.883 1 92.88 148 ILE B O 1
ATOM 2813 N N . GLU B 1 149 ? -4.648 -3.787 -7.367 1 92.5 149 GLU B N 1
ATOM 2814 C CA . GLU B 1 149 ? -4.555 -4.938 -8.266 1 92.5 149 GLU B CA 1
ATOM 2815 C C . GLU B 1 149 ? -5.73 -5.891 -8.062 1 92.5 149 GLU B C 1
ATOM 2817 O O . GLU B 1 149 ? -5.828 -6.555 -7.027 1 92.5 149 GLU B O 1
ATOM 2822 N N . GLU B 1 150 ? -6.508 -5.977 -9.102 1 91.81 150 GLU B N 1
ATOM 2823 C CA . GLU B 1 150 ? -7.711 -6.801 -8.992 1 91.81 150 GLU B CA 1
ATOM 2824 C C . GLU B 1 150 ? -7.625 -8.023 -9.906 1 91.81 150 GLU B C 1
ATOM 2826 O O . GLU B 1 150 ? -7.164 -7.922 -11.047 1 91.81 150 GLU B O 1
ATOM 2831 N N . CYS B 1 151 ? -8.078 -9.094 -9.312 1 92.81 151 CYS B N 1
ATOM 2832 C CA . CYS B 1 151 ? -8.211 -10.289 -10.141 1 92.81 151 CYS B CA 1
ATOM 2833 C C . CYS B 1 151 ? -9.391 -10.164 -11.109 1 92.81 151 CYS B C 1
ATOM 2835 O O . CYS B 1 151 ? -10.492 -9.805 -10.695 1 92.81 151 CYS B O 1
ATOM 2837 N N . LEU B 1 152 ? -9.219 -10.398 -12.352 1 92.31 152 LEU B N 1
ATOM 2838 C CA . LEU B 1 152 ? -10.297 -10.391 -13.336 1 92.31 152 LEU B CA 1
ATOM 2839 C C . LEU B 1 152 ? -11.031 -11.727 -13.344 1 92.31 152 LEU B C 1
ATOM 2841 O O . LEU B 1 152 ? -12.141 -11.828 -13.867 1 92.31 152 LEU B O 1
ATOM 2845 N N . GLY B 1 153 ? -10.68 -12.703 -12.578 1 90.56 153 GLY B N 1
ATOM 2846 C CA . GLY B 1 153 ? -11.297 -14.016 -12.422 1 90.56 153 GLY B CA 1
ATOM 2847 C C . GLY B 1 153 ? -11.078 -14.609 -11.047 1 90.56 153 GLY B C 1
ATOM 2848 O O . GLY B 1 153 ? -10.656 -15.758 -10.914 1 90.56 153 GLY B O 1
ATOM 2849 N N . ALA B 1 154 ? -11.398 -13.727 -10.031 1 90.94 154 ALA B N 1
ATOM 2850 C CA . ALA B 1 154 ? -11.266 -14.234 -8.672 1 90.94 154 ALA B CA 1
ATOM 2851 C C . ALA B 1 154 ? -12.188 -15.43 -8.438 1 90.94 154 ALA B C 1
ATOM 2853 O O . ALA B 1 154 ? -13.359 -15.398 -8.812 1 90.94 154 ALA B O 1
ATOM 2854 N N . GLY B 1 155 ? -11.617 -16.469 -7.844 1 89.81 155 GLY B N 1
ATOM 2855 C CA . GLY B 1 155 ? -12.414 -17.656 -7.586 1 89.81 155 GLY B CA 1
ATOM 2856 C C . GLY B 1 155 ? -12.375 -18.656 -8.719 1 89.81 155 GLY B C 1
ATOM 2857 O O . GLY B 1 155 ? -12.781 -19.812 -8.555 1 89.81 155 GLY B O 1
ATOM 2858 N N . GLU B 1 156 ? -11.867 -18.297 -9.836 1 91.19 156 GLU B N 1
ATOM 2859 C CA . GLU B 1 156 ? -11.758 -19.188 -10.984 1 91.19 156 GLU B CA 1
ATOM 2860 C C . GLU B 1 156 ? -10.484 -20.016 -10.914 1 91.19 156 GLU B C 1
ATOM 2862 O O . GLU B 1 156 ? -9.562 -19.703 -10.156 1 91.19 156 GLU B O 1
ATOM 2867 N N . GLN B 1 157 ? -10.492 -21.047 -11.734 1 90 157 GLN B N 1
ATOM 2868 C CA . GLN B 1 157 ? -9.305 -21.891 -11.828 1 90 157 GLN B CA 1
ATOM 2869 C C . GLN B 1 157 ? -8.141 -21.156 -12.469 1 90 157 GLN B C 1
ATOM 2871 O O . GLN B 1 157 ? -8.336 -20.375 -13.406 1 90 157 GLN B O 1
ATOM 2876 N N . CYS B 1 158 ? -6.941 -21.391 -11.945 1 89.69 158 CYS B N 1
ATOM 2877 C CA . CYS B 1 158 ? -5.75 -20.781 -12.523 1 89.69 158 CYS B CA 1
ATOM 2878 C C . CYS B 1 158 ? -5.531 -21.25 -13.953 1 89.69 158 CYS B C 1
ATOM 2880 O O . CYS B 1 158 ? -5.988 -22.328 -14.336 1 89.69 158 CYS B O 1
ATOM 2882 N N . SER B 1 159 ? -4.871 -20.469 -14.617 1 84.56 159 SER B N 1
ATOM 2883 C CA . SER B 1 159 ? -4.539 -20.828 -15.992 1 84.56 159 SER B CA 1
ATOM 2884 C C . SER B 1 159 ? -3.414 -21.859 -16.031 1 84.56 159 SER B C 1
ATOM 2886 O O . SER B 1 159 ? -2.658 -22 -15.07 1 84.56 159 SER B O 1
ATOM 2888 N N . LEU B 1 160 ? -3.332 -22.625 -17.188 1 75.81 160 LEU B N 1
ATOM 2889 C CA . LEU B 1 160 ? -2.25 -23.547 -17.516 1 75.81 160 LEU B CA 1
ATOM 2890 C C . LEU B 1 160 ? -2.168 -24.688 -16.5 1 75.81 160 LEU B C 1
ATOM 2892 O O . LEU B 1 160 ? -1.1 -25.266 -16.312 1 75.81 160 LEU B O 1
ATOM 2896 N N . THR B 1 161 ? -3.201 -24.75 -15.75 1 67.31 161 THR B N 1
ATOM 2897 C CA . THR B 1 161 ? -3.164 -25.781 -14.719 1 67.31 161 THR B CA 1
ATOM 2898 C C . THR B 1 161 ? -3.877 -27.047 -15.188 1 67.31 161 THR B C 1
ATOM 2900 O O . THR B 1 161 ? -4.094 -27.969 -14.398 1 67.31 161 THR B O 1
ATOM 2903 N N . GLU B 1 162 ? -4.359 -26.969 -16.344 1 63.31 162 GLU B N 1
ATOM 2904 C CA . GLU B 1 162 ? -5.012 -28.172 -16.859 1 63.31 162 GLU B CA 1
ATOM 2905 C C . GLU B 1 162 ? -4.121 -29.406 -16.688 1 63.31 162 GLU B C 1
ATOM 2907 O O . GLU B 1 162 ? -4.617 -30.531 -16.625 1 63.31 162 GLU B O 1
ATOM 2912 N N . SER B 1 163 ? -2.867 -29.109 -16.531 1 58.84 163 SER B N 1
ATOM 2913 C CA . SER B 1 163 ? -1.964 -30.25 -16.406 1 58.84 163 SER B CA 1
ATOM 2914 C C . SER B 1 163 ? -1.691 -30.594 -14.953 1 58.84 163 SER B C 1
ATOM 2916 O O . SER B 1 163 ? -0.831 -31.422 -14.648 1 58.84 163 SER B O 1
ATOM 2918 N N . PHE B 1 164 ? -2.355 -29.797 -14.047 1 62.12 164 PHE B N 1
ATOM 2919 C CA . PHE B 1 164 ? -2.195 -30.156 -12.648 1 62.12 164 PHE B CA 1
ATOM 2920 C C . PHE B 1 164 ? -2.797 -31.531 -12.375 1 62.12 164 PHE B C 1
ATOM 2922 O O . PHE B 1 164 ? -3.754 -31.938 -13.039 1 62.12 164 PHE B O 1
ATOM 2929 N N . PRO B 1 165 ? -1.976 -32.375 -11.664 1 61.38 165 PRO B N 1
ATOM 2930 C CA . PRO B 1 165 ? -2.617 -33.656 -11.375 1 61.38 165 PRO B CA 1
ATOM 2931 C C . PRO B 1 165 ? -4.078 -33.5 -10.961 1 61.38 165 PRO B C 1
ATOM 2933 O O . PRO B 1 165 ? -4.461 -32.469 -10.383 1 61.38 165 PRO B O 1
ATOM 2936 N N . ASN B 1 166 ? -4.934 -34.344 -11.586 1 59.53 166 ASN B N 1
ATOM 2937 C CA . ASN B 1 166 ? -6.391 -34.375 -11.484 1 59.53 166 ASN B CA 1
ATOM 2938 C C . ASN B 1 166 ? -6.855 -34.031 -10.07 1 59.53 166 ASN B C 1
ATOM 2940 O O . ASN B 1 166 ? -7.938 -33.469 -9.883 1 59.53 166 ASN B O 1
ATOM 2944 N N . ASN B 1 167 ? -5.953 -34.156 -9.016 1 63.62 167 ASN B N 1
ATOM 2945 C CA . ASN B 1 167 ? -6.527 -34.094 -7.68 1 63.62 167 ASN B CA 1
ATOM 2946 C C . ASN B 1 167 ? -6.305 -32.719 -7.047 1 63.62 167 ASN B C 1
ATOM 2948 O O . ASN B 1 167 ? -6.734 -32.469 -5.922 1 63.62 167 ASN B O 1
ATOM 2952 N N . TYR B 1 168 ? -5.715 -31.797 -7.84 1 72.56 168 TYR B N 1
ATOM 2953 C CA . TYR B 1 168 ? -5.512 -30.5 -7.223 1 72.56 168 TYR B CA 1
ATOM 2954 C C . TYR B 1 168 ? -6.363 -29.438 -7.906 1 72.56 168 TYR B C 1
ATOM 2956 O O . TYR B 1 168 ? -6.414 -29.359 -9.133 1 72.56 168 TYR B O 1
ATOM 2964 N N . LYS B 1 169 ? -7.254 -28.859 -7.066 1 82.44 169 LYS B N 1
ATOM 2965 C CA . LYS B 1 169 ? -8.008 -27.703 -7.57 1 82.44 169 LYS B CA 1
ATOM 2966 C C . LYS B 1 169 ? -7.27 -26.391 -7.277 1 82.44 169 LYS B C 1
ATOM 2968 O O . LYS B 1 169 ? -6.695 -26.234 -6.203 1 82.44 169 LYS B O 1
ATOM 2973 N N . THR B 1 170 ? -7.102 -25.609 -8.328 1 87.38 170 THR B N 1
ATOM 2974 C CA . THR B 1 170 ? -6.457 -24.312 -8.156 1 87.38 170 THR B CA 1
ATOM 2975 C C . THR B 1 170 ? -7.48 -23.188 -8.219 1 87.38 170 THR B C 1
ATOM 2977 O O . THR B 1 170 ? -8.586 -23.375 -8.727 1 87.38 170 THR B O 1
ATOM 2980 N N . GLU B 1 171 ? -7.148 -22.094 -7.676 1 90.31 171 GLU B N 1
ATOM 2981 C CA . GLU B 1 171 ? -8.039 -20.953 -7.668 1 90.31 171 GLU B CA 1
ATOM 2982 C C . GLU B 1 171 ? -7.254 -19.641 -7.652 1 90.31 171 GLU B C 1
ATOM 2984 O O . GLU B 1 171 ? -6.254 -19.516 -6.941 1 90.31 171 GLU B O 1
ATOM 2989 N N . CYS B 1 172 ? -7.695 -18.734 -8.43 1 92.5 172 CYS B N 1
ATOM 2990 C CA . CYS B 1 172 ? -7.172 -17.375 -8.32 1 92.5 172 CYS B CA 1
ATOM 2991 C C . CYS B 1 172 ? -7.809 -16.641 -7.148 1 92.5 172 CYS B C 1
ATOM 2993 O O . CYS B 1 172 ? -9.023 -16.469 -7.109 1 92.5 172 CYS B O 1
ATOM 2995 N N . ARG B 1 173 ? -6.973 -16.203 -6.324 1 92.25 173 ARG B N 1
ATOM 2996 C CA . ARG B 1 173 ? -7.441 -15.602 -5.078 1 92.25 173 ARG B CA 1
ATOM 2997 C C . ARG B 1 173 ? -7.078 -14.125 -5.004 1 92.25 173 ARG B C 1
ATOM 2999 O O . ARG B 1 173 ? -5.93 -13.75 -5.254 1 92.25 173 ARG B O 1
ATOM 3006 N N . GLN B 1 174 ? -8.117 -13.328 -4.645 1 91.94 174 GLN B N 1
ATOM 3007 C CA . GLN B 1 174 ? -7.879 -11.914 -4.395 1 91.94 174 GLN B CA 1
ATOM 3008 C C . GLN B 1 174 ? -7.328 -11.68 -2.99 1 91.94 174 GLN B C 1
ATOM 3010 O O . GLN B 1 174 ? -7.914 -12.133 -2.006 1 91.94 174 GLN B O 1
ATOM 3015 N N . HIS B 1 175 ? -6.211 -11.062 -2.936 1 90.94 175 HIS B N 1
ATOM 3016 C CA . HIS B 1 175 ? -5.633 -10.703 -1.646 1 90.94 175 HIS B CA 1
ATOM 3017 C C . HIS B 1 175 ? -5.855 -9.227 -1.336 1 90.94 175 HIS B C 1
ATOM 3019 O O . HIS B 1 175 ? -5.645 -8.367 -2.197 1 90.94 175 HIS B O 1
ATOM 3025 N N . TYR B 1 176 ? -6.242 -9.039 -0.064 1 92 176 TYR B N 1
ATOM 3026 C CA . TYR B 1 176 ? -6.535 -7.68 0.377 1 92 176 TYR B CA 1
ATOM 3027 C C . TYR B 1 176 ? -5.566 -7.242 1.47 1 92 176 TYR B C 1
ATOM 3029 O O . TYR B 1 176 ? -5.109 -8.062 2.268 1 92 176 TYR B O 1
ATOM 3037 N N . VAL B 1 177 ? -5.242 -5.996 1.457 1 92.62 177 VAL B N 1
ATOM 3038 C CA . VAL B 1 177 ? -4.465 -5.379 2.525 1 92.62 177 VAL B CA 1
ATOM 3039 C C . VAL B 1 177 ? -5.09 -4.043 2.914 1 92.62 177 VAL B C 1
ATOM 3041 O O . VAL B 1 177 ? -6.156 -3.678 2.41 1 92.62 177 VAL B O 1
ATOM 3044 N N . TYR B 1 178 ? -4.457 -3.369 3.875 1 93.31 178 TYR B N 1
ATOM 3045 C CA . TYR B 1 178 ? -5.031 -2.127 4.379 1 93.31 178 TYR B CA 1
ATOM 3046 C C . TYR B 1 178 ? -4.094 -0.951 4.129 1 93.31 178 TYR B C 1
ATOM 3048 O O . TYR B 1 178 ? -2.873 -1.112 4.129 1 93.31 178 TYR B O 1
ATOM 3056 N N . ARG B 1 179 ? -4.75 0.172 3.971 1 92.75 179 ARG B N 1
ATOM 3057 C CA . ARG B 1 179 ? -4.055 1.443 3.795 1 92.75 179 ARG B CA 1
ATOM 3058 C C . ARG B 1 179 ? -4.684 2.535 4.652 1 92.75 179 ARG B C 1
ATOM 3060 O O . ARG B 1 179 ? -5.91 2.615 4.766 1 92.75 179 ARG B O 1
ATOM 3067 N N . GLN B 1 180 ? -3.816 3.33 5.184 1 93 180 GLN B N 1
ATOM 3068 C CA . GLN B 1 180 ? -4.309 4.473 5.945 1 93 180 GLN B CA 1
ATOM 3069 C C . GLN B 1 180 ? -4.703 5.621 5.023 1 93 180 GLN B C 1
ATOM 3071 O O . GLN B 1 180 ? -3.922 6.031 4.164 1 93 180 GLN B O 1
ATOM 3076 N N . LEU B 1 181 ? -5.887 6.168 5.191 1 94.69 181 LEU B N 1
ATOM 3077 C CA . LEU B 1 181 ? -6.395 7.312 4.438 1 94.69 181 LEU B CA 1
ATOM 3078 C C . LEU B 1 181 ? -7.137 8.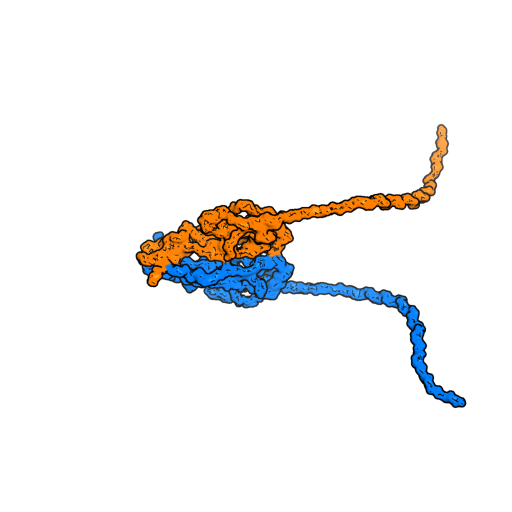281 5.352 1 94.69 181 LEU B C 1
ATOM 3080 O O . LEU B 1 181 ? -7.625 7.887 6.414 1 94.69 181 LEU B O 1
ATOM 3084 N N . LEU B 1 182 ? -7.137 9.492 4.926 1 94.38 182 LEU B N 1
ATOM 3085 C CA . LEU B 1 182 ? -7.941 10.477 5.633 1 94.38 182 LEU B CA 1
ATOM 3086 C C . LEU B 1 182 ? -9.422 10.281 5.336 1 94.38 182 LEU B C 1
ATOM 3088 O O . LEU B 1 182 ? -9.812 10.117 4.18 1 94.38 182 LEU B O 1
ATOM 3092 N N . SER B 1 183 ? -10.195 10.32 6.359 1 95.62 183 SER B N 1
ATOM 3093 C CA . SER B 1 183 ? -11.625 10.055 6.234 1 95.62 183 SER B CA 1
ATOM 3094 C C . SER B 1 183 ? -12.438 10.938 7.176 1 95.62 183 SER B C 1
ATOM 3096 O O . SER B 1 183 ? -11.875 11.602 8.055 1 95.62 183 SER B O 1
ATOM 3098 N N . LEU B 1 184 ? -13.672 10.977 6.922 1 94.94 184 LEU B N 1
ATOM 3099 C CA . LEU B 1 184 ? -14.602 11.688 7.789 1 94.94 184 LEU B CA 1
ATOM 3100 C C . LEU B 1 184 ? -15.188 10.75 8.844 1 94.94 184 LEU B C 1
ATOM 3102 O O . LEU B 1 184 ? -15.859 9.773 8.508 1 94.94 184 LEU B O 1
ATOM 3106 N N . SER B 1 185 ? -14.977 11.102 10.055 1 92.25 185 SER B N 1
ATOM 3107 C CA . SER B 1 185 ? -15.516 10.305 11.148 1 92.25 185 SER B CA 1
ATOM 3108 C C . SER B 1 185 ? -17 10.578 11.359 1 92.25 185 SER B C 1
ATOM 3110 O O . SER B 1 185 ? -17.516 11.602 10.906 1 92.25 185 SER B O 1
ATOM 3112 N N . PRO B 1 186 ? -17.609 9.68 12.102 1 88.81 186 PRO B N 1
ATOM 3113 C CA . PRO B 1 186 ? -19.016 9.914 12.438 1 88.81 186 PRO B CA 1
ATOM 3114 C C . PRO B 1 186 ? -19.219 11.18 13.273 1 88.81 186 PRO B C 1
ATOM 3116 O O . PRO B 1 186 ? -20.297 11.758 13.258 1 88.81 186 PRO B O 1
ATOM 3119 N N . GLN B 1 187 ? -18.219 11.617 13.93 1 90.06 187 GLN B N 1
ATOM 3120 C CA . GLN B 1 187 ? -18.297 12.812 14.766 1 90.06 187 GLN B CA 1
ATOM 3121 C C . GLN B 1 187 ? -18.016 14.07 13.953 1 90.06 187 GLN B C 1
ATOM 3123 O O . GLN B 1 187 ? -17.984 15.172 14.5 1 90.06 187 GLN B O 1
ATOM 3128 N N . GLY B 1 188 ? -17.766 13.891 12.719 1 89.31 188 GLY B N 1
ATOM 3129 C CA . GLY B 1 188 ? -17.594 15.047 11.844 1 89.31 188 GLY B CA 1
ATOM 3130 C C . GLY B 1 188 ? -16.172 15.594 11.852 1 89.31 188 GLY B C 1
ATOM 3131 O O . GLY B 1 188 ? -15.977 16.797 11.641 1 89.31 188 GLY B O 1
ATOM 3132 N N . ARG B 1 189 ? -15.289 14.773 12.125 1 91.56 189 ARG B N 1
ATOM 3133 C CA . ARG B 1 189 ? -13.883 15.172 12.125 1 91.56 189 ARG B CA 1
ATOM 3134 C C . ARG B 1 189 ? -13.086 14.375 11.094 1 91.56 189 ARG B C 1
ATOM 3136 O O . ARG B 1 189 ? -13.461 13.258 10.742 1 91.56 189 ARG B O 1
ATOM 3143 N N . ILE B 1 190 ? -12.039 15.016 10.648 1 92.44 190 ILE B N 1
ATOM 3144 C CA . ILE B 1 190 ? -11.133 14.297 9.758 1 92.44 190 ILE B CA 1
ATOM 3145 C C . ILE B 1 190 ? -10.172 13.438 10.578 1 92.44 190 ILE B C 1
ATOM 3147 O O . ILE B 1 190 ? -9.539 13.914 11.516 1 92.44 190 ILE B O 1
ATOM 3151 N N . VAL B 1 191 ? -10.18 12.195 10.195 1 92.62 191 VAL B N 1
ATOM 3152 C CA . VAL B 1 191 ? -9.32 11.258 10.914 1 92.62 191 VAL B CA 1
ATOM 3153 C C . VAL B 1 191 ? -8.641 10.32 9.93 1 92.62 191 VAL B C 1
ATOM 3155 O O . VAL B 1 191 ? -9.109 10.148 8.797 1 92.62 191 VAL B O 1
ATOM 3158 N N . LYS B 1 192 ? -7.566 9.703 10.375 1 92.81 192 LYS B N 1
ATOM 3159 C CA . LYS B 1 192 ? -6.91 8.633 9.633 1 92.81 192 LYS B CA 1
ATOM 3160 C C . LYS B 1 192 ? -7.523 7.273 9.961 1 92.81 192 LYS B C 1
ATOM 3162 O O . LYS B 1 192 ? -7.715 6.941 11.133 1 92.81 192 LYS B O 1
ATOM 3167 N N . GLU B 1 193 ? -7.848 6.574 8.969 1 93.88 193 GLU B N 1
ATOM 3168 C CA . GLU B 1 193 ? -8.398 5.23 9.141 1 93.88 193 GLU B CA 1
ATOM 3169 C C . GLU B 1 193 ? -7.766 4.246 8.164 1 93.88 193 GLU B C 1
ATOM 3171 O O . GLU B 1 193 ? -7.219 4.645 7.133 1 93.88 193 GLU B O 1
ATOM 3176 N N . GLN B 1 194 ? -7.797 2.99 8.547 1 94.25 194 GLN B N 1
ATOM 3177 C CA . GLN B 1 194 ? -7.293 1.916 7.699 1 94.25 194 GLN B CA 1
ATOM 3178 C C . GLN B 1 194 ? -8.398 1.354 6.812 1 94.25 194 GLN B C 1
ATOM 3180 O O . GLN B 1 194 ? -9.43 0.887 7.312 1 94.25 194 GLN B O 1
ATOM 3185 N N . PHE B 1 195 ? -8.141 1.391 5.484 1 94.12 195 PHE B N 1
ATOM 3186 C CA . PHE B 1 195 ? -9.141 0.901 4.547 1 94.12 195 PHE B CA 1
ATOM 3187 C C . PHE B 1 195 ? -8.617 -0.296 3.768 1 94.12 195 PHE B C 1
ATOM 3189 O O . PHE B 1 195 ? -7.449 -0.319 3.367 1 94.12 195 PHE B O 1
ATOM 3196 N N . ARG B 1 196 ? -9.469 -1.194 3.547 1 94.38 196 ARG B N 1
ATOM 3197 C CA . ARG B 1 196 ? -9.156 -2.416 2.812 1 94.38 196 ARG B CA 1
ATOM 3198 C C . ARG B 1 196 ? -9.133 -2.158 1.309 1 94.38 196 ARG B C 1
ATOM 3200 O O . ARG B 1 196 ? -9.969 -1.424 0.783 1 94.38 196 ARG B O 1
ATOM 3207 N N . PHE B 1 197 ? -8.141 -2.77 0.594 1 93.44 197 PHE B N 1
ATOM 3208 C CA . PHE B 1 197 ? -8.109 -2.648 -0.859 1 93.44 197 PHE B CA 1
ATOM 3209 C C . PHE B 1 197 ? -7.473 -3.881 -1.491 1 93.44 197 PHE B C 1
ATOM 3211 O O . PHE B 1 197 ? -6.688 -4.578 -0.846 1 93.44 197 PHE B O 1
ATOM 3218 N N . PRO B 1 198 ? -7.859 -4.219 -2.674 1 94.19 198 PRO B N 1
ATOM 3219 C CA . PRO B 1 198 ? -7.238 -5.344 -3.369 1 94.19 198 PRO B CA 1
ATOM 3220 C C . PRO B 1 198 ? -5.793 -5.062 -3.773 1 94.19 198 PRO B C 1
ATOM 3222 O O . PRO B 1 198 ? -5.531 -4.121 -4.527 1 94.19 198 PRO B O 1
ATOM 3225 N N . ALA B 1 199 ? -4.93 -5.93 -3.369 1 93 199 ALA B N 1
ATOM 3226 C CA . ALA B 1 199 ? -3.51 -5.621 -3.506 1 93 199 ALA B CA 1
ATOM 3227 C C . ALA B 1 199 ? -2.828 -6.59 -4.465 1 93 199 ALA B C 1
ATOM 3229 O O . ALA B 1 199 ? -1.828 -6.246 -5.102 1 93 199 ALA B O 1
ATOM 3230 N N . SER B 1 200 ? -3.346 -7.832 -4.531 1 93.25 200 SER B N 1
ATOM 3231 C CA . SER B 1 200 ? -2.686 -8.789 -5.41 1 93.25 200 SER B CA 1
ATOM 3232 C C . SER B 1 200 ? -3.625 -9.93 -5.785 1 93.25 200 SER B C 1
ATOM 3234 O O . SER B 1 200 ? -4.648 -10.141 -5.129 1 93.25 200 SER B O 1
ATOM 3236 N N . CYS B 1 201 ? -3.256 -10.633 -6.824 1 92.56 201 CYS B N 1
ATOM 3237 C CA . CYS B 1 201 ? -3.959 -11.789 -7.363 1 92.56 201 CYS B CA 1
ATOM 3238 C C . CYS B 1 201 ? -3.02 -12.984 -7.504 1 92.56 201 CYS B C 1
ATOM 3240 O O . CYS B 1 201 ? -2.031 -12.914 -8.242 1 92.56 201 CYS B O 1
ATOM 3242 N N . LYS B 1 202 ? -3.383 -14.094 -6.758 1 91.19 202 LYS B N 1
ATOM 3243 C CA . LYS B 1 202 ? -2.459 -15.219 -6.719 1 91.19 202 LYS B CA 1
ATOM 3244 C C . LYS B 1 202 ? -3.186 -16.531 -6.996 1 91.19 202 LYS B C 1
ATOM 3246 O O . LYS B 1 202 ? -4.344 -16.703 -6.613 1 91.19 202 LYS B O 1
ATOM 3251 N N . CYS B 1 203 ? -2.457 -17.391 -7.613 1 90.25 203 CYS B N 1
ATOM 3252 C CA . CYS B 1 203 ? -2.945 -18.75 -7.781 1 90.25 203 CYS B CA 1
ATOM 3253 C C . CYS B 1 203 ? -2.648 -19.594 -6.543 1 90.25 203 CYS B C 1
ATOM 3255 O O . CYS B 1 203 ? -1.515 -19.625 -6.062 1 90.25 203 CYS B O 1
ATOM 3257 N N . VAL B 1 204 ? -3.645 -20.25 -6.082 1 88.75 204 VAL B N 1
ATOM 3258 C CA . VAL B 1 204 ? -3.498 -21.125 -4.918 1 88.75 204 VAL B CA 1
ATOM 3259 C C . VAL B 1 204 ? -4.043 -22.516 -5.23 1 88.75 204 VAL B C 1
ATOM 3261 O O . VAL B 1 204 ? -4.836 -22.688 -6.16 1 88.75 204 VAL B O 1
ATOM 3264 N N . VAL B 1 205 ? -3.541 -23.469 -4.52 1 85.5 205 VAL B N 1
ATOM 3265 C CA . VAL B 1 205 ? -4 -24.844 -4.672 1 85.5 205 VAL B CA 1
ATOM 3266 C C . VAL B 1 205 ? -4.816 -25.25 -3.449 1 85.5 205 VAL B C 1
ATOM 3268 O O . VAL B 1 205 ? -4.395 -25.031 -2.311 1 85.5 205 VAL B O 1
ATOM 3271 N N . LYS B 1 206 ? -5.938 -25.781 -3.707 1 80.31 206 LYS B N 1
ATOM 3272 C CA . LYS B 1 206 ? -6.766 -26.312 -2.637 1 80.31 206 LYS B CA 1
ATOM 3273 C C . LYS B 1 206 ? -6.402 -27.766 -2.344 1 80.31 206 LYS B C 1
ATOM 3275 O O . LYS B 1 206 ? -6.359 -28.594 -3.254 1 80.31 206 LYS B O 1
ATOM 3280 N N . VAL B 1 207 ? -5.801 -28 -1.16 1 71.31 207 VAL B N 1
ATOM 3281 C CA . VAL B 1 207 ? -5.383 -29.344 -0.772 1 71.31 207 VAL B CA 1
ATOM 3282 C C . VAL B 1 207 ? -6.551 -30.078 -0.126 1 71.31 207 VAL B C 1
ATOM 3284 O O . VAL B 1 207 ? -7.234 -29.531 0.743 1 71.31 207 VAL B O 1
ATOM 3287 N N . PRO B 1 208 ? -7.023 -31.156 -0.801 1 64.56 208 PRO B N 1
ATOM 3288 C CA . PRO B 1 208 ? -8.102 -31.938 -0.205 1 64.56 208 PRO B CA 1
ATOM 3289 C C . PRO B 1 208 ? -7.789 -32.375 1.225 1 64.56 208 PRO B C 1
ATOM 3291 O O . PRO B 1 208 ? -6.625 -32.562 1.574 1 64.56 208 PRO B O 1
ATOM 3294 N N . GLU B 1 209 ? -8.586 -31.844 2.234 1 54.78 209 GLU B N 1
ATOM 3295 C CA . GLU B 1 209 ? -8.492 -32.469 3.557 1 54.78 209 GLU B CA 1
ATOM 3296 C C . GLU B 1 209 ? -8.328 -33.969 3.455 1 54.78 209 GLU B C 1
ATOM 3298 O O . GLU B 1 209 ? -9.07 -34.625 2.727 1 54.78 209 GLU B O 1
ATOM 3303 N N . MET B 1 210 ? -7.164 -34.375 3.553 1 44.62 210 MET B N 1
ATOM 3304 C CA . MET B 1 210 ? -7.188 -35.812 3.762 1 44.62 210 MET B CA 1
ATOM 3305 C C . MET B 1 210 ? -8.109 -36.188 4.918 1 44.62 210 MET B C 1
ATOM 3307 O O . MET B 1 210 ? -8.164 -35.469 5.922 1 44.62 210 MET B O 1
#